Protein 7XI3 (pdb70)

Organism: Mus musculus (NCBI:txid10090)

B-factor: mean 50.18, std 17.83, range [22.04, 117.84]

Radius of gyration: 29.62 Å; Cα contacts (8 Å, |Δi|>4): 1152; chains: 2; bounding box: 71×59×105 Å

Sequence (601 aa):
SKFSRENHSEIERRRRNKMTQYITELSDMVPTCSALARKPDKLTILRMAVSHMKSMRGKPSFLTEQELKHLILEAADGFLFVVAAETGRVIYVSDSVTPVLNQPQSEWFGSTLYEQVHPDDVEKLREQLCTSENMGSRRSFICRMRCGNAQYAVVHCTGYIKAWPGSKYCLVAIGRLQVTSPTEFLSRHNSDGIITFVDPRCISVIGYQPQDLLGKDILEFCHPEDQSHLRESFQQVVKLKGQVLSVMYRFRTKNREWLLIRTSSFTFQNPYSDEIEYVTCTNTNVKRSTKGASKARRDQINAEIRNLKELLPLAEADKVRLSYLHIMSLACIYTRKGVFFAGGTPLAGPTGLLSAQELEDIVAALPGFLLVFTAEGKLLYLSESVSEHLGHSMVDLVAQGDSIYDIIDPADHLTVRQQLTMLDADRLFRCRFNTSKSLRRQSSGNKLVLIRGRFHAHPPGAYWAGNPVFTAFCAPLEPLFLAMFQSRHAKDLALLDVSESVLIYLGFERSELLCKSWYGLLHPEDLAQASSQHYRLLAESGDIQAEMVVRLQAKHGGWTWIYCMLYSEGPEGPITANNYPISDTEAWSLRQQLNSEDTQA

InterPro domains:
  IPR000014 PAS domain [PS50112] (134-209)
  IPR000014 PAS domain [PS50112] (342-393)
  IPR000014 PAS domain [SM00091] (137-204)
  IPR000014 PAS domain [SM00091] (325-391)
  IPR000014 PAS domain [TIGR00229] (342-448)
  IPR000014 PAS domain [cd00130] (146-199)
  IPR000014 PAS domain [cd00130] (336-432)
  IPR001067 Nuclear translocator [PR00785] (78-93)
  IPR001067 Nuclear translocator [PR00785] (98-118)
  IPR001067 Nuclear translocator [PR00785] (128-151)
  IPR001067 Nuclear translocator [PR00785] (153-172)
  IPR001067 Nuclear translocator [PR00785] (185-203)
  IPR001067 Nuclear translocator [PR00785] (231-244)
  IPR001067 Nuclear translocator [PR00785] (277-296)
  IPR001067 Nuclear translocator [PR00785] (309-325)
  IPR001067 Nuclear translocator [PR00785] (336-353)
  IPR001610 PAC motif [SM00086] (398-441)
  IPR011598 Myc-type, basic helix-loop-helix (bHLH) domain [PF00010] (65-116)
  IPR011598 Myc-type, basic helix-loop-helix (bHLH) domain [PS50888] (63-116)
  IPR011598 Myc-type, basic helix-loop-helix (bHLH) domain [SM00353] (69-122)

Foldseek 3Di:
DPCPVVVVVVVVVVVVVVVVVVLVVLQCPQVVRVPDDPSDDSVVSVVSVVVVVVPDDAVHDGDDPVVVVVVVCVVLDFWKWKAQLPQQFTCDIDCSCCVVQVDGRVVNHGHGQLVFFDVVCNVVSNVQSDPPPAVRFKDWDWTWGAGPPVRTFIWIKIWGWDQVCVRSIMTIITIHGPDPDPFKWKWKAALQQATQFTGQCCCVHQNDGTVVRHGDHQLVFFDVVCSVVVVVQSVVLVVVLFDKDKDWTWGQGPVRDTFIKIKIWHFDADPPPRHGPIIMIMIGGDD/DDCPVVVVVVVVVVVVVLVVQLVVPPDDVVCSVVQDSLLSVFVVVLQVLLVVFVVQDDPVPPDDPDCPDCVVVVVCLVDQFWKWKAKLVFFTNDTDQNVCVAQVAGPSGQRSVHGGNCSFFDPVCVVLSNVQSPVPPFWAKAKTWTAHDPVCVVVDVGTFIKIWIWGFDDTGDDDVSVVMTMIITTIHTDPPVPFDKKKFKAALQQFTCFIHQCVCVQAVDGRVVRHRHHQCVFFDVVCNVVVVVLSVVCQDPFFFDWGWDWTWGAGPVGDTWIWTWIWGGPGTNDMIMIITTTDDPNHSVSHVSSVVVVVVVD

Solvent-accessible surface area: 29513 Å² total; per-residue (Å²): 145,134,118,107,182,99,99,124,61,73,79,64,123,114,95,124,71,67,35,76,119,18,11,46,25,4,8,39,7,2,58,75,6,45,84,107,104,181,132,24,80,80,20,45,9,3,102,49,2,16,61,33,14,144,69,122,188,50,246,62,33,10,6,40,45,80,24,1,3,38,1,4,12,37,6,2,44,7,0,1,0,0,0,4,5,126,61,0,125,4,57,44,0,6,71,32,0,60,108,27,1,85,6,66,54,88,96,0,92,40,26,22,0,52,107,7,4,42,93,103,13,47,126,98,2,149,112,44,2,62,59,72,173,123,234,45,60,110,40,55,8,55,2,88,0,100,34,19,161,132,98,78,25,65,0,36,0,17,8,39,24,42,61,124,108,65,54,143,85,1,0,4,2,25,0,31,55,39,79,21,81,112,80,62,5,24,2,10,2,43,61,109,1,54,6,72,17,4,19,69,69,0,76,72,17,5,31,34,70,24,113,39,3,75,54,85,42,10,33,109,9,6,39,86,142,30,33,56,97,1,108,96,13,23,109,76,0,48,160,50,128,33,119,96,54,73,12,86,5,94,4,79,11,118,103,199,111,98,31,60,0,109,4,36,5,61,5,22,45,2,28,135,58,75,107,38,40,7,2,6,1,36,6,26,50,55,188,288,66,103,163,52,62,46,95,56,147,136,91,82,27,53,52,25,4,123,68,2,24,69,70,3,16,13,36,100,82,24,26,100,180,10,56,74,16,39,0,1,0,3,0,1,10,23,5,2,9,25,22,20,36,71,34,48,96,129,95,28,3,1,96,40,10,13,66,68,105,23,0,59,85,50,6,60,69,13,44,1,1,5,1,0,2,0,22,103,0,29,1,0,4,8,0,78,7,0,53,114,26,0,25,23,46,20,24,79,10,4,6,124,5,10,20,4,37,63,3,4,30,103,68,5,36,106,6,4,129,67,0,14,124,100,197,82,47,38,16,0,1,14,0,88,2,40,0,2,122,69,58,103,214,144,35,122,30,46,25,22,0,3,4,47,4,72,33,25,100,88,9,124,40,66,46,8,56,82,4,41,0,0,1,0,11,0,1,30,3,71,164,97,32,41,19,66,8,62,5,128,0,31,29,44,0,18,6,85,49,8,37,134,37,1,81,69,33,7,25,36,69,86,84,75,4,65,103,85,30,5,0,23,12,0,17,17,126,10,12,74,55,0,22,71,41,3,138,141,4,36,42,184,71,10,101,31,101,3,37,0,0,0,44,5,39,16,96,179,25,44,47,4,32,0,0,0,10,2,48,8,110,18,90,99,36,49,4,12,0,4,1,4,5,5,17,82,36,7,1,114,0,0,50,47,1,21,83,13,50,110,111,105,119

GO terms:
  GO:0000978 RNA polymerase II cis-regulatory region sequence-specific DNA binding (F, IDA)
  GO:0001228 DNA-binding transcription activator activity, RNA polymerase II-specific (F, IDA)
  GO:0045944 positive regulation of transcription by RNA polymerase II (P, IDA)
  GO:0046982 protein heterodimerization activity (F, IDA)
  GO:0005515 protein binding (F, IPI)
  GO:0005667 transcription regulator complex (C, IDA)
  GO:0045944 positive regulation of transcription by RNA polymerase II (P, IGI)
  GO:0005654 nucleoplasm (C, TAS)
  GO:0001701 in utero embryonic development (P, IEP)
  GO:0003700 DNA-binding transcription factor activity (F, IDA)
  GO:0045893 positive regulation of DNA-templated transcription (P, IDA)
  GO:0001666 response to hypoxia (P, TAS)
  GO:0009410 response to xenobiotic stimulus (P, TAS)
  GO:0009636 response to toxic substance (P, TAS)
  GO:0007417 central nervous system development (P, IMP)
  GO:0017162 aryl hydrocarbon receptor binding (F, IPI)
  GO:0046982 protein heterodimerization activity (F, IPI)

Structure (mmCIF, N/CA/C/O backbone):
data_7XI3
#
_entry.id   7XI3
#
_cell.length_a   72.773
_cell.length_b   72.773
_cell.length_c   415.269
_cell.angle_alpha   90.000
_cell.angle_beta   90.000
_cell.angle_gamma   90.000
#
_symmetry.space_group_name_H-M   'P 43 21 2'
#
loop_
_entity.id
_entity.type
_entity.pdbx_description
1 polymer 'Aryl hydrocarbon receptor nuclear translocator 2'
2 polymer 'Neuronal PAS domain protein 4'
3 polymer "DNA (5'-D(P*GP*GP*AP*GP*GP*TP*CP*GP*TP*GP*AP*GP*TP*GP*AP*T)-3')"
4 polymer "DNA (5'-D(P*CP*CP*AP*TP*CP*AP*CP*TP*CP*AP*CP*GP*AP*CP*CP*T)-3')"
#
loop_
_atom_site.group_PDB
_atom_site.id
_atom_site.type_symbol
_atom_site.label_atom_id
_atom_site.label_alt_id
_atom_site.label_comp_id
_atom_site.label_asym_id
_atom_site.label_entity_id
_atom_site.label_seq_id
_atom_site.pdbx_PDB_ins_code
_atom_site.Cartn_x
_atom_site.Cartn_y
_atom_site.Cartn_z
_atom_site.occupancy
_atom_site.B_iso_or_equiv
_atom_site.auth_seq_id
_atom_site.auth_comp_id
_atom_site.auth_asym_id
_atom_site.auth_atom_id
_atom_site.pdbx_PDB_model_num
ATOM 1 N N . SER A 1 12 ? -2.419 -64.161 -8.480 1.00 87.74 61 SER A N 1
ATOM 2 C CA . SER A 1 12 ? -1.116 -64.105 -9.132 1.00 88.17 61 SER A CA 1
ATOM 3 C C . SER A 1 12 ? -0.261 -62.982 -8.554 1.00 88.80 61 SER A C 1
ATOM 4 O O . SER A 1 12 ? 0.117 -63.013 -7.382 1.00 93.13 61 SER A O 1
ATOM 7 N N . LYS A 1 13 ? 0.036 -61.988 -9.392 1.00 91.54 62 LYS A N 1
ATOM 8 C CA . LYS A 1 13 ? 0.879 -60.869 -8.996 1.00 86.72 62 LYS A CA 1
ATOM 9 C C . LYS A 1 13 ? 0.338 -59.518 -9.443 1.00 85.64 62 LYS A C 1
ATOM 10 O O . LYS A 1 13 ? 0.949 -58.495 -9.119 1.00 82.34 62 LYS A O 1
ATOM 16 N N . PHE A 1 14 ? -0.785 -59.477 -10.164 1.00 82.41 63 PHE A N 1
ATOM 17 C CA . PHE A 1 14 ? -1.320 -58.230 -10.694 1.00 82.05 63 PHE A CA 1
ATOM 18 C C . PHE A 1 14 ? -2.775 -57.994 -10.304 1.00 78.98 63 PHE A C 1
ATOM 19 O O . PHE A 1 14 ? -3.428 -57.126 -10.896 1.00 75.46 63 PHE A O 1
ATOM 27 N N . SER A 1 15 ? -3.300 -58.738 -9.331 1.00 76.48 64 SER A N 1
ATOM 28 C CA . SER A 1 15 ? -4.618 -58.460 -8.773 1.00 77.21 64 SER A CA 1
ATOM 29 C C . SER A 1 15 ? -4.603 -57.273 -7.817 1.00 79.39 64 SER A C 1
ATOM 30 O O . SER A 1 15 ? -5.617 -57.002 -7.162 1.00 80.22 64 SER A O 1
ATOM 33 N N . ARG A 1 16 ? -3.476 -56.573 -7.731 1.00 73.11 65 ARG A N 1
ATOM 34 C CA . ARG A 1 16 ? -3.296 -55.391 -6.899 1.00 70.36 65 ARG A CA 1
ATOM 35 C C . ARG A 1 16 ? -2.841 -54.175 -7.687 1.00 67.03 65 ARG A C 1
ATOM 36 O O . ARG A 1 16 ? -3.275 -53.058 -7.393 1.00 64.64 65 ARG A O 1
ATOM 44 N N . GLU A 1 17 ? -1.976 -54.362 -8.686 1.00 70.22 66 GLU A N 1
ATOM 45 C CA . GLU A 1 17 ? -1.464 -53.243 -9.466 1.00 69.78 66 GLU A CA 1
ATOM 46 C C . GLU A 1 17 ? -2.413 -52.814 -10.577 1.00 65.81 66 GLU A C 1
ATOM 47 O O . GLU A 1 17 ? -2.343 -51.664 -11.023 1.00 64.28 66 GLU A O 1
ATOM 53 N N . ASN A 1 18 ? -3.284 -53.710 -11.046 1.00 66.39 67 ASN A N 1
ATOM 54 C CA . ASN A 1 18 ? -4.378 -53.279 -11.909 1.00 58.84 67 ASN A CA 1
ATOM 55 C C . ASN A 1 18 ? -5.306 -52.334 -11.158 1.00 53.36 67 ASN A C 1
ATOM 56 O O . ASN A 1 18 ? -5.747 -51.315 -11.703 1.00 51.30 67 ASN A O 1
ATOM 61 N N . HIS A 1 19 ? -5.600 -52.660 -9.897 1.00 55.89 68 HIS A N 1
ATOM 62 C CA . HIS A 1 19 ? -6.329 -51.747 -9.022 1.00 53.83 68 HIS A CA 1
ATOM 63 C C . HIS A 1 19 ? -5.639 -50.390 -8.942 1.00 52.79 68 HIS A C 1
ATOM 64 O O . HIS A 1 19 ? -6.303 -49.344 -8.882 1.00 54.88 68 HIS A O 1
ATOM 71 N N . SER A 1 20 ? -4.304 -50.389 -8.952 1.00 51.38 69 SER A N 1
ATOM 72 C CA . SER A 1 20 ? -3.559 -49.136 -8.909 1.00 51.37 69 SER A CA 1
ATOM 73 C C . SER A 1 20 ? -3.922 -48.245 -10.091 1.00 52.47 69 SER A C 1
ATOM 74 O O . SER A 1 20 ? -4.318 -47.087 -9.912 1.00 54.64 69 SER A O 1
ATOM 77 N N . GLU A 1 21 ? -3.810 -48.770 -11.312 1.00 51.26 70 GLU A N 1
ATOM 78 C CA . GLU A 1 21 ? -4.120 -47.940 -12.468 1.00 50.93 70 GLU A CA 1
ATOM 79 C C . GLU A 1 21 ? -5.615 -47.667 -12.597 1.00 46.29 70 GLU A C 1
ATOM 80 O O . GLU A 1 21 ? -5.993 -46.678 -13.230 1.00 44.69 70 GLU A O 1
ATOM 86 N N . ILE A 1 22 ? -6.473 -48.499 -12.000 1.00 50.01 71 ILE A N 1
ATOM 87 C CA . ILE A 1 22 ? -7.904 -48.193 -11.979 1.00 46.61 71 ILE A CA 1
ATOM 88 C C . ILE A 1 22 ? -8.167 -46.938 -11.153 1.00 45.38 71 ILE A C 1
ATOM 89 O O . ILE A 1 22 ? -8.844 -45.999 -11.602 1.00 46.61 71 ILE A O 1
ATOM 94 N N . GLU A 1 23 ? -7.635 -46.900 -9.929 1.00 43.62 72 GLU A N 1
ATOM 95 C CA . GLU A 1 23 ? -7.750 -45.682 -9.134 1.00 41.95 72 GLU A CA 1
ATOM 96 C C . GLU A 1 23 ? -7.056 -44.512 -9.821 1.00 41.27 72 GLU A C 1
ATOM 97 O O . GLU A 1 23 ? -7.504 -43.362 -9.703 1.00 41.51 72 GLU A O 1
ATOM 103 N N . ARG A 1 24 ? -5.971 -44.788 -10.551 1.00 43.27 73 ARG A N 1
ATOM 104 C CA . ARG A 1 24 ? -5.307 -43.752 -11.337 1.00 44.14 73 ARG A CA 1
ATOM 105 C C . ARG A 1 24 ? -6.260 -43.129 -12.349 1.00 42.21 73 ARG A C 1
ATOM 106 O O . ARG A 1 24 ? -6.386 -41.902 -12.428 1.00 42.69 73 ARG A O 1
ATOM 114 N N . ARG A 1 25 ? -6.911 -43.963 -13.161 1.00 43.27 74 ARG A N 1
ATOM 115 C CA . ARG A 1 25 ? -7.837 -43.451 -14.163 1.00 40.42 74 ARG A CA 1
ATOM 116 C C . ARG A 1 25 ? -9.002 -42.717 -13.518 1.00 38.31 74 ARG A C 1
ATOM 117 O O . ARG A 1 25 ? -9.522 -41.760 -14.094 1.00 37.62 74 ARG A O 1
ATOM 125 N N . ARG A 1 26 ? -9.421 -43.142 -12.325 1.00 37.55 75 ARG A N 1
ATOM 126 C CA . ARG A 1 26 ? -10.477 -42.418 -11.620 1.00 36.90 75 ARG A CA 1
ATOM 127 C C . ARG A 1 26 ? -10.023 -41.008 -11.245 1.00 36.86 75 ARG A C 1
ATOM 128 O O . ARG A 1 26 ? -10.723 -40.014 -11.512 1.00 37.45 75 ARG A O 1
ATOM 136 N N . ARG A 1 27 ? -8.843 -40.904 -10.630 1.00 39.09 76 ARG A N 1
ATOM 137 C CA . ARG A 1 27 ? -8.297 -39.593 -10.294 1.00 38.71 76 ARG A CA 1
ATOM 138 C C . ARG A 1 27 ? -8.093 -38.739 -11.539 1.00 38.62 76 ARG A C 1
ATOM 139 O O . ARG A 1 27 ? -8.315 -37.523 -11.501 1.00 38.84 76 ARG A O 1
ATOM 147 N N . ASN A 1 28 ? -7.706 -39.359 -12.657 1.00 37.48 77 ASN A N 1
ATOM 148 C CA . ASN A 1 28 ? -7.509 -38.615 -13.900 1.00 37.98 77 ASN A CA 1
ATOM 149 C C . ASN A 1 28 ? -8.831 -38.104 -14.458 1.00 37.41 77 ASN A C 1
ATOM 150 O O . ASN A 1 28 ? -8.909 -36.970 -14.950 1.00 37.27 77 ASN A O 1
ATOM 155 N N . LYS A 1 29 ? -9.872 -38.940 -14.418 1.00 33.88 78 LYS A N 1
ATOM 156 C CA . LYS A 1 29 ? -11.207 -38.497 -14.798 1.00 32.87 78 LYS A CA 1
ATOM 157 C C . LYS A 1 29 ? -11.600 -37.255 -14.019 1.00 31.91 78 LYS A C 1
ATOM 158 O O . LYS A 1 29 ? -12.062 -36.263 -14.595 1.00 31.75 78 LYS A O 1
ATOM 164 N N . MET A 1 30 ? -11.417 -37.286 -12.700 1.00 31.20 79 MET A N 1
ATOM 165 C CA . MET A 1 30 ? -11.894 -36.131 -11.950 1.00 31.39 79 MET A CA 1
ATOM 166 C C . MET A 1 30 ? -10.987 -34.918 -12.112 1.00 31.67 79 MET A C 1
ATOM 167 O O . MET A 1 30 ? -11.470 -33.785 -12.030 1.00 31.37 79 MET A O 1
ATOM 172 N N . THR A 1 31 ? -9.698 -35.119 -12.389 1.00 31.25 80 THR A N 1
ATOM 173 C CA . THR A 1 31 ? -8.854 -33.980 -12.737 1.00 33.08 80 THR A CA 1
ATOM 174 C C . THR A 1 31 ? -9.328 -33.329 -14.032 1.00 34.10 80 THR A C 1
ATOM 175 O O . THR A 1 31 ? -9.472 -32.101 -14.102 1.00 34.93 80 THR A O 1
ATOM 179 N N . GLN A 1 32 ? -9.612 -34.136 -15.059 1.00 32.80 81 GLN A N 1
ATOM 180 C CA . GLN A 1 32 ? -10.070 -33.579 -16.332 1.00 33.08 81 GLN A CA 1
ATOM 181 C C . GLN A 1 32 ? -11.424 -32.895 -16.188 1.00 31.79 81 GLN A C 1
ATOM 182 O O . GLN A 1 32 ? -11.684 -31.878 -16.840 1.00 30.68 81 GLN A O 1
ATOM 188 N N . TYR A 1 33 ? -12.300 -33.439 -15.342 1.00 29.69 82 TYR A N 1
ATOM 189 C CA . TYR A 1 33 ? -13.602 -32.814 -15.133 1.00 29.09 82 TYR A CA 1
ATOM 190 C C . TYR A 1 33 ? -13.471 -31.501 -14.371 1.00 28.74 82 TYR A C 1
ATOM 191 O O . TYR A 1 33 ? -14.076 -30.492 -14.748 1.00 29.31 82 TYR A O 1
ATOM 200 N N . ILE A 1 34 ? -12.681 -31.489 -13.295 1.00 30.35 83 ILE A N 1
ATOM 201 C CA . ILE A 1 34 ? -12.484 -30.262 -12.542 1.00 30.19 83 ILE A CA 1
ATOM 202 C C . ILE A 1 34 ? -11.718 -29.230 -13.360 1.00 29.59 83 ILE A C 1
ATOM 203 O O . ILE A 1 34 ? -11.742 -28.040 -13.029 1.00 29.56 83 ILE A O 1
ATOM 208 N N . THR A 1 35 ? -11.037 -29.649 -14.429 1.00 28.96 84 THR A N 1
ATOM 209 C CA . THR A 1 35 ? -10.492 -28.666 -15.357 1.00 29.10 84 THR A CA 1
ATOM 210 C C . THR A 1 35 ? -11.580 -28.133 -16.284 1.00 28.74 84 THR A C 1
ATOM 211 O O . THR A 1 35 ? -11.625 -26.930 -16.563 1.00 28.24 84 THR A O 1
ATOM 215 N N . GLU A 1 36 ? -12.478 -29.007 -16.751 1.00 31.60 85 GLU A N 1
ATOM 216 C CA . GLU A 1 36 ? -13.607 -28.552 -17.555 1.00 31.54 85 GLU A CA 1
ATOM 217 C C . GLU A 1 36 ? -14.549 -27.667 -16.758 1.00 30.69 85 GLU A C 1
ATOM 218 O O . GLU A 1 36 ? -15.325 -26.910 -17.350 1.00 30.34 85 GLU A O 1
ATOM 224 N N . LEU A 1 37 ? -14.513 -27.765 -15.432 1.00 27.95 86 LEU A N 1
ATOM 225 C CA . LEU A 1 37 ? -15.153 -26.754 -14.610 1.00 27.56 86 LEU A CA 1
ATOM 226 C C . LEU A 1 37 ? -14.274 -25.523 -14.481 1.00 27.37 86 LEU A C 1
ATOM 227 O O . LEU A 1 37 ? -14.786 -24.423 -14.267 1.00 26.57 86 LEU A O 1
ATOM 232 N N . SER A 1 38 ? -12.964 -25.686 -14.619 1.00 30.46 87 SER A N 1
ATOM 233 C CA . SER A 1 38 ? -12.032 -24.577 -14.507 1.00 31.94 87 SER A CA 1
ATOM 234 C C . SER A 1 38 ? -11.839 -23.842 -15.823 1.00 32.30 87 SER A C 1
ATOM 235 O O . SER A 1 38 ? -11.016 -22.923 -15.893 1.00 32.58 87 SER A O 1
ATOM 238 N N . ASP A 1 39 ? -12.561 -24.239 -16.871 1.00 32.66 88 ASP A N 1
ATOM 239 C CA . ASP A 1 39 ? -12.626 -23.474 -18.107 1.00 32.39 88 ASP A CA 1
ATOM 240 C C . ASP A 1 39 ? -13.997 -22.875 -18.377 1.00 32.74 88 ASP A C 1
ATOM 241 O O . ASP A 1 39 ? -14.078 -21.861 -19.079 1.00 31.86 88 ASP A O 1
ATOM 246 N N . MET A 1 40 ? -15.066 -23.452 -17.831 1.00 32.56 89 MET A N 1
ATOM 247 C CA . MET A 1 40 ? -16.409 -23.080 -18.253 1.00 33.31 89 MET A CA 1
ATOM 248 C C . MET A 1 40 ? -17.243 -22.572 -17.082 1.00 34.11 89 MET A C 1
ATOM 249 O O . MET A 1 40 ? -18.383 -23.010 -16.891 1.00 33.60 89 MET A O 1
ATOM 254 N N . VAL A 1 41 ? -16.677 -21.673 -16.279 1.00 36.58 90 VAL A N 1
ATOM 255 C CA . VAL A 1 41 ? -17.441 -20.958 -15.258 1.00 39.08 90 VAL A CA 1
ATOM 256 C C . VAL A 1 41 ? -16.988 -19.502 -15.274 1.00 41.36 90 VAL A C 1
ATOM 257 O O . VAL A 1 41 ? -15.778 -19.229 -15.301 1.00 41.25 90 VAL A O 1
ATOM 261 N N . PRO A 1 42 ? -17.918 -18.539 -15.281 1.00 43.20 91 PRO A N 1
ATOM 262 C CA . PRO A 1 42 ? -17.514 -17.140 -15.515 1.00 44.81 91 PRO A CA 1
ATOM 263 C C . PRO A 1 42 ? -16.727 -16.523 -14.374 1.00 46.25 91 PRO A C 1
ATOM 264 O O . PRO A 1 42 ? -15.744 -15.813 -14.625 1.00 46.34 91 PRO A O 1
ATOM 268 N N . THR A 1 43 ? -17.136 -16.752 -13.124 1.00 44.21 92 THR A N 1
ATOM 269 C CA . THR A 1 43 ? -16.413 -16.177 -11.996 1.00 46.50 92 THR A CA 1
ATOM 270 C C . THR A 1 43 ? -14.962 -16.635 -11.938 1.00 48.07 92 THR A C 1
ATOM 271 O O . THR A 1 43 ? -14.176 -16.056 -11.181 1.00 48.12 92 THR A O 1
ATOM 275 N N . CYS A 1 44 ? -14.589 -17.642 -12.720 1.00 46.41 93 CYS A N 1
ATOM 276 C CA . CYS A 1 44 ? -13.253 -18.216 -12.690 1.00 49.56 93 CYS A CA 1
ATOM 277 C C . CYS A 1 44 ? -12.484 -18.085 -13.995 1.00 50.86 93 CYS A C 1
ATOM 278 O O . CYS A 1 44 ? -11.265 -17.909 -13.953 1.00 52.15 93 CYS A O 1
ATOM 281 N N . SER A 1 45 ? -13.155 -18.136 -15.145 1.00 48.24 94 SER A N 1
ATOM 282 C CA . SER A 1 45 ? -12.476 -18.101 -16.436 1.00 50.58 94 SER A CA 1
ATOM 283 C C . SER A 1 45 ? -11.739 -16.786 -16.669 1.00 50.53 94 SER A C 1
ATOM 284 O O . SER A 1 45 ? -11.078 -16.615 -17.699 1.00 49.54 94 SER A O 1
ATOM 287 N N . ALA A 1 46 ? -11.840 -15.857 -15.720 1.00 53.49 95 ALA A N 1
ATOM 288 C CA . ALA A 1 46 ? -11.247 -14.525 -15.827 1.00 55.85 95 ALA A CA 1
ATOM 289 C C . ALA A 1 46 ? -9.904 -14.440 -15.115 1.00 57.35 95 ALA A C 1
ATOM 290 O O . ALA A 1 46 ? -9.565 -13.414 -14.517 1.00 58.07 95 ALA A O 1
ATOM 292 N N . LEU A 1 47 ? -9.126 -15.519 -15.153 1.00 53.82 96 LEU A N 1
ATOM 293 C CA . LEU A 1 47 ? -7.810 -15.551 -14.539 1.00 54.61 96 LEU A CA 1
ATOM 294 C C . LEU A 1 47 ? -6.881 -16.393 -15.401 1.00 54.72 96 LEU A C 1
ATOM 295 O O . LEU A 1 47 ? -7.294 -17.005 -16.392 1.00 54.50 96 LEU A O 1
ATOM 300 N N . ALA A 1 48 ? -5.606 -16.408 -15.015 1.00 56.40 97 ALA A N 1
ATOM 301 C CA . ALA A 1 48 ? -4.653 -17.394 -15.498 1.00 58.38 97 ALA A CA 1
ATOM 302 C C . ALA A 1 48 ? -4.194 -18.346 -14.407 1.00 57.59 97 ALA A C 1
ATOM 303 O O . ALA A 1 48 ? -3.689 -19.428 -14.723 1.00 56.95 97 ALA A O 1
ATOM 305 N N . ARG A 1 49 ? -4.364 -17.974 -13.140 1.00 61.31 98 ARG A N 1
ATOM 306 C CA . ARG A 1 49 ? -4.034 -18.834 -12.006 1.00 60.77 98 ARG A CA 1
ATOM 307 C C . ARG A 1 49 ? -5.240 -19.716 -11.708 1.00 59.15 98 ARG A C 1
ATOM 308 O O . ARG A 1 49 ? -6.213 -19.270 -11.096 1.00 59.84 98 ARG A O 1
ATOM 316 N N . LYS A 1 50 ? -5.187 -20.971 -12.160 1.00 52.69 99 LYS A N 1
ATOM 317 C CA . LYS A 1 50 ? -6.232 -21.933 -11.831 1.00 50.10 99 LYS A CA 1
ATOM 318 C C . LYS A 1 50 ? -6.235 -22.135 -10.320 1.00 47.49 99 LYS A C 1
ATOM 319 O O . LYS A 1 50 ? -5.301 -22.731 -9.771 1.00 47.98 99 LYS A O 1
ATOM 325 N N . PRO A 1 51 ? -7.262 -21.665 -9.618 1.00 43.87 100 PRO A N 1
ATOM 326 C CA . PRO A 1 51 ? -7.177 -21.574 -8.154 1.00 43.69 100 PRO A CA 1
ATOM 327 C C . PRO A 1 51 ? -7.261 -22.913 -7.441 1.00 43.58 100 PRO A C 1
ATOM 328 O O . PRO A 1 51 ? -7.248 -23.978 -8.067 1.00 44.53 100 PRO A O 1
ATOM 332 N N . ASP A 1 52 ? -7.318 -22.845 -6.112 1.00 44.84 101 ASP A N 1
ATOM 333 C CA . ASP A 1 52 ? -7.556 -24.014 -5.276 1.00 44.86 101 ASP A CA 1
ATOM 334 C C . ASP A 1 52 ? -8.730 -24.831 -5.805 1.00 40.68 101 ASP A C 1
ATOM 335 O O . ASP A 1 52 ? -9.780 -24.279 -6.145 1.00 40.24 101 ASP A O 1
ATOM 340 N N . LYS A 1 53 ? -8.539 -26.153 -5.889 1.00 40.56 102 LYS A N 1
ATOM 341 C CA . LYS A 1 53 ? -9.589 -27.027 -6.411 1.00 37.49 102 LYS A CA 1
ATOM 342 C C . LYS A 1 53 ? -10.876 -26.892 -5.611 1.00 35.31 102 LYS A C 1
ATOM 343 O O . LYS A 1 53 ? -11.975 -26.919 -6.178 1.00 35.05 102 LYS A O 1
ATOM 349 N N . LEU A 1 54 ? -10.758 -26.759 -4.290 1.00 37.44 103 LEU A N 1
ATOM 350 C CA . LEU A 1 54 ? -11.929 -26.494 -3.462 1.00 36.17 103 LEU A CA 1
ATOM 351 C C . LEU A 1 54 ? -12.575 -25.165 -3.836 1.00 35.01 103 LEU A C 1
ATOM 352 O O . LEU A 1 54 ? -13.803 -25.067 -3.926 1.00 34.43 103 LEU A O 1
ATOM 357 N N . THR A 1 55 ? -11.766 -24.132 -4.075 1.00 38.55 104 THR A N 1
ATOM 358 C CA . THR A 1 55 ? -12.324 -22.870 -4.548 1.00 38.55 104 THR A CA 1
ATOM 359 C C . THR A 1 55 ? -12.882 -23.000 -5.960 1.00 37.75 104 THR A C 1
ATOM 360 O O . THR A 1 55 ? -13.820 -22.282 -6.322 1.00 38.41 104 THR A O 1
ATOM 364 N N . ILE A 1 56 ? -12.321 -23.902 -6.770 1.00 36.25 105 ILE A N 1
ATOM 365 C CA . ILE A 1 56 ? -12.900 -24.180 -8.082 1.00 33.91 105 ILE A CA 1
ATOM 366 C C . ILE A 1 56 ? -14.318 -24.713 -7.918 1.00 32.98 105 ILE A C 1
ATOM 367 O O . ILE A 1 56 ? -15.273 -24.186 -8.503 1.00 32.40 105 ILE A O 1
ATOM 372 N N . LEU A 1 57 ? -14.478 -25.751 -7.092 1.00 31.22 106 LEU A N 1
ATOM 373 C CA . LEU A 1 57 ? -15.810 -26.275 -6.807 1.00 31.68 106 LEU A CA 1
ATOM 374 C C . LEU A 1 57 ? -16.709 -25.226 -6.160 1.00 32.95 106 LEU A C 1
ATOM 375 O O . LEU A 1 57 ? -17.930 -25.263 -6.336 1.00 32.61 106 LEU A O 1
ATOM 380 N N . ARG A 1 58 ? -16.131 -24.272 -5.428 1.00 35.22 107 ARG A N 1
ATOM 381 C CA . ARG A 1 58 ? -16.944 -23.251 -4.770 1.00 37.77 107 ARG A CA 1
ATOM 382 C C . ARG A 1 58 ? -17.475 -22.213 -5.758 1.00 40.07 107 ARG A C 1
ATOM 383 O O . ARG A 1 58 ? -18.646 -21.824 -5.691 1.00 41.35 107 ARG A O 1
ATOM 391 N N . MET A 1 59 ? -16.629 -21.737 -6.673 1.00 38.88 108 MET A N 1
ATOM 392 C CA . MET A 1 59 ? -17.140 -20.914 -7.766 1.00 40.05 108 MET A CA 1
ATOM 393 C C . MET A 1 59 ? -18.143 -21.695 -8.607 1.00 40.04 108 MET A C 1
ATOM 394 O O . MET A 1 59 ? -19.104 -21.118 -9.137 1.00 39.95 108 MET A O 1
ATOM 399 N N . ALA A 1 60 ? -17.944 -23.011 -8.720 1.00 38.27 109 ALA A N 1
ATOM 400 C CA . ALA A 1 60 ? -18.906 -23.857 -9.419 1.00 38.64 109 ALA A CA 1
ATOM 401 C C . ALA A 1 60 ? -20.264 -23.839 -8.728 1.00 38.32 109 ALA A C 1
ATOM 402 O O . ALA A 1 60 ? -21.303 -23.709 -9.382 1.00 38.87 109 ALA A O 1
ATOM 404 N N . VAL A 1 61 ? -20.280 -23.986 -7.402 1.00 37.55 110 VAL A N 1
ATOM 405 C CA . VAL A 1 61 ? -21.558 -23.956 -6.694 1.00 37.96 110 VAL A CA 1
ATOM 406 C C . VAL A 1 61 ? -22.153 -22.552 -6.735 1.00 36.87 110 VAL A C 1
ATOM 407 O O . VAL A 1 61 ? -23.380 -22.388 -6.713 1.00 35.75 110 VAL A O 1
ATOM 411 N N . SER A 1 62 ? -21.310 -21.521 -6.820 1.00 35.86 111 SER A N 1
ATOM 412 C CA . SER A 1 62 ? -21.826 -20.174 -7.038 1.00 37.62 111 SER A CA 1
ATOM 413 C C . SER A 1 62 ? -22.598 -20.101 -8.349 1.00 38.24 111 SER A C 1
ATOM 414 O O . SER A 1 62 ? -23.749 -19.651 -8.383 1.00 39.69 111 SER A O 1
ATOM 417 N N . HIS A 1 63 ? -21.983 -20.563 -9.440 1.00 37.13 112 HIS A N 1
ATOM 418 C CA . HIS A 1 63 ? -22.676 -20.551 -10.724 1.00 36.98 112 HIS A CA 1
ATOM 419 C C . HIS A 1 63 ? -23.806 -21.568 -10.800 1.00 36.16 112 HIS A C 1
ATOM 420 O O . HIS A 1 63 ? -24.629 -21.485 -11.719 1.00 36.41 112 HIS A O 1
ATOM 427 N N . MET A 1 64 ? -23.858 -22.522 -9.875 1.00 33.58 113 MET A N 1
ATOM 428 C CA . MET A 1 64 ? -24.970 -23.454 -9.766 1.00 32.60 113 MET A CA 1
ATOM 429 C C . MET A 1 64 ? -25.989 -23.015 -8.725 1.00 33.19 113 MET A C 1
ATOM 430 O O . MET A 1 64 ? -26.904 -23.778 -8.399 1.00 31.56 113 MET A O 1
ATOM 435 N N . LYS A 1 65 ? -25.827 -21.814 -8.175 1.00 34.02 114 LYS A N 1
ATOM 436 C CA . LYS A 1 65 ? -26.894 -21.120 -7.471 1.00 36.71 114 LYS A CA 1
ATOM 437 C C . LYS A 1 65 ? -27.439 -19.966 -8.307 1.00 38.43 114 LYS A C 1
ATOM 438 O O . LYS A 1 65 ? -28.057 -19.045 -7.766 1.00 38.82 114 LYS A O 1
ATOM 444 N N . SER A 1 66 ? -27.219 -20.006 -9.622 1.00 35.76 115 SER A N 1
ATOM 445 C CA . SER A 1 66 ? -27.529 -18.867 -10.479 1.00 39.44 115 SER A CA 1
ATOM 446 C C . SER A 1 66 ? -29.011 -18.819 -10.844 1.00 43.88 115 SER A C 1
ATOM 447 O O . SER A 1 66 ? -29.727 -17.891 -10.452 1.00 44.84 115 SER A O 1
ATOM 450 N N . MET A 1 67 ? -29.492 -19.820 -11.575 1.00 46.90 116 MET A N 1
ATOM 451 C CA . MET A 1 67 ? -30.868 -19.857 -12.052 1.00 51.16 116 MET A CA 1
ATOM 452 C C . MET A 1 67 ? -31.623 -21.000 -11.380 1.00 52.47 116 MET A C 1
ATOM 453 O O . MET A 1 67 ? -31.094 -21.703 -10.513 1.00 53.69 116 MET A O 1
ATOM 458 N N . ARG A 1 68 ? -32.874 -21.187 -11.798 1.00 54.08 117 ARG A N 1
ATOM 459 C CA . ARG A 1 68 ? -33.777 -22.148 -11.177 1.00 54.29 117 ARG A CA 1
ATOM 460 C C . ARG A 1 68 ? -33.915 -23.398 -12.040 1.00 51.09 117 ARG A C 1
ATOM 461 O O . ARG A 1 68 ? -33.918 -23.320 -13.272 1.00 48.09 117 ARG A O 1
ATOM 469 N N . GLY A 1 69 ? -34.028 -24.549 -11.381 1.00 41.01 118 GLY A N 1
ATOM 470 C CA . GLY A 1 69 ? -34.250 -25.815 -12.058 1.00 41.01 118 GLY A CA 1
ATOM 471 C C . GLY A 1 69 ? -33.110 -26.256 -12.953 1.00 41.01 118 GLY A C 1
ATOM 472 O O . GLY A 1 69 ? -33.196 -26.154 -14.176 1.00 41.01 118 GLY A O 1
ATOM 473 N N . LYS A 1 80 ? -41.258 -35.698 -10.253 1.00 40.51 129 LYS A N 1
ATOM 474 C CA . LYS A 1 80 ? -41.375 -34.283 -9.916 1.00 40.51 129 LYS A CA 1
ATOM 475 C C . LYS A 1 80 ? -40.544 -33.389 -10.858 1.00 40.51 129 LYS A C 1
ATOM 476 O O . LYS A 1 80 ? -41.106 -32.493 -11.486 1.00 40.51 129 LYS A O 1
ATOM 482 N N . PRO A 1 81 ? -39.206 -33.620 -10.962 1.00 43.12 130 PRO A N 1
ATOM 483 C CA . PRO A 1 81 ? -38.359 -32.655 -11.676 1.00 43.43 130 PRO A CA 1
ATOM 484 C C . PRO A 1 81 ? -38.046 -32.985 -13.133 1.00 43.50 130 PRO A C 1
ATOM 485 O O . PRO A 1 81 ? -38.383 -34.058 -13.645 1.00 43.07 130 PRO A O 1
ATOM 489 N N . SER A 1 82 ? -37.399 -32.027 -13.799 1.00 44.49 131 SER A N 1
ATOM 490 C CA . SER A 1 82 ? -36.824 -32.177 -15.133 1.00 43.88 131 SER A CA 1
ATOM 491 C C . SER A 1 82 ? -35.483 -31.446 -15.127 1.00 42.90 131 SER A C 1
ATOM 492 O O . SER A 1 82 ? -34.966 -31.079 -14.068 1.00 43.19 131 SER A O 1
ATOM 495 N N . PHE A 1 83 ? -34.904 -31.217 -16.307 1.00 33.84 132 PHE A N 1
ATOM 496 C CA . PHE A 1 83 ? -33.553 -30.658 -16.340 1.00 32.40 132 PHE A CA 1
ATOM 497 C C . PHE A 1 83 ? -33.537 -29.133 -16.432 1.00 32.31 132 PHE A C 1
ATOM 498 O O . PHE A 1 83 ? -32.987 -28.463 -15.554 1.00 32.21 132 PHE A O 1
ATOM 506 N N . LEU A 1 84 ? -34.109 -28.572 -17.489 1.00 34.89 133 LEU A N 1
ATOM 507 C CA . LEU A 1 84 ? -34.045 -27.136 -17.713 1.00 35.50 133 LEU A CA 1
ATOM 508 C C . LEU A 1 84 ? -35.432 -26.514 -17.627 1.00 36.31 133 LEU A C 1
ATOM 509 O O . LEU A 1 84 ? -36.454 -27.202 -17.656 1.00 35.77 133 LEU A O 1
ATOM 514 N N . THR A 1 85 ? -35.458 -25.188 -17.523 1.00 40.07 134 THR A N 1
ATOM 515 C CA . THR A 1 85 ? -36.719 -24.502 -17.304 1.00 42.20 134 THR A CA 1
ATOM 516 C C . THR A 1 85 ? -37.468 -24.380 -18.629 1.00 43.20 134 THR A C 1
ATOM 517 O O . THR A 1 85 ? -36.968 -24.757 -19.693 1.00 43.14 134 THR A O 1
ATOM 521 N N . GLU A 1 86 ? -38.689 -23.850 -18.563 1.00 53.23 135 GLU A N 1
ATOM 522 C CA . GLU A 1 86 ? -39.620 -23.840 -19.687 1.00 54.76 135 GLU A CA 1
ATOM 523 C C . GLU A 1 86 ? -39.372 -22.695 -20.674 1.00 54.73 135 GLU A C 1
ATOM 524 O O . GLU A 1 86 ? -40.222 -22.446 -21.534 1.00 54.54 135 GLU A O 1
ATOM 530 N N . GLN A 1 87 ? -38.251 -21.984 -20.566 1.00 51.32 136 GLN A N 1
ATOM 531 C CA . GLN A 1 87 ? -37.791 -21.102 -21.630 1.00 52.01 136 GLN A CA 1
ATOM 532 C C . GLN A 1 87 ? -36.546 -21.624 -22.328 1.00 51.36 136 GLN A C 1
ATOM 533 O O . GLN A 1 87 ? -36.214 -21.137 -23.415 1.00 50.72 136 GLN A O 1
ATOM 539 N N . GLU A 1 88 ? -35.859 -22.601 -21.732 1.00 45.45 137 GLU A N 1
ATOM 540 C CA . GLU A 1 88 ? -34.749 -23.270 -22.398 1.00 44.93 137 GLU A CA 1
ATOM 541 C C . GLU A 1 88 ? -35.272 -24.248 -23.446 1.00 43.97 137 GLU A C 1
ATOM 542 O O . GLU A 1 88 ? -34.945 -24.139 -24.634 1.00 43.80 137 GLU A O 1
ATOM 548 N N . LEU A 1 89 ? -36.087 -25.216 -23.007 1.00 44.91 138 LEU A N 1
ATOM 549 C CA . LEU A 1 89 ? -36.730 -26.161 -23.914 1.00 43.64 138 LEU A CA 1
ATOM 550 C C . LEU A 1 89 ? -37.425 -25.455 -25.064 1.00 42.79 138 LEU A C 1
ATOM 551 O O . LEU A 1 89 ? -37.484 -25.987 -26.173 1.00 42.93 138 LEU A O 1
ATOM 556 N N . LYS A 1 90 ? -37.944 -24.254 -24.819 1.00 51.50 139 LYS A N 1
ATOM 557 C CA . LYS A 1 90 ? -38.614 -23.500 -25.869 1.00 50.95 139 LYS A CA 1
ATOM 558 C C . LYS A 1 90 ? -37.631 -23.086 -26.957 1.00 49.69 139 LYS A C 1
ATOM 559 O O . LYS A 1 90 ? -37.839 -23.375 -28.142 1.00 49.63 139 LYS A O 1
ATOM 565 N N . HIS A 1 91 ? -36.556 -22.396 -26.568 1.00 42.46 140 HIS A N 1
ATOM 566 C CA . HIS A 1 91 ? -35.515 -22.023 -27.519 1.00 41.92 140 HIS A CA 1
ATOM 567 C C . HIS A 1 91 ? -34.977 -23.247 -28.246 1.00 41.21 140 HIS A C 1
ATOM 568 O O . HIS A 1 91 ? -34.725 -23.207 -29.457 1.00 40.47 140 HIS A O 1
ATOM 575 N N . LEU A 1 92 ? -34.849 -24.362 -27.530 1.00 40.80 141 LEU A N 1
ATOM 576 C CA . LEU A 1 92 ? -34.281 -25.563 -28.127 1.00 41.67 141 LEU A CA 1
ATOM 577 C C . LEU A 1 92 ? -35.216 -26.171 -29.166 1.00 41.46 141 LEU A C 1
ATOM 578 O O . LEU A 1 92 ? -34.790 -26.479 -30.283 1.00 41.33 141 LEU A O 1
ATOM 583 N N . ILE A 1 93 ? -36.487 -26.381 -28.812 1.00 43.31 142 ILE A N 1
ATOM 584 C CA . ILE A 1 93 ? -37.419 -26.972 -29.768 1.00 42.87 142 ILE A CA 1
ATOM 585 C C . ILE A 1 93 ? -37.625 -26.040 -30.950 1.00 42.99 142 ILE A C 1
ATOM 586 O O . ILE A 1 93 ? -37.855 -26.497 -32.075 1.00 42.68 142 ILE A O 1
ATOM 591 N N . LEU A 1 94 ? -37.534 -24.727 -30.729 1.00 45.91 143 LEU A N 1
ATOM 592 C CA . LEU A 1 94 ? -37.679 -23.792 -31.835 1.00 46.91 143 LEU A CA 1
ATOM 593 C C . LEU A 1 94 ? -36.439 -23.720 -32.709 1.00 47.90 143 LEU A C 1
ATOM 594 O O . LEU A 1 94 ? -36.534 -23.267 -33.855 1.00 48.74 143 LEU A O 1
ATOM 599 N N . GLU A 1 95 ? -35.282 -24.135 -32.197 1.00 46.06 144 GLU A N 1
ATOM 600 C CA . GLU A 1 95 ? -34.096 -24.170 -33.042 1.00 46.05 144 GLU A CA 1
ATOM 601 C C . GLU A 1 95 ? -33.919 -25.509 -33.746 1.00 45.49 144 GLU A C 1
ATOM 602 O O . GLU A 1 95 ? -33.447 -25.549 -34.886 1.00 44.69 144 GLU A O 1
ATOM 608 N N . ALA A 1 96 ? -34.292 -26.607 -33.090 1.00 42.26 145 ALA A N 1
ATOM 609 C CA . ALA A 1 96 ? -34.285 -27.911 -33.744 1.00 43.46 145 ALA A CA 1
ATOM 610 C C . ALA A 1 96 ? -35.341 -27.962 -34.838 1.00 44.27 145 ALA A C 1
ATOM 611 O O . ALA A 1 96 ? -35.040 -28.248 -36.002 1.00 44.57 145 ALA A O 1
ATOM 613 N N . ALA A 1 97 ? -36.593 -27.688 -34.475 1.00 48.60 146 ALA A N 1
ATOM 614 C CA . ALA A 1 97 ? -37.641 -27.420 -35.456 1.00 50.82 146 ALA A CA 1
ATOM 615 C C . ALA A 1 97 ? -37.452 -25.989 -35.949 1.00 52.10 146 ALA A C 1
ATOM 616 O O . ALA A 1 97 ? -38.089 -25.041 -35.481 1.00 53.15 146 ALA A O 1
ATOM 618 N N . ASP A 1 98 ? -36.523 -25.838 -36.894 1.00 57.14 147 ASP A N 1
ATOM 619 C CA . ASP A 1 98 ? -36.254 -24.557 -37.534 1.00 57.34 147 ASP A CA 1
ATOM 620 C C . ASP A 1 98 ? -37.547 -23.855 -37.927 1.00 58.03 147 ASP A C 1
ATOM 621 O O . ASP A 1 98 ? -38.506 -24.489 -38.373 1.00 59.57 147 ASP A O 1
ATOM 626 N N . GLY A 1 99 ? -37.573 -22.539 -37.734 1.00 57.65 148 GLY A N 1
ATOM 627 C CA . GLY A 1 99 ? -38.750 -21.755 -38.028 1.00 57.18 148 GLY A CA 1
ATOM 628 C C . GLY A 1 99 ? -39.063 -20.818 -36.888 1.00 56.82 148 GLY A C 1
ATOM 629 O O . GLY A 1 99 ? -38.215 -20.546 -36.030 1.00 56.31 148 GLY A O 1
ATOM 630 N N . PHE A 1 100 ? -40.298 -20.328 -36.877 1.00 49.92 149 PHE A N 1
ATOM 631 C CA . PHE A 1 100 ? -40.728 -19.309 -35.934 1.00 50.58 149 PHE A CA 1
ATOM 632 C C . PHE A 1 100 ? -41.969 -19.761 -35.182 1.00 49.07 149 PHE A C 1
ATOM 633 O O . PHE A 1 100 ? -42.695 -20.662 -35.610 1.00 48.14 149 PHE A O 1
ATOM 641 N N . LEU A 1 101 ? -42.202 -19.108 -34.050 1.00 49.51 150 LEU A N 1
ATOM 642 C CA . LEU A 1 101 ? -43.387 -19.329 -33.238 1.00 50.11 150 LEU A CA 1
ATOM 643 C C . LEU A 1 101 ? -44.234 -18.068 -33.249 1.00 50.12 150 LEU A C 1
ATOM 644 O O . LEU A 1 101 ? -43.728 -16.972 -32.989 1.00 50.29 150 LEU A O 1
ATOM 649 N N . PHE A 1 102 ? -45.519 -18.233 -33.539 1.00 49.52 151 PHE A N 1
ATOM 650 C CA . PHE A 1 102 ? -46.460 -17.127 -33.562 1.00 49.20 151 PHE A CA 1
ATOM 651 C C . PHE A 1 102 ? -47.658 -17.455 -32.682 1.00 49.46 151 PHE A C 1
ATOM 652 O O . PHE A 1 102 ? -47.908 -18.613 -32.335 1.00 48.66 151 PHE A O 1
ATOM 660 N N . VAL A 1 103 ? -48.383 -16.402 -32.300 1.00 52.14 152 VAL A N 1
ATOM 661 C CA . VAL A 1 103 ? -49.555 -16.499 -31.433 1.00 53.12 152 VAL A CA 1
ATOM 662 C C . VAL A 1 103 ? -50.602 -15.536 -31.977 1.00 54.17 152 VAL A C 1
ATOM 663 O O . VAL A 1 103 ? -50.466 -14.318 -31.816 1.00 54.75 152 VAL A O 1
ATOM 667 N N . VAL A 1 104 ? -51.647 -16.071 -32.601 1.00 52.65 153 VAL A N 1
ATOM 668 C CA . VAL A 1 104 ? -52.682 -15.247 -33.217 1.00 52.93 153 VAL A CA 1
ATOM 669 C C . VAL A 1 104 ? -53.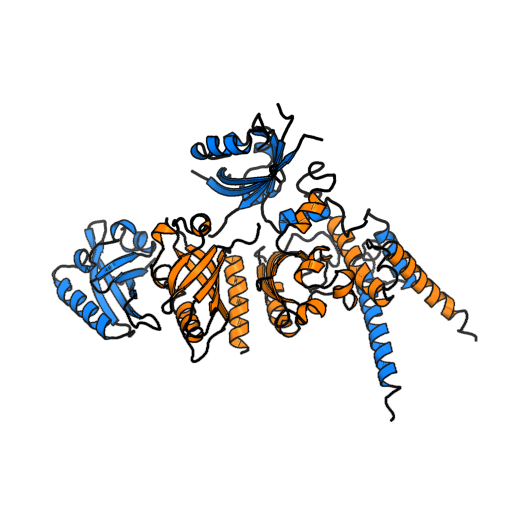989 -15.424 -32.458 1.00 53.54 153 VAL A C 1
ATOM 670 O O . VAL A 1 104 ? -54.237 -16.465 -31.846 1.00 52.88 153 VAL A O 1
ATOM 674 N N . ALA A 1 105 ? -54.829 -14.392 -32.499 1.00 54.54 154 ALA A N 1
ATOM 675 C CA . ALA A 1 105 ? -56.162 -14.481 -31.921 1.00 56.15 154 ALA A CA 1
ATOM 676 C C . ALA A 1 105 ? -57.070 -15.283 -32.844 1.00 58.23 154 ALA A C 1
ATOM 677 O O . ALA A 1 105 ? -57.054 -15.101 -34.065 1.00 58.95 154 ALA A O 1
ATOM 679 N N . ALA A 1 106 ? -57.866 -16.175 -32.251 1.00 59.43 155 ALA A N 1
ATOM 680 C CA . ALA A 1 106 ? -58.591 -17.170 -33.038 1.00 62.43 155 ALA A CA 1
ATOM 681 C C . ALA A 1 106 ? -59.605 -16.520 -33.972 1.00 64.58 155 ALA A C 1
ATOM 682 O O . ALA A 1 106 ? -59.669 -16.846 -35.163 1.00 63.67 155 ALA A O 1
ATOM 684 N N . GLU A 1 107 ? -60.405 -15.593 -33.451 1.00 69.03 156 GLU A N 1
ATOM 685 C CA . GLU A 1 107 ? -61.530 -15.063 -34.209 1.00 73.16 156 GLU A CA 1
ATOM 686 C C . GLU A 1 107 ? -61.109 -13.925 -35.133 1.00 74.57 156 GLU A C 1
ATOM 687 O O . GLU A 1 107 ? -61.473 -13.913 -36.314 1.00 76.18 156 GLU A O 1
ATOM 693 N N . THR A 1 108 ? -60.334 -12.973 -34.614 1.00 59.82 157 THR A N 1
ATOM 694 C CA . THR A 1 108 ? -59.932 -11.815 -35.400 1.00 60.75 157 THR A CA 1
ATOM 695 C C . THR A 1 108 ? -58.751 -12.103 -36.316 1.00 60.29 157 THR A C 1
ATOM 696 O O . THR A 1 108 ? -58.523 -11.347 -37.266 1.00 61.51 157 THR A O 1
ATOM 700 N N . GLY A 1 109 ? -57.997 -13.169 -36.057 1.00 54.66 158 GLY A N 1
ATOM 701 C CA . GLY A 1 109 ? -56.797 -13.441 -36.818 1.00 54.83 158 GLY A CA 1
ATOM 702 C C . GLY A 1 109 ? -55.667 -12.463 -36.598 1.00 55.60 158 GLY A C 1
ATOM 703 O O . GLY A 1 109 ? -54.632 -12.581 -37.264 1.00 55.60 158 GLY A O 1
ATOM 704 N N . ARG A 1 110 ? -55.829 -11.507 -35.686 1.00 58.84 159 ARG A N 1
ATOM 705 C CA . ARG A 1 110 ? -54.805 -10.500 -35.452 1.00 58.94 159 ARG A CA 1
ATOM 706 C C . ARG A 1 110 ? -53.608 -11.109 -34.734 1.00 57.89 159 ARG A C 1
ATOM 707 O O . ARG A 1 110 ? -53.756 -11.925 -33.820 1.00 57.14 159 ARG A O 1
ATOM 715 N N . VAL A 1 111 ? -52.414 -10.705 -35.160 1.00 57.88 160 VAL A N 1
ATOM 716 C CA . VAL A 1 111 ? -51.171 -11.257 -34.633 1.00 56.10 160 VAL A CA 1
ATOM 717 C C . VAL A 1 111 ? -50.890 -10.611 -33.281 1.00 56.87 160 VAL A C 1
ATOM 718 O O . VAL A 1 111 ? -50.581 -9.419 -33.201 1.00 55.78 160 VAL A O 1
ATOM 722 N N . ILE A 1 112 ? -51.011 -11.401 -32.213 1.00 61.23 161 ILE A N 1
ATOM 723 C CA . ILE A 1 112 ? -50.675 -10.908 -30.883 1.00 62.97 161 ILE A CA 1
ATOM 724 C C . ILE A 1 112 ? -49.171 -10.963 -30.647 1.00 65.19 161 ILE A C 1
ATOM 725 O O . ILE A 1 112 ? -48.618 -10.099 -29.955 1.00 64.49 161 ILE A O 1
ATOM 730 N N . TYR A 1 113 ? -48.483 -11.955 -31.211 1.00 60.80 162 TYR A N 1
ATOM 731 C CA . TYR A 1 113 ? -47.079 -12.156 -30.885 1.00 61.27 162 TYR A CA 1
ATOM 732 C C . TYR A 1 113 ? -46.385 -12.950 -31.984 1.00 57.48 162 TYR A C 1
ATOM 733 O O . TYR A 1 113 ? -46.996 -13.798 -32.640 1.00 57.04 162 TYR A O 1
ATOM 742 N N . VAL A 1 114 ? -45.090 -12.677 -32.155 1.00 63.09 163 VAL A N 1
ATOM 743 C CA . VAL A 1 114 ? -44.251 -13.412 -33.093 1.00 60.96 163 VAL A CA 1
ATOM 744 C C . VAL A 1 114 ? -42.815 -13.360 -32.587 1.00 59.25 163 VAL A C 1
ATOM 745 O O . VAL A 1 114 ? -42.395 -12.386 -31.956 1.00 57.56 163 VAL A O 1
ATOM 749 N N . SER A 1 115 ? -42.069 -14.433 -32.842 1.00 63.17 164 SER A N 1
ATOM 750 C CA . SER A 1 115 ? -40.656 -14.484 -32.498 1.00 62.19 164 SER A CA 1
ATOM 751 C C . SER A 1 115 ? -39.814 -13.801 -33.573 1.00 62.26 164 SER A C 1
ATOM 752 O O . SER A 1 115 ? -40.244 -13.624 -34.716 1.00 63.39 164 SER A O 1
ATOM 755 N N . ASP A 1 116 ? -38.589 -13.424 -33.193 1.00 61.93 165 ASP A N 1
ATOM 756 C CA . ASP A 1 116 ? -37.690 -12.764 -34.135 1.00 62.02 165 ASP A CA 1
ATOM 757 C C . ASP A 1 116 ? -37.255 -13.688 -35.265 1.00 60.55 165 ASP A C 1
ATOM 758 O O . ASP A 1 116 ? -36.882 -13.202 -36.341 1.00 60.90 165 ASP A O 1
ATOM 763 N N . SER A 1 117 ? -37.319 -15.005 -35.055 1.00 58.18 166 SER A N 1
ATOM 764 C CA . SER A 1 117 ? -36.919 -15.979 -36.065 1.00 57.56 166 SER A CA 1
ATOM 765 C C . SER A 1 117 ? -37.737 -15.887 -37.346 1.00 56.04 166 SER A C 1
ATOM 766 O O . SER A 1 117 ? -37.410 -16.577 -38.318 1.00 56.41 166 SER A O 1
ATOM 769 N N . VAL A 1 118 ? -38.789 -15.068 -37.371 1.00 58.24 167 VAL A N 1
ATOM 770 C CA . VAL A 1 118 ? -39.527 -14.836 -38.607 1.00 56.71 167 VAL A CA 1
ATOM 771 C C . VAL A 1 118 ? -38.648 -14.132 -39.633 1.00 56.25 167 VAL A C 1
ATOM 772 O O . VAL A 1 118 ? -38.854 -14.276 -40.844 1.00 55.49 167 VAL A O 1
ATOM 776 N N . THR A 1 119 ? -37.641 -13.376 -39.172 1.00 53.33 168 THR A N 1
ATOM 777 C CA . THR A 1 119 ? -36.820 -12.615 -40.112 1.00 54.52 168 THR A CA 1
ATOM 778 C C . THR A 1 119 ? -35.890 -13.509 -40.928 1.00 54.93 168 THR A C 1
ATOM 779 O O . THR A 1 119 ? -35.825 -13.331 -42.156 1.00 54.38 168 THR A O 1
ATOM 783 N N . PRO A 1 120 ? -35.158 -14.471 -40.348 1.00 50.54 169 PRO A N 1
ATOM 784 C CA . PRO A 1 120 ? -34.339 -15.352 -41.196 1.00 52.79 169 PRO A CA 1
ATOM 785 C C . PRO A 1 120 ? -35.135 -16.403 -41.956 1.00 55.57 169 PRO A C 1
ATOM 786 O O . PRO A 1 120 ? -34.616 -16.949 -42.940 1.00 56.23 169 PRO A O 1
ATOM 790 N N . VAL A 1 121 ? -36.369 -16.689 -41.547 1.00 51.36 170 VAL A N 1
ATOM 791 C CA . VAL A 1 121 ? -37.199 -17.687 -42.218 1.00 54.26 170 VAL A CA 1
ATOM 792 C C . VAL A 1 121 ? -37.976 -17.078 -43.381 1.00 55.91 170 VAL A C 1
ATOM 793 O O . VAL A 1 121 ? -37.993 -17.628 -44.487 1.00 56.95 170 VAL A O 1
ATOM 797 N N . LEU A 1 122 ? -38.625 -15.929 -43.159 1.00 57.21 171 LEU A N 1
ATOM 798 C CA . LEU A 1 122 ? -39.506 -15.323 -44.151 1.00 55.68 171 LEU A CA 1
ATOM 799 C C . LEU A 1 122 ? -39.015 -13.984 -44.684 1.00 57.17 171 LEU A C 1
ATOM 800 O O . LEU A 1 122 ? -39.650 -13.435 -45.592 1.00 56.54 171 LEU A O 1
ATOM 805 N N . ASN A 1 123 ? -37.925 -13.440 -44.140 1.00 54.72 172 ASN A N 1
ATOM 806 C CA . ASN A 1 123 ? -37.378 -12.136 -44.520 1.00 58.27 172 ASN A CA 1
ATOM 807 C C . ASN A 1 123 ? -38.337 -10.984 -44.227 1.00 60.55 172 ASN A C 1
ATOM 808 O O . ASN A 1 123 ? -38.167 -9.882 -44.758 1.00 62.72 172 ASN A O 1
ATOM 813 N N . GLN A 1 124 ? -39.343 -11.208 -43.387 1.00 52.89 173 GLN A N 1
ATOM 814 C CA . GLN A 1 124 ? -40.112 -10.012 -43.071 1.00 56.67 173 GLN A CA 1
ATOM 815 C C . GLN A 1 124 ? -39.659 -9.429 -41.740 1.00 56.91 173 GLN A C 1
ATOM 816 O O . GLN A 1 124 ? -39.400 -10.179 -40.792 1.00 58.51 173 GLN A O 1
ATOM 822 N N . PRO A 1 125 ? -39.535 -8.105 -41.640 1.00 58.07 174 PRO A N 1
ATOM 823 C CA . PRO A 1 125 ? -39.206 -7.498 -40.347 1.00 59.07 174 PRO A CA 1
ATOM 824 C C . PRO A 1 125 ? -40.260 -7.833 -39.302 1.00 60.02 174 PRO A C 1
ATOM 825 O O . PRO A 1 125 ? -41.452 -7.941 -39.600 1.00 60.98 174 PRO A O 1
ATOM 829 N N . GLN A 1 126 ? -39.802 -8.005 -38.060 1.00 63.09 175 GLN A N 1
ATOM 830 C CA . GLN A 1 126 ? -40.698 -8.423 -36.991 1.00 61.26 175 GLN A CA 1
ATOM 831 C C . GLN A 1 126 ? -41.735 -7.360 -36.645 1.00 57.88 175 GLN A C 1
ATOM 832 O O . GLN A 1 126 ? -42.727 -7.681 -35.982 1.00 55.06 175 GLN A O 1
ATOM 838 N N . SER A 1 127 ? -41.543 -6.114 -37.086 1.00 65.73 176 SER A N 1
ATOM 839 C CA . SER A 1 127 ? -42.524 -5.067 -36.829 1.00 62.68 176 SER A CA 1
ATOM 840 C C . SER A 1 127 ? -43.711 -5.124 -37.784 1.00 60.84 176 SER A C 1
ATOM 841 O O . SER A 1 127 ? -44.784 -4.608 -37.449 1.00 62.39 176 SER A O 1
ATOM 844 N N . GLU A 1 128 ? -43.550 -5.744 -38.954 1.00 63.84 177 GLU A N 1
ATOM 845 C CA . GLU A 1 128 ? -44.642 -5.848 -39.914 1.00 58.56 177 GLU A CA 1
ATOM 846 C C . GLU A 1 128 ? -45.611 -6.969 -39.575 1.00 56.30 177 GLU A C 1
ATOM 847 O O . GLU A 1 128 ? -46.759 -6.943 -40.033 1.00 55.17 177 GLU A O 1
ATOM 853 N N . TRP A 1 129 ? -45.171 -7.952 -38.793 1.00 56.50 178 TRP A N 1
ATOM 854 C CA . TRP A 1 129 ? -46.078 -8.987 -38.322 1.00 56.76 178 TRP A CA 1
ATOM 855 C C . TRP A 1 129 ? -46.911 -8.503 -37.143 1.00 58.69 178 TRP A C 1
ATOM 856 O O . TRP A 1 129 ? -48.077 -8.894 -37.013 1.00 59.18 178 TRP A O 1
ATOM 867 N N . PHE A 1 130 ? -46.344 -7.651 -36.290 1.00 56.74 179 PHE A N 1
ATOM 868 C CA . PHE A 1 130 ? -47.028 -7.220 -35.077 1.00 59.50 179 PHE A CA 1
ATOM 869 C C . PHE A 1 130 ? -48.212 -6.328 -35.429 1.00 57.26 179 PHE A C 1
ATOM 870 O O . PHE A 1 130 ? -48.048 -5.288 -36.080 1.00 56.37 179 PHE A O 1
ATOM 878 N N . GLY A 1 131 ? -49.402 -6.732 -34.992 1.00 64.86 180 GLY A N 1
ATOM 879 C CA . GLY A 1 131 ? -50.598 -5.942 -35.212 1.00 60.71 180 GLY A CA 1
ATOM 880 C C . GLY A 1 131 ? -51.418 -6.385 -36.406 1.00 57.43 180 GLY A C 1
ATOM 881 O O . GLY A 1 131 ? -52.651 -6.394 -36.347 1.00 57.58 180 GLY A O 1
ATOM 882 N N . SER A 1 132 ? -50.746 -6.756 -37.493 1.00 55.11 181 SER A N 1
ATOM 883 C CA . SER A 1 132 ? -51.438 -7.206 -38.689 1.00 51.60 181 SER A CA 1
ATOM 884 C C . SER A 1 132 ? -52.161 -8.528 -38.427 1.00 49.53 181 SER A C 1
ATOM 885 O O . SER A 1 132 ? -51.969 -9.187 -37.402 1.00 48.92 181 SER A O 1
ATOM 888 N N . THR A 1 133 ? -53.016 -8.907 -39.371 1.00 49.04 182 THR A N 1
ATOM 889 C CA . THR A 1 133 ? -53.753 -10.162 -39.306 1.00 47.58 182 THR A CA 1
ATOM 890 C C . THR A 1 133 ? -53.026 -11.226 -40.117 1.00 46.79 182 THR A C 1
ATOM 891 O O . THR A 1 133 ? -52.418 -10.925 -41.149 1.00 46.73 182 THR A O 1
ATOM 895 N N . LEU A 1 134 ? -53.082 -12.473 -39.637 1.00 43.10 183 LEU A N 1
ATOM 896 C CA . LEU A 1 134 ? -52.443 -13.569 -40.358 1.00 41.77 183 LEU A CA 1
ATOM 897 C C . LEU A 1 134 ? -53.075 -13.795 -41.723 1.00 41.03 183 LEU A C 1
ATOM 898 O O . LEU A 1 134 ? -52.466 -14.441 -42.582 1.00 40.87 183 LEU A O 1
ATOM 903 N N . TYR A 1 135 ? -54.277 -13.263 -41.943 1.00 40.57 184 TYR A N 1
ATOM 904 C CA . TYR A 1 135 ? -54.918 -13.386 -43.243 1.00 39.50 184 TYR A CA 1
ATOM 905 C C . TYR A 1 135 ? -54.224 -12.522 -44.286 1.00 39.14 184 TYR A C 1
ATOM 906 O O . TYR A 1 135 ? -54.207 -12.873 -45.471 1.00 38.70 184 TYR A O 1
ATOM 915 N N . GLU A 1 136 ? -53.640 -11.395 -43.866 1.00 40.49 185 GLU A N 1
ATOM 916 C CA . GLU A 1 136 ? -52.896 -10.555 -44.797 1.00 40.82 185 GLU A CA 1
ATOM 917 C C . GLU A 1 136 ? -51.590 -11.213 -45.222 1.00 40.51 185 GLU A C 1
ATOM 918 O O . GLU A 1 136 ? -51.129 -11.005 -46.351 1.00 39.77 185 GLU A O 1
ATOM 924 N N . GLN A 1 137 ? -50.987 -12.009 -44.338 1.00 44.36 186 GLN A N 1
ATOM 925 C CA . GLN A 1 137 ? -49.669 -12.584 -44.569 1.00 45.54 186 GLN A CA 1
ATOM 926 C C . GLN A 1 137 ? -49.710 -13.906 -45.326 1.00 46.90 186 GLN A C 1
ATOM 927 O O . GLN A 1 137 ? -48.645 -14.452 -45.638 1.00 47.29 186 GLN A O 1
ATOM 933 N N . VAL A 1 138 ? -50.898 -14.427 -45.630 1.00 41.48 187 VAL A N 1
ATOM 934 C CA . VAL A 1 138 ? -51.028 -15.708 -46.311 1.00 43.11 187 VAL A CA 1
ATOM 935 C C . VAL A 1 138 ? -51.583 -15.478 -47.711 1.00 43.94 187 VAL A C 1
ATOM 936 O O . VAL A 1 138 ? -51.917 -14.347 -48.084 1.00 44.14 187 VAL A O 1
ATOM 940 N N . HIS A 1 139 ? -51.687 -16.552 -48.503 1.00 43.99 188 HIS A N 1
ATOM 941 C CA . HIS A 1 139 ? -52.161 -16.440 -49.878 1.00 45.76 188 HIS A CA 1
ATOM 942 C C . HIS A 1 139 ? -53.690 -16.471 -49.910 1.00 47.02 188 HIS A C 1
ATOM 943 O O . HIS A 1 139 ? -54.308 -17.224 -49.152 1.00 47.09 188 HIS A O 1
ATOM 950 N N . PRO A 1 140 ? -54.320 -15.661 -50.773 1.00 45.16 189 PRO A N 1
ATOM 951 C CA . PRO A 1 140 ? -55.789 -15.527 -50.719 1.00 46.18 189 PRO A CA 1
ATOM 952 C C . PRO A 1 140 ? -56.556 -16.830 -50.882 1.00 47.24 189 PRO A C 1
ATOM 953 O O . PRO A 1 140 ? -57.623 -16.983 -50.273 1.00 47.01 189 PRO A O 1
ATOM 957 N N . ASP A 1 141 ? -56.062 -17.770 -51.695 1.00 48.02 190 ASP A N 1
ATOM 958 C CA . ASP A 1 141 ? -56.761 -19.045 -51.844 1.00 48.39 190 ASP A CA 1
ATOM 959 C C . ASP A 1 141 ? -56.723 -19.864 -50.560 1.00 48.81 190 ASP A C 1
ATOM 960 O O . ASP A 1 141 ? -57.642 -20.650 -50.298 1.00 49.75 190 ASP A O 1
ATOM 965 N N . ASP A 1 142 ? -55.679 -19.697 -49.752 1.00 46.78 191 ASP A N 1
ATOM 966 C CA . ASP A 1 142 ? -55.546 -20.414 -48.493 1.00 45.83 191 ASP A CA 1
ATOM 967 C C . ASP A 1 142 ? -56.243 -19.709 -47.338 1.00 44.47 191 ASP A C 1
ATOM 968 O O . ASP A 1 142 ? -56.183 -20.201 -46.208 1.00 44.82 191 ASP A O 1
ATOM 973 N N . VAL A 1 143 ? -56.902 -18.575 -47.591 1.00 41.79 192 VAL A N 1
ATOM 974 C CA . VAL A 1 143 ? -57.494 -17.797 -46.506 1.00 41.70 192 VAL A CA 1
ATOM 975 C C . VAL A 1 143 ? -58.698 -18.519 -45.915 1.00 41.80 192 VAL A C 1
ATOM 976 O O . VAL A 1 143 ? -58.878 -18.554 -44.691 1.00 41.78 192 VAL A O 1
ATOM 980 N N . GLU A 1 144 ? -59.543 -19.101 -46.766 1.00 42.06 193 GLU A N 1
ATOM 981 C CA . GLU A 1 144 ? -60.686 -19.850 -46.258 1.00 43.01 193 GLU A CA 1
ATOM 982 C C . GLU A 1 144 ? -60.226 -21.064 -45.461 1.00 43.72 193 GLU A C 1
ATOM 983 O O . GLU A 1 144 ? -60.803 -21.387 -44.413 1.00 43.87 193 GLU A O 1
ATOM 989 N N . LYS A 1 145 ? -59.171 -21.734 -45.931 1.00 47.01 194 LYS A N 1
ATOM 990 C CA . LYS A 1 145 ? -58.617 -22.868 -45.199 1.00 46.80 194 LYS A CA 1
ATOM 991 C C . LYS A 1 145 ? -58.045 -22.428 -43.853 1.00 45.27 194 LYS A C 1
ATOM 992 O O . LYS A 1 145 ? -58.208 -23.124 -42.844 1.00 44.82 194 LYS A O 1
ATOM 998 N N . LEU A 1 146 ? -57.381 -21.266 -43.819 1.00 42.68 195 LEU A N 1
ATOM 999 C CA . LEU A 1 146 ? -56.844 -20.737 -42.567 1.00 41.04 195 LEU A CA 1
ATOM 1000 C C . LEU A 1 146 ? -57.960 -20.376 -41.595 1.00 40.45 195 LEU A C 1
ATOM 1001 O O . LEU A 1 146 ? -57.809 -20.537 -40.378 1.00 40.37 195 LEU A O 1
ATOM 1006 N N . ARG A 1 147 ? -59.080 -19.874 -42.112 1.00 41.30 196 ARG A N 1
ATOM 1007 C CA . ARG A 1 147 ? -60.240 -19.627 -41.262 1.00 41.32 196 ARG A CA 1
ATOM 1008 C C . ARG A 1 147 ? -60.779 -20.929 -40.685 1.00 41.85 196 ARG A C 1
ATOM 1009 O O . ARG A 1 147 ? -61.110 -21.001 -39.496 1.00 41.58 196 ARG A O 1
ATOM 1017 N N . GLU A 1 148 ? -60.880 -21.970 -41.521 1.00 45.44 197 GLU A N 1
ATOM 1018 C CA . GLU A 1 148 ? -61.407 -23.256 -41.065 1.00 47.72 197 GLU A CA 1
ATOM 1019 C C . GLU A 1 148 ? -60.663 -23.784 -39.845 1.00 48.50 197 GLU A C 1
ATOM 1020 O O . GLU A 1 148 ? -61.260 -24.445 -38.986 1.00 49.23 197 GLU A O 1
ATOM 1026 N N . GLN A 1 149 ? -59.360 -23.520 -39.758 1.00 47.83 198 GLN A N 1
ATOM 1027 C CA . GLN A 1 149 ? -58.558 -24.027 -38.654 1.00 48.56 198 GLN A CA 1
ATOM 1028 C C . GLN A 1 149 ? -58.544 -23.100 -37.450 1.00 48.24 198 GLN A C 1
ATOM 1029 O O . GLN A 1 149 ? -58.223 -23.551 -36.345 1.00 50.02 198 GLN A O 1
ATOM 1035 N N . LEU A 1 150 ? -58.879 -21.825 -37.632 1.00 48.79 199 LEU A N 1
ATOM 1036 C CA . LEU A 1 150 ? -58.966 -20.907 -36.507 1.00 49.90 199 LEU A CA 1
ATOM 1037 C C . LEU A 1 150 ? -60.339 -20.899 -35.851 1.00 53.15 199 LEU A C 1
ATOM 1038 O O . LEU A 1 150 ? -60.465 -20.404 -34.725 1.00 52.28 199 LEU A O 1
ATOM 1043 N N . CYS A 1 151 ? -61.362 -21.434 -36.518 1.00 57.99 200 CYS A N 1
ATOM 1044 C CA . CYS A 1 151 ? -62.721 -21.396 -35.987 1.00 63.89 200 CYS A CA 1
ATOM 1045 C C . CYS A 1 151 ? -62.831 -22.264 -34.739 1.00 66.83 200 CYS A C 1
ATOM 1046 O O . CYS A 1 151 ? -62.509 -23.456 -34.772 1.00 66.78 200 CYS A O 1
ATOM 1049 N N . THR A 1 152 ? -63.301 -21.663 -33.644 1.00 72.35 201 THR A N 1
ATOM 1050 C CA . THR A 1 152 ? -63.438 -22.340 -32.352 1.00 76.67 201 THR A CA 1
ATOM 1051 C C . THR A 1 152 ? -64.876 -22.837 -32.206 1.00 82.28 201 THR A C 1
ATOM 1052 O O . THR A 1 152 ? -65.757 -22.125 -31.720 1.00 83.79 201 THR A O 1
ATOM 1056 N N . SER A 1 153 ? -65.107 -24.083 -32.629 1.00 88.65 202 SER A N 1
ATOM 1057 C CA . SER A 1 153 ? -66.394 -24.748 -32.455 1.00 90.75 202 SER A CA 1
ATOM 1058 C C . SER A 1 153 ? -66.256 -26.059 -31.686 1.00 94.08 202 SER A C 1
ATOM 1059 O O . SER A 1 153 ? -67.098 -26.952 -31.835 1.00 95.84 202 SER A O 1
ATOM 1062 N N . GLU A 1 154 ? -65.198 -26.192 -30.879 1.00 86.10 203 GLU A N 1
ATOM 1063 C CA . GLU A 1 154 ? -64.977 -27.358 -30.016 1.00 89.51 203 GLU A CA 1
ATOM 1064 C C . GLU A 1 154 ? -64.843 -28.645 -30.830 1.00 89.55 203 GLU A C 1
ATOM 1065 O O . GLU A 1 154 ? -65.413 -29.686 -30.494 1.00 88.09 203 GLU A O 1
ATOM 1071 N N . ASN A 1 155 ? -64.066 -28.568 -31.907 1.00 85.97 204 ASN A N 1
ATOM 1072 C CA . ASN A 1 155 ? -63.791 -29.730 -32.745 1.00 88.12 204 ASN A CA 1
ATOM 1073 C C . ASN A 1 155 ? -62.515 -30.429 -32.296 1.00 87.41 204 ASN A C 1
ATOM 1074 O O . ASN A 1 155 ? -61.438 -30.167 -32.830 1.00 86.87 204 ASN A O 1
ATOM 1079 N N . MET A 1 182 ? -56.724 -33.352 -26.956 1.00 70.22 231 MET A N 1
ATOM 1080 C CA . MET A 1 182 ? -56.391 -33.980 -28.230 1.00 70.22 231 MET A CA 1
ATOM 1081 C C . MET A 1 182 ? -56.889 -33.150 -29.412 1.00 70.22 231 MET A C 1
ATOM 1082 O O . MET A 1 182 ? -56.138 -32.877 -30.348 1.00 70.22 231 MET A O 1
ATOM 1087 N N . GLY A 1 183 ? -58.159 -32.751 -29.361 1.00 71.72 232 GLY A N 1
ATOM 1088 C CA . GLY A 1 183 ? -58.782 -31.982 -30.418 1.00 72.39 232 GLY A CA 1
ATOM 1089 C C . GLY A 1 183 ? -58.486 -30.500 -30.431 1.00 73.35 232 GLY A C 1
ATOM 1090 O O . GLY A 1 183 ? -59.110 -29.764 -31.201 1.00 73.79 232 GLY A O 1
ATOM 1091 N N . SER A 1 184 ? -57.555 -30.028 -29.601 1.00 63.05 233 SER A N 1
ATOM 1092 C CA . SER A 1 184 ? -57.171 -28.623 -29.589 1.00 60.84 233 SER A CA 1
ATOM 1093 C C . SER A 1 184 ? -55.906 -28.343 -30.386 1.00 60.33 233 SER A C 1
ATOM 1094 O O . SER A 1 184 ? -55.573 -27.172 -30.595 1.00 59.31 233 SER A O 1
ATOM 1097 N N . ARG A 1 185 ? -55.197 -29.373 -30.836 1.00 53.46 234 ARG A N 1
ATOM 1098 C CA . ARG A 1 185 ? -54.027 -29.162 -31.672 1.00 54.59 234 ARG A CA 1
ATOM 1099 C C . ARG A 1 185 ? -54.443 -29.022 -33.132 1.00 52.06 234 ARG A C 1
ATOM 1100 O O . ARG A 1 185 ? -55.295 -29.764 -33.628 1.00 51.97 234 ARG A O 1
ATOM 1108 N N . ARG A 1 186 ? -53.834 -28.058 -33.815 1.00 55.45 235 ARG A N 1
ATOM 1109 C CA . ARG A 1 186 ? -54.093 -27.771 -35.216 1.00 53.59 235 ARG A CA 1
ATOM 1110 C C . ARG A 1 186 ? -52.816 -27.954 -36.026 1.00 50.84 235 ARG A C 1
ATOM 1111 O O . ARG A 1 186 ? -51.709 -27.687 -35.546 1.00 51.05 235 ARG A O 1
ATOM 1119 N N . SER A 1 187 ? -52.983 -28.412 -37.264 1.00 50.04 236 SER A N 1
ATOM 1120 C CA . SER A 1 187 ? -51.863 -28.630 -38.173 1.00 49.23 236 SER A CA 1
ATOM 1121 C C . SER A 1 187 ? -52.322 -28.295 -39.581 1.00 48.71 236 SER A C 1
ATOM 1122 O O . SER A 1 187 ? -53.317 -28.856 -40.050 1.00 50.47 236 SER A O 1
ATOM 1125 N N . PHE A 1 188 ? -51.606 -27.394 -40.257 1.00 50.86 237 PHE A N 1
ATOM 1126 C CA . PHE A 1 188 ? -52.055 -26.957 -41.573 1.00 49.57 237 PHE A CA 1
ATOM 1127 C C . PHE A 1 188 ? -50.888 -26.488 -42.434 1.00 48.22 237 PHE A C 1
ATOM 1128 O O . PHE A 1 188 ? -49.898 -25.947 -41.936 1.00 46.75 237 PHE A O 1
ATOM 1136 N N . ILE A 1 189 ? -51.040 -26.675 -43.743 1.00 47.36 238 ILE A N 1
ATOM 1137 C CA . ILE A 1 189 ? -50.044 -26.286 -44.735 1.00 48.20 238 ILE A CA 1
ATOM 1138 C C . ILE A 1 189 ? -50.611 -25.116 -45.524 1.00 48.15 238 ILE A C 1
ATOM 1139 O O . ILE A 1 189 ? -51.684 -25.233 -46.130 1.00 48.53 238 ILE A O 1
ATOM 1144 N N . CYS A 1 190 ? -49.903 -23.984 -45.517 1.00 45.78 239 CYS A N 1
ATOM 1145 C CA . CYS A 1 190 ? -50.365 -22.810 -46.248 1.00 45.55 239 CYS A CA 1
ATOM 1146 C C . CYS A 1 190 ? -49.185 -22.171 -46.971 1.00 44.70 239 CYS A C 1
ATOM 1147 O O . CYS A 1 190 ? -48.059 -22.672 -46.931 1.00 45.02 239 CYS A O 1
ATOM 1150 N N . ARG A 1 191 ? -49.458 -21.075 -47.674 1.00 44.14 240 ARG A N 1
ATOM 1151 C CA . ARG A 1 191 ? -48.443 -20.309 -48.384 1.00 42.53 240 ARG A CA 1
ATOM 1152 C C . ARG A 1 191 ? -48.338 -18.948 -47.714 1.00 41.00 240 ARG A C 1
ATOM 1153 O O . ARG A 1 191 ? -49.302 -18.176 -47.727 1.00 41.18 240 ARG A O 1
ATOM 1161 N N . MET A 1 192 ? -47.182 -18.655 -47.126 1.00 44.29 241 MET A N 1
ATOM 1162 C CA . MET A 1 192 ? -46.987 -17.417 -46.386 1.00 43.46 241 MET A CA 1
ATOM 1163 C C . MET A 1 192 ? -46.103 -16.462 -47.176 1.00 43.20 241 MET A C 1
ATOM 1164 O O . MET A 1 192 ? -45.182 -16.885 -47.884 1.00 42.28 241 MET A O 1
ATOM 1169 N N . ARG A 1 193 ? -46.391 -15.170 -47.041 1.00 45.56 242 ARG A N 1
ATOM 1170 C CA . ARG A 1 193 ? -45.744 -14.153 -47.858 1.00 46.64 242 ARG A CA 1
ATOM 1171 C C . ARG A 1 193 ? -44.306 -13.927 -47.410 1.00 47.18 242 ARG A C 1
ATOM 1172 O O . ARG A 1 193 ? -44.040 -13.720 -46.223 1.00 46.62 242 ARG A O 1
ATOM 1180 N N . CYS A 1 194 ? -43.379 -13.981 -48.366 1.00 48.30 243 CYS A N 1
ATOM 1181 C CA . CYS A 1 194 ? -41.966 -13.740 -48.108 1.00 51.20 243 CYS A CA 1
ATOM 1182 C C . CYS A 1 194 ? -41.624 -12.273 -48.322 1.00 54.44 243 CYS A C 1
ATOM 1183 O O . CYS A 1 194 ? -42.204 -11.597 -49.176 1.00 55.42 243 CYS A O 1
ATOM 1186 N N . GLY A 1 195 ? -40.658 -11.790 -47.541 1.00 54.80 244 GLY A N 1
ATOM 1187 C CA . GLY A 1 195 ? -40.162 -10.441 -47.676 1.00 61.15 244 GLY A CA 1
ATOM 1188 C C . GLY A 1 195 ? -38.816 -10.387 -48.385 1.00 65.97 244 GLY A C 1
ATOM 1189 O O . GLY A 1 195 ? -38.223 -11.399 -48.755 1.00 66.36 244 GLY A O 1
ATOM 1190 N N . ASN A 1 196 ? -38.346 -9.158 -48.579 1.00 70.26 245 ASN A N 1
ATOM 1191 C CA . ASN A 1 196 ? -37.020 -8.897 -49.133 1.00 72.43 245 ASN A CA 1
ATOM 1192 C C . ASN A 1 196 ? -36.657 -7.421 -48.974 1.00 72.78 245 ASN A C 1
ATOM 1193 O O . ASN A 1 196 ? -37.433 -6.634 -48.429 1.00 73.23 245 ASN A O 1
ATOM 1198 N N . ALA A 1 226 ? -46.399 -14.029 -56.233 1.00 51.56 275 ALA A N 1
ATOM 1199 C CA . ALA A 1 226 ? -45.232 -13.163 -56.359 1.00 51.67 275 ALA A CA 1
ATOM 1200 C C . ALA A 1 226 ? -44.052 -13.702 -55.543 1.00 51.36 275 ALA A C 1
ATOM 1201 O O . ALA A 1 226 ? -43.065 -14.182 -56.105 1.00 51.59 275 ALA A O 1
ATOM 1203 N N . GLN A 1 227 ? -44.160 -13.616 -54.214 1.00 51.10 276 GLN A N 1
ATOM 1204 C CA . GLN A 1 227 ? -43.128 -14.114 -53.297 1.00 49.32 276 GLN A CA 1
ATOM 1205 C C . GLN A 1 227 ? -43.838 -14.824 -52.145 1.00 48.64 276 GLN A C 1
ATOM 1206 O O . GLN A 1 227 ? -44.249 -14.188 -51.171 1.00 50.41 276 GLN A O 1
ATOM 1212 N N . TYR A 1 228 ? -43.968 -16.145 -52.260 1.00 48.97 277 TYR A N 1
ATOM 1213 C CA . TYR A 1 228 ? -44.641 -16.965 -51.262 1.00 46.12 277 TYR A CA 1
ATOM 1214 C C . TYR A 1 228 ? -43.817 -18.217 -50.996 1.00 44.57 277 TYR A C 1
ATOM 1215 O O . TYR A 1 228 ? -43.197 -18.764 -51.912 1.00 43.59 277 TYR A O 1
ATOM 1224 N N . ALA A 1 229 ? -43.805 -18.662 -49.739 1.00 45.02 278 ALA A N 1
ATOM 1225 C CA . ALA A 1 229 ? -43.142 -19.900 -49.348 1.00 44.27 278 ALA A CA 1
ATOM 1226 C C . ALA A 1 229 ? -44.128 -20.810 -48.632 1.00 43.47 278 ALA A C 1
ATOM 1227 O O . ALA A 1 229 ? -44.938 -20.350 -47.821 1.00 43.26 278 ALA A O 1
ATOM 1229 N N . VAL A 1 230 ? -44.057 -22.103 -48.937 1.00 43.00 279 VAL A N 1
ATOM 1230 C CA . VAL A 1 230 ? -44.948 -23.066 -48.303 1.00 42.24 279 VAL A CA 1
ATOM 1231 C C . VAL A 1 230 ? -44.489 -23.277 -46.867 1.00 42.07 279 VAL A C 1
ATOM 1232 O O . VAL A 1 230 ? -43.332 -23.632 -46.614 1.00 41.54 279 VAL A O 1
ATOM 1236 N N . VAL A 1 231 ? -45.392 -23.044 -45.919 1.00 42.59 280 VAL A N 1
ATOM 1237 C CA . VAL A 1 231 ? -45.111 -23.178 -44.496 1.00 42.78 280 VAL A CA 1
ATOM 1238 C C . VAL A 1 231 ? -46.058 -24.216 -43.911 1.00 43.98 280 VAL A C 1
ATOM 1239 O O . VAL A 1 231 ? -47.276 -24.157 -44.136 1.00 43.53 280 VAL A O 1
ATOM 1243 N N . HIS A 1 232 ? -45.493 -25.170 -43.167 1.00 48.81 281 HIS A N 1
ATOM 1244 C CA . HIS A 1 232 ? -46.266 -26.175 -42.442 1.00 50.89 281 HIS A CA 1
ATOM 1245 C C . HIS A 1 232 ? -46.294 -25.740 -40.980 1.00 50.52 281 HIS A C 1
ATOM 1246 O O . HIS A 1 232 ? -45.248 -25.672 -40.325 1.00 50.76 281 HIS A O 1
ATOM 1253 N N . CYS A 1 233 ? -47.475 -25.396 -40.480 1.00 49.41 282 CYS A N 1
ATOM 1254 C CA . CYS A 1 233 ? -47.625 -24.875 -39.132 1.00 49.63 282 CYS A CA 1
ATOM 1255 C C . CYS A 1 233 ? -48.307 -25.906 -38.246 1.00 49.39 282 CYS A C 1
ATOM 1256 O O . CYS A 1 233 ? -49.230 -26.606 -38.681 1.00 49.69 282 CYS A O 1
ATOM 1259 N N . THR A 1 234 ? -47.832 -25.997 -37.007 1.00 46.19 283 THR A N 1
ATOM 1260 C CA . THR A 1 234 ? -48.389 -26.885 -35.994 1.00 46.80 283 THR A CA 1
ATOM 1261 C C . THR A 1 234 ? -48.523 -26.111 -34.696 1.00 46.23 283 THR A C 1
ATOM 1262 O O . THR A 1 234 ? -47.551 -25.515 -34.227 1.00 45.32 283 THR A O 1
ATOM 1266 N N . GLY A 1 235 ? -49.710 -26.112 -34.124 1.00 45.11 284 GLY A N 1
ATOM 1267 C CA . GLY A 1 235 ? -49.926 -25.399 -32.890 1.00 47.44 284 GLY A CA 1
ATOM 1268 C C . GLY A 1 235 ? -51.113 -25.940 -32.152 1.00 49.64 284 GLY A C 1
ATOM 1269 O O . GLY A 1 235 ? -51.577 -27.047 -32.415 1.00 49.36 284 GLY A O 1
ATOM 1270 N N . TYR A 1 236 ? -51.616 -25.140 -31.219 1.00 51.54 285 TYR A N 1
ATOM 1271 C CA . TYR A 1 236 ? -52.801 -25.535 -30.475 1.00 55.48 285 TYR A CA 1
ATOM 1272 C C . TYR A 1 236 ? -53.573 -24.302 -30.024 1.00 54.15 285 TYR A C 1
ATOM 1273 O O . TYR A 1 236 ? -53.027 -23.199 -29.923 1.00 53.29 285 TYR A O 1
ATOM 1282 N N . ILE A 1 237 ? -54.866 -24.513 -29.770 1.00 60.30 286 ILE A N 1
ATOM 1283 C CA . ILE A 1 237 ? -55.783 -23.455 -29.360 1.00 58.71 286 ILE A CA 1
ATOM 1284 C C . ILE A 1 237 ? -55.831 -23.407 -27.840 1.00 59.43 286 ILE A C 1
ATOM 1285 O O . ILE A 1 237 ? -56.063 -24.429 -27.183 1.00 60.95 286 ILE A O 1
ATOM 1290 N N . LYS A 1 238 ? -55.636 -22.215 -27.280 1.00 69.75 287 LYS A N 1
ATOM 1291 C CA . LYS A 1 238 ? -55.572 -22.022 -25.840 1.00 69.58 287 LYS A CA 1
ATOM 1292 C C . LYS A 1 238 ? -56.310 -20.745 -25.466 1.00 68.89 287 LYS A C 1
ATOM 1293 O O . LYS A 1 238 ? -56.284 -19.763 -26.212 1.00 69.53 287 LYS A O 1
ATOM 1299 N N . ALA A 1 239 ? -56.972 -20.768 -24.312 1.00 73.44 288 ALA A N 1
ATOM 1300 C CA . ALA A 1 239 ? -57.585 -19.566 -23.766 1.00 71.93 288 ALA A CA 1
ATOM 1301 C C . ALA A 1 239 ? -56.501 -18.668 -23.186 1.00 70.76 288 ALA A C 1
ATOM 1302 O O . ALA A 1 239 ? -55.697 -19.112 -22.361 1.00 69.39 288 ALA A O 1
ATOM 1304 N N . TRP A 1 240 ? -56.484 -17.407 -23.616 1.00 72.65 289 TRP A N 1
ATOM 1305 C CA . TRP A 1 240 ? -55.424 -16.459 -23.290 1.00 72.65 289 TRP A CA 1
ATOM 1306 C C . TRP A 1 240 ? -55.268 -16.276 -21.780 1.00 72.65 289 TRP A C 1
ATOM 1307 O O . TRP A 1 240 ? -56.121 -15.645 -21.141 1.00 72.65 289 TRP A O 1
ATOM 1318 N N . PRO A 1 241 ? -54.183 -16.797 -21.173 1.00 72.44 290 PRO A N 1
ATOM 1319 C CA . PRO A 1 241 ? -53.979 -16.806 -19.722 1.00 72.44 290 PRO A CA 1
ATOM 1320 C C . PRO A 1 241 ? -53.115 -15.656 -19.208 1.00 72.44 290 PRO A C 1
ATOM 1321 O O . PRO A 1 241 ? -52.246 -15.897 -18.367 1.00 72.44 290 PRO A O 1
ATOM 1325 N N . GLY A 1 257 ? -63.309 -13.103 -30.386 1.00 76.64 306 GLY A N 1
ATOM 1326 C CA . GLY A 1 257 ? -62.946 -11.917 -29.634 1.00 78.53 306 GLY A CA 1
ATOM 1327 C C . GLY A 1 257 ? -61.758 -12.121 -28.711 1.00 79.68 306 GLY A C 1
ATOM 1328 O O . GLY A 1 257 ? -61.650 -11.461 -27.676 1.00 82.71 306 GLY A O 1
ATOM 1329 N N . SER A 1 258 ? -60.878 -13.048 -29.102 1.00 84.79 307 SER A N 1
ATOM 1330 C CA . SER A 1 258 ? -59.654 -13.407 -28.374 1.00 80.88 307 SER A CA 1
ATOM 1331 C C . SER A 1 258 ? -59.942 -14.102 -27.043 1.00 78.54 307 SER A C 1
ATOM 1332 O O . SER A 1 258 ? -59.138 -14.023 -26.110 1.00 78.64 307 SER A O 1
ATOM 1335 N N . LYS A 1 259 ? -61.083 -14.793 -26.937 1.00 83.64 308 LYS A N 1
ATOM 1336 C CA . LYS A 1 259 ? -61.245 -15.779 -25.873 1.00 78.17 308 LYS A CA 1
ATOM 1337 C C . LYS A 1 259 ? -60.408 -17.019 -26.145 1.00 75.00 308 LYS A C 1
ATOM 1338 O O . LYS A 1 259 ? -60.114 -17.776 -25.214 1.00 73.86 308 LYS A O 1
ATOM 1344 N N . TYR A 1 260 ? -60.033 -17.236 -27.405 1.00 75.18 309 TYR A N 1
ATOM 1345 C CA . TYR A 1 260 ? -59.136 -18.303 -27.818 1.00 71.87 309 TYR A CA 1
ATOM 1346 C C . TYR A 1 260 ? -58.039 -17.730 -28.704 1.00 69.13 309 TYR A C 1
ATOM 1347 O O . TYR A 1 260 ? -58.225 -16.703 -29.364 1.00 67.82 309 TYR A O 1
ATOM 1356 N N . CYS A 1 261 ? -56.890 -18.402 -28.711 1.00 65.55 310 CYS A N 1
ATOM 1357 C CA . CYS A 1 261 ? -55.787 -18.009 -29.573 1.00 61.61 310 CYS A CA 1
ATOM 1358 C C . CYS A 1 261 ? -55.014 -19.254 -29.978 1.00 57.10 310 CYS A C 1
ATOM 1359 O O . CYS A 1 261 ? -54.898 -20.211 -29.210 1.00 56.02 310 CYS A O 1
ATOM 1362 N N . LEU A 1 262 ? -54.483 -19.229 -31.193 1.00 51.20 311 LEU A N 1
ATOM 1363 C CA . LEU A 1 262 ? -53.670 -20.319 -31.707 1.00 48.95 311 LEU A CA 1
ATOM 1364 C C . LEU A 1 262 ? -52.203 -19.979 -31.486 1.00 48.55 311 LEU A C 1
ATOM 1365 O O . LEU A 1 262 ? -51.718 -18.950 -31.976 1.00 47.91 311 LEU A O 1
ATOM 1370 N N . VAL A 1 263 ? -51.515 -20.828 -30.725 1.00 47.22 312 VAL A N 1
ATOM 1371 C CA . VAL A 1 263 ? -50.077 -20.730 -30.504 1.00 46.40 312 VAL A CA 1
ATOM 1372 C C . VAL A 1 263 ? -49.424 -21.823 -31.330 1.00 45.03 312 VAL A C 1
ATOM 1373 O O . VAL A 1 263 ? -49.687 -23.010 -31.109 1.00 43.57 312 VAL A O 1
ATOM 1377 N N . ALA A 1 264 ? -48.580 -21.439 -32.282 1.00 40.93 313 ALA A N 1
ATOM 1378 C CA . ALA A 1 264 ? -48.115 -22.401 -33.265 1.00 41.83 313 ALA A CA 1
ATOM 1379 C C . ALA A 1 264 ? -46.672 -22.117 -33.645 1.00 42.09 313 ALA A C 1
ATOM 1380 O O . ALA A 1 264 ? -46.113 -21.060 -33.343 1.00 41.45 313 ALA A O 1
ATOM 1382 N N . ILE A 1 265 ? -46.085 -23.092 -34.327 1.00 40.32 314 ILE A N 1
ATOM 1383 C CA . ILE A 1 265 ? -44.743 -23.017 -34.879 1.00 41.89 314 ILE A CA 1
ATOM 1384 C C . ILE A 1 265 ? -44.859 -23.255 -36.375 1.00 42.04 314 ILE A C 1
ATOM 1385 O O . ILE A 1 265 ? -45.567 -24.173 -36.805 1.00 40.42 314 ILE A O 1
ATOM 1390 N N . GLY A 1 266 ? -44.169 -22.435 -37.161 1.00 41.19 315 GLY A N 1
ATOM 1391 C CA . GLY A 1 266 ? -44.173 -22.604 -38.600 1.00 46.19 315 GLY A CA 1
ATOM 1392 C C . GLY A 1 266 ? -42.832 -23.046 -39.147 1.00 50.03 315 GLY A C 1
ATOM 1393 O O . GLY A 1 266 ? -41.850 -22.300 -39.067 1.00 48.98 315 GLY A O 1
ATOM 1394 N N . ARG A 1 267 ? -42.774 -24.257 -39.702 1.00 47.29 316 ARG A N 1
ATOM 1395 C CA . ARG A 1 267 ? -41.563 -24.783 -40.315 1.00 50.78 316 ARG A CA 1
ATOM 1396 C C . ARG A 1 267 ? -41.589 -24.540 -41.816 1.00 51.94 316 ARG A C 1
ATOM 1397 O O . ARG A 1 267 ? -42.633 -24.679 -42.470 1.00 52.23 316 ARG A O 1
ATOM 1405 N N . LEU A 1 268 ? -40.427 -24.187 -42.355 1.00 47.72 317 LEU A N 1
ATOM 1406 C CA . LEU A 1 268 ? -40.245 -24.076 -43.795 1.00 50.65 317 LEU A CA 1
ATOM 1407 C C . LEU A 1 268 ? -40.104 -25.483 -44.366 1.00 53.08 317 LEU A C 1
ATOM 1408 O O . LEU A 1 268 ? -39.134 -26.188 -44.071 1.00 54.37 317 LEU A O 1
ATOM 1413 N N . GLN A 1 269 ? -41.095 -25.909 -45.152 1.00 49.37 318 GLN A N 1
ATOM 1414 C CA . GLN A 1 269 ? -41.066 -27.202 -45.835 1.00 51.25 318 GLN A CA 1
ATOM 1415 C C . GLN A 1 269 ? -40.157 -27.047 -47.052 1.00 50.96 318 GLN A C 1
ATOM 1416 O O . GLN A 1 269 ? -40.599 -26.839 -48.186 1.00 50.19 318 GLN A O 1
ATOM 1422 N N . VAL A 1 270 ? -38.848 -27.129 -46.795 1.00 55.94 319 VAL A N 1
ATOM 1423 C CA . VAL A 1 270 ? -37.841 -26.699 -47.762 1.00 57.25 319 VAL A CA 1
ATOM 1424 C C . VAL A 1 270 ? -37.850 -27.594 -48.991 1.00 59.03 319 VAL A C 1
ATOM 1425 O O . VAL A 1 270 ? -38.238 -27.158 -50.081 1.00 62.04 319 VAL A O 1
ATOM 1429 N N . THR A 1 271 ? -37.452 -28.856 -48.812 1.00 56.18 320 THR A N 1
ATOM 1430 C CA . THR A 1 271 ? -37.397 -29.842 -49.888 1.00 55.36 320 THR A CA 1
ATOM 1431 C C . THR A 1 271 ? -36.832 -29.279 -51.192 1.00 55.24 320 THR A C 1
ATOM 1432 O O . THR A 1 271 ? -37.259 -29.688 -52.278 1.00 56.43 320 THR A O 1
ATOM 1436 N N . SER A 1 272 ? -35.868 -28.362 -51.086 1.00 53.70 321 SER A N 1
ATOM 1437 C CA . SER A 1 272 ? -35.242 -27.676 -52.225 1.00 50.14 321 SER A CA 1
ATOM 1438 C C . SER A 1 272 ? -36.172 -27.415 -53.419 1.00 50.52 321 SER A C 1
ATOM 1439 O O . SER A 1 272 ? -37.306 -26.955 -53.262 1.00 51.42 321 SER A O 1
ATOM 1442 N N . PRO A 1 285 ? -25.882 -22.533 -70.166 1.00 73.34 334 PRO A N 1
ATOM 1443 C CA . PRO A 1 285 ? -24.547 -23.039 -70.507 1.00 72.76 334 PRO A CA 1
ATOM 1444 C C . PRO A 1 285 ? -24.515 -23.756 -71.851 1.00 71.41 334 PRO A C 1
ATOM 1445 O O . PRO A 1 285 ? -25.163 -23.306 -72.797 1.00 70.88 334 PRO A O 1
ATOM 1449 N N . THR A 1 286 ? -23.783 -24.868 -71.933 1.00 74.70 335 THR A N 1
ATOM 1450 C CA . THR A 1 286 ? -23.496 -25.498 -73.213 1.00 75.78 335 THR A CA 1
ATOM 1451 C C . THR A 1 286 ? -24.131 -26.869 -73.409 1.00 75.89 335 THR A C 1
ATOM 1452 O O . THR A 1 286 ? -24.166 -27.349 -74.547 1.00 77.56 335 THR A O 1
ATOM 1456 N N . GLU A 1 287 ? -24.632 -27.513 -72.357 1.00 76.02 336 GLU A N 1
ATOM 1457 C CA . GLU A 1 287 ? -25.196 -28.847 -72.506 1.00 72.10 336 GLU A CA 1
ATOM 1458 C C . GLU A 1 287 ? -26.478 -28.970 -71.695 1.00 68.45 336 GLU A C 1
ATOM 1459 O O . GLU A 1 287 ? -26.739 -28.188 -70.779 1.00 69.14 336 GLU A O 1
ATOM 1465 N N . PHE A 1 288 ? -27.285 -29.963 -72.060 1.00 64.48 337 PHE A N 1
ATOM 1466 C CA . PHE A 1 288 ? -28.478 -30.306 -71.301 1.00 59.86 337 PHE A CA 1
ATOM 1467 C C . PHE A 1 288 ? -28.790 -31.778 -71.523 1.00 57.80 337 PHE A C 1
ATOM 1468 O O . PHE A 1 288 ? -28.502 -32.335 -72.586 1.00 58.14 337 PHE A O 1
ATOM 1476 N N . LEU A 1 289 ? -29.376 -32.402 -70.508 1.00 52.68 338 LEU A N 1
ATOM 1477 C CA . LEU A 1 289 ? -29.710 -33.816 -70.560 1.00 50.54 338 LEU A CA 1
ATOM 1478 C C . LEU A 1 289 ? -31.175 -34.015 -70.921 1.00 50.55 338 LEU A C 1
ATOM 1479 O O . LEU A 1 289 ? -32.027 -33.166 -70.648 1.00 51.22 338 LEU A O 1
ATOM 1484 N N . SER A 1 290 ? -31.455 -35.164 -71.532 1.00 48.51 339 SER A N 1
ATOM 1485 C CA . SER A 1 290 ? -32.804 -35.534 -71.921 1.00 48.32 339 SER A CA 1
ATOM 1486 C C . SER A 1 290 ? -32.941 -37.044 -71.822 1.00 49.37 339 SER A C 1
ATOM 1487 O O . SER A 1 290 ? -31.966 -37.780 -71.992 1.00 48.62 339 SER A O 1
ATOM 1490 N N . ARG A 1 291 ? -34.159 -37.499 -71.549 1.00 43.83 340 ARG A N 1
ATOM 1491 C CA . ARG A 1 291 ? -34.464 -38.919 -71.453 1.00 47.13 340 ARG A CA 1
ATOM 1492 C C . ARG A 1 291 ? -35.535 -39.290 -72.468 1.00 47.82 340 ARG A C 1
ATOM 1493 O O . ARG A 1 291 ? -36.531 -38.575 -72.623 1.00 48.04 340 ARG A O 1
ATOM 1501 N N . HIS A 1 292 ? -35.330 -40.421 -73.141 1.00 52.85 341 HIS A N 1
ATOM 1502 C CA . HIS A 1 292 ? -36.214 -40.886 -74.198 1.00 53.98 341 HIS A CA 1
ATOM 1503 C C . HIS A 1 292 ? -36.615 -42.327 -73.928 1.00 55.78 341 HIS A C 1
ATOM 1504 O O . HIS A 1 292 ? -35.910 -43.071 -73.243 1.00 56.47 341 HIS A O 1
ATOM 1511 N N . ASN A 1 293 ? -37.748 -42.728 -74.492 1.00 61.40 342 ASN A N 1
ATOM 1512 C CA . ASN A 1 293 ? -38.164 -44.119 -74.405 1.00 63.51 342 ASN A CA 1
ATOM 1513 C C . ASN A 1 293 ? -37.505 -44.913 -75.535 1.00 64.36 342 ASN A C 1
ATOM 1514 O O . ASN A 1 293 ? -36.605 -44.425 -76.226 1.00 64.16 342 ASN A O 1
ATOM 1519 N N . SER A 1 294 ? -37.932 -46.165 -75.717 1.00 63.68 343 SER A N 1
ATOM 1520 C CA . SER A 1 294 ? -37.335 -47.005 -76.749 1.00 65.13 343 SER A CA 1
ATOM 1521 C C . SER A 1 294 ? -37.606 -46.460 -78.146 1.00 66.69 343 SER A C 1
ATOM 1522 O O . SER A 1 294 ? -36.793 -46.656 -79.058 1.00 67.07 343 SER A O 1
ATOM 1525 N N . ASP A 1 295 ? -38.726 -45.757 -78.324 1.00 69.76 344 ASP A N 1
ATOM 1526 C CA . ASP A 1 295 ? -39.187 -45.302 -79.629 1.00 69.65 344 ASP A CA 1
ATOM 1527 C C . ASP A 1 295 ? -38.631 -43.941 -80.026 1.00 68.86 344 ASP A C 1
ATOM 1528 O O . ASP A 1 295 ? -38.869 -43.497 -81.155 1.00 68.82 344 ASP A O 1
ATOM 1533 N N . GLY A 1 296 ? -37.916 -43.264 -79.136 1.00 64.14 345 GLY A N 1
ATOM 1534 C CA . GLY A 1 296 ? -37.450 -41.924 -79.406 1.00 64.22 345 GLY A CA 1
ATOM 1535 C C . GLY A 1 296 ? -38.361 -40.821 -78.918 1.00 65.29 345 GLY A C 1
ATOM 1536 O O . GLY A 1 296 ? -38.196 -39.674 -79.347 1.00 65.96 345 GLY A O 1
ATOM 1537 N N . ILE A 1 297 ? -39.318 -41.129 -78.051 1.00 63.81 346 ILE A N 1
ATOM 1538 C CA . ILE A 1 297 ? -40.231 -40.134 -77.504 1.00 62.85 346 ILE A CA 1
ATOM 1539 C C . ILE A 1 297 ? -39.611 -39.539 -76.247 1.00 62.86 346 ILE A C 1
ATOM 1540 O O . ILE A 1 297 ? -39.186 -40.268 -75.343 1.00 63.34 346 ILE A O 1
ATOM 1545 N N . ILE A 1 298 ? -39.547 -38.211 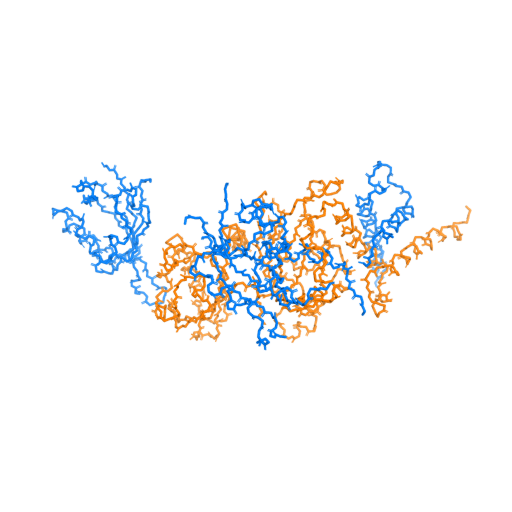-76.199 1.00 62.71 347 ILE A N 1
ATOM 1546 C CA . ILE A 1 298 ? -38.883 -37.516 -75.102 1.00 61.51 347 ILE A CA 1
ATOM 1547 C C . ILE A 1 298 ? -39.726 -37.644 -73.839 1.00 60.46 347 ILE A C 1
ATOM 1548 O O . ILE A 1 298 ? -40.877 -37.193 -73.796 1.00 59.07 347 ILE A O 1
ATOM 1553 N N . THR A 1 299 ? -39.154 -38.262 -72.802 1.00 58.70 348 THR A N 1
ATOM 1554 C CA . THR A 1 299 ? -39.852 -38.428 -71.532 1.00 57.12 348 THR A CA 1
ATOM 1555 C C . THR A 1 299 ? -39.412 -37.440 -70.458 1.00 55.84 348 THR A C 1
ATOM 1556 O O . THR A 1 299 ? -40.162 -37.224 -69.501 1.00 57.17 348 THR A O 1
ATOM 1560 N N . PHE A 1 300 ? -38.229 -36.843 -70.581 1.00 53.04 349 PHE A N 1
ATOM 1561 C CA . PHE A 1 300 ? -37.797 -35.841 -69.618 1.00 51.45 349 PHE A CA 1
ATOM 1562 C C . PHE A 1 300 ? -36.729 -34.970 -70.258 1.00 50.86 349 PHE A C 1
ATOM 1563 O O . PHE A 1 300 ? -35.945 -35.436 -71.089 1.00 49.70 349 PHE A O 1
ATOM 1571 N N . VAL A 1 301 ? -36.707 -33.702 -69.858 1.00 52.66 350 VAL A N 1
ATOM 1572 C CA . VAL A 1 301 ? -35.726 -32.746 -70.352 1.00 54.43 350 VAL A CA 1
ATOM 1573 C C . VAL A 1 301 ? -35.190 -31.951 -69.176 1.00 54.91 350 VAL A C 1
ATOM 1574 O O . VAL A 1 301 ? -35.960 -31.479 -68.333 1.00 55.93 350 VAL A O 1
ATOM 1578 N N . ASP A 1 302 ? -33.883 -31.793 -69.125 1.00 53.63 351 ASP A N 1
ATOM 1579 C CA . ASP A 1 302 ? -33.301 -30.897 -68.148 1.00 55.97 351 ASP A CA 1
ATOM 1580 C C . ASP A 1 302 ? -33.672 -29.462 -68.514 1.00 57.12 351 ASP A C 1
ATOM 1581 O O . ASP A 1 302 ? -33.565 -29.081 -69.686 1.00 55.92 351 ASP A O 1
ATOM 1586 N N . PRO A 1 303 ? -34.123 -28.644 -67.556 1.00 59.04 352 PRO A N 1
ATOM 1587 C CA . PRO A 1 303 ? -34.504 -27.258 -67.877 1.00 60.76 352 PRO A CA 1
ATOM 1588 C C . PRO A 1 303 ? -33.348 -26.395 -68.366 1.00 62.38 352 PRO A C 1
ATOM 1589 O O . PRO A 1 303 ? -33.514 -25.186 -68.559 1.00 61.54 352 PRO A O 1
ATOM 1593 N N . ARG A 1 304 ? -32.167 -26.995 -68.534 1.00 62.51 353 ARG A N 1
ATOM 1594 C CA . ARG A 1 304 ? -31.059 -26.333 -69.212 1.00 65.02 353 ARG A CA 1
ATOM 1595 C C . ARG A 1 304 ? -31.307 -26.177 -70.708 1.00 67.89 353 ARG A C 1
ATOM 1596 O O . ARG A 1 304 ? -30.507 -25.527 -71.390 1.00 69.44 353 ARG A O 1
ATOM 1604 N N . CYS A 1 305 ? -32.394 -26.756 -71.223 1.00 67.78 354 CYS A N 1
ATOM 1605 C CA . CYS A 1 305 ? -32.743 -26.613 -72.634 1.00 66.29 354 CYS A CA 1
ATOM 1606 C C . CYS A 1 305 ? -33.168 -25.189 -72.974 1.00 66.01 354 CYS A C 1
ATOM 1607 O O . CYS A 1 305 ? -32.970 -24.740 -74.110 1.00 67.35 354 CYS A O 1
ATOM 1610 N N . ILE A 1 306 ? -33.773 -24.478 -72.019 1.00 69.85 355 ILE A N 1
ATOM 1611 C CA . ILE A 1 306 ? -34.192 -23.096 -72.252 1.00 68.33 355 ILE A CA 1
ATOM 1612 C C . ILE A 1 306 ? -33.023 -22.262 -72.762 1.00 67.82 355 ILE A C 1
ATOM 1613 O O . ILE A 1 306 ? -33.185 -21.404 -73.637 1.00 65.12 355 ILE A O 1
ATOM 1618 N N . SER A 1 307 ? -31.824 -22.517 -72.239 1.00 69.55 356 SER A N 1
ATOM 1619 C CA . SER A 1 307 ? -30.652 -21.714 -72.562 1.00 70.55 356 SER A CA 1
ATOM 1620 C C . SER A 1 307 ? -29.909 -22.195 -73.802 1.00 70.32 356 SER A C 1
ATOM 1621 O O . SER A 1 307 ? -29.313 -21.375 -74.508 1.00 70.16 356 SER A O 1
ATOM 1624 N N . VAL A 1 308 ? -29.925 -23.493 -74.093 1.00 70.05 357 VAL A N 1
ATOM 1625 C CA . VAL A 1 308 ? -29.148 -24.017 -75.212 1.00 70.12 357 VAL A CA 1
ATOM 1626 C C . VAL A 1 308 ? -29.947 -24.008 -76.512 1.00 69.26 357 VAL A C 1
ATOM 1627 O O . VAL A 1 308 ? -29.399 -23.716 -77.577 1.00 70.62 357 VAL A O 1
ATOM 1631 N N . ILE A 1 309 ? -31.246 -24.316 -76.464 1.00 66.37 358 ILE A N 1
ATOM 1632 C CA . ILE A 1 309 ? -32.072 -24.366 -77.663 1.00 65.66 358 ILE A CA 1
ATOM 1633 C C . ILE A 1 309 ? -33.332 -23.522 -77.553 1.00 68.15 358 ILE A C 1
ATOM 1634 O O . ILE A 1 309 ? -34.131 -23.504 -78.491 1.00 68.93 358 ILE A O 1
ATOM 1639 N N . GLY A 1 310 ? -33.552 -22.837 -76.432 1.00 65.30 359 GLY A N 1
ATOM 1640 C CA . GLY A 1 310 ? -34.649 -21.898 -76.308 1.00 69.43 359 GLY A CA 1
ATOM 1641 C C . GLY A 1 310 ? -36.001 -22.493 -75.980 1.00 72.52 359 GLY A C 1
ATOM 1642 O O . GLY A 1 310 ? -36.923 -21.738 -75.644 1.00 73.17 359 GLY A O 1
ATOM 1643 N N . TYR A 1 311 ? -36.160 -23.810 -76.065 1.00 65.95 360 TYR A N 1
ATOM 1644 C CA . TYR A 1 311 ? -37.438 -24.428 -75.750 1.00 70.86 360 TYR A CA 1
ATOM 1645 C C . TYR A 1 311 ? -37.573 -24.645 -74.248 1.00 72.63 360 TYR A C 1
ATOM 1646 O O . TYR A 1 311 ? -36.584 -24.822 -73.532 1.00 74.77 360 TYR A O 1
ATOM 1655 N N . GLN A 1 312 ? -38.816 -24.617 -73.772 1.00 76.57 361 GLN A N 1
ATOM 1656 C CA . GLN A 1 312 ? -39.128 -25.028 -72.415 1.00 75.03 361 GLN A CA 1
ATOM 1657 C C . GLN A 1 312 ? -39.267 -26.547 -72.348 1.00 72.15 361 GLN A C 1
ATOM 1658 O O . GLN A 1 312 ? -39.467 -27.208 -73.371 1.00 76.52 361 GLN A O 1
ATOM 1664 N N . PRO A 1 313 ? -39.117 -27.129 -71.156 1.00 71.75 362 PRO A N 1
ATOM 1665 C CA . PRO A 1 313 ? -39.263 -28.591 -71.033 1.00 68.96 362 PRO A CA 1
ATOM 1666 C C . PRO A 1 313 ? -40.555 -29.148 -71.620 1.00 68.36 362 PRO A C 1
ATOM 1667 O O . PRO A 1 313 ? -40.506 -30.033 -72.487 1.00 66.56 362 PRO A O 1
ATOM 1671 N N . GLN A 1 314 ? -41.713 -28.631 -71.200 1.00 73.82 363 GLN A N 1
ATOM 1672 C CA . GLN A 1 314 ? -42.994 -29.107 -71.716 1.00 75.38 363 GLN A CA 1
ATOM 1673 C C . GLN A 1 314 ? -43.182 -28.852 -73.210 1.00 75.79 363 GLN A C 1
ATOM 1674 O O . GLN A 1 314 ? -44.088 -29.448 -73.806 1.00 75.32 363 GLN A O 1
ATOM 1680 N N . ASP A 1 315 ? -42.367 -27.988 -73.826 1.00 78.38 364 ASP A N 1
ATOM 1681 C CA . ASP A 1 315 ? -42.430 -27.814 -75.275 1.00 77.25 364 ASP A CA 1
ATOM 1682 C C . ASP A 1 315 ? -41.915 -29.036 -76.021 1.00 74.67 364 ASP A C 1
ATOM 1683 O O . ASP A 1 315 ? -42.210 -29.188 -77.212 1.00 75.10 364 ASP A O 1
ATOM 1688 N N . LEU A 1 316 ? -41.155 -29.904 -75.350 1.00 70.47 365 LEU A N 1
ATOM 1689 C CA . LEU A 1 316 ? -40.543 -31.056 -75.991 1.00 67.64 365 LEU A CA 1
ATOM 1690 C C . LEU A 1 316 ? -41.042 -32.387 -75.457 1.00 66.72 365 LEU A C 1
ATOM 1691 O O . LEU A 1 316 ? -40.797 -33.416 -76.096 1.00 65.36 365 LEU A O 1
ATOM 1696 N N . LEU A 1 317 ? -41.728 -32.400 -74.317 1.00 66.58 366 LEU A N 1
ATOM 1697 C CA . LEU A 1 317 ? -42.184 -33.648 -73.724 1.00 66.75 366 LEU A CA 1
ATOM 1698 C C . LEU A 1 317 ? -43.267 -34.288 -74.586 1.00 63.73 366 LEU A C 1
ATOM 1699 O O . LEU A 1 317 ? -44.259 -33.642 -74.938 1.00 61.07 366 LEU A O 1
ATOM 1704 N N . GLY A 1 318 ? -43.074 -35.561 -74.925 1.00 62.80 367 GLY A N 1
ATOM 1705 C CA . GLY A 1 318 ? -44.069 -36.325 -75.648 1.00 62.80 367 GLY A CA 1
ATOM 1706 C C . GLY A 1 318 ? -43.945 -36.310 -77.157 1.00 63.56 367 GLY A C 1
ATOM 1707 O O . GLY A 1 318 ? -44.786 -36.916 -77.835 1.00 63.44 367 GLY A O 1
ATOM 1708 N N . LYS A 1 319 ? -42.933 -35.646 -77.707 1.00 67.10 368 LYS A N 1
ATOM 1709 C CA . LYS A 1 319 ? -42.707 -35.613 -79.143 1.00 66.91 368 LYS A CA 1
ATOM 1710 C C . LYS A 1 319 ? -41.491 -36.452 -79.504 1.00 66.43 368 LYS A C 1
ATOM 1711 O O . LYS A 1 319 ? -40.582 -36.655 -78.693 1.00 67.19 368 LYS A O 1
ATOM 1717 N N . ASP A 1 320 ? -41.479 -36.930 -80.745 1.00 70.07 369 ASP A N 1
ATOM 1718 C CA . ASP A 1 320 ? -40.318 -37.644 -81.251 1.00 69.39 369 ASP A CA 1
ATOM 1719 C C . ASP A 1 320 ? -39.133 -36.692 -81.365 1.00 70.46 369 ASP A C 1
ATOM 1720 O O . ASP A 1 320 ? -39.289 -35.521 -81.722 1.00 70.61 369 ASP A O 1
ATOM 1725 N N . ILE A 1 321 ? -37.940 -37.198 -81.041 1.00 67.88 370 ILE A N 1
ATOM 1726 C CA . ILE A 1 321 ? -36.733 -36.389 -81.161 1.00 69.86 370 ILE A CA 1
ATOM 1727 C C . ILE A 1 321 ? -36.428 -36.057 -82.617 1.00 73.07 370 ILE A C 1
ATOM 1728 O O . ILE A 1 321 ? -35.708 -35.091 -82.898 1.00 73.58 370 ILE A O 1
ATOM 1733 N N . LEU A 1 322 ? -36.971 -36.831 -83.557 1.00 74.92 371 LEU A N 1
ATOM 1734 C CA . LEU A 1 322 ? -36.695 -36.618 -84.971 1.00 76.82 371 LEU A CA 1
ATOM 1735 C C . LEU A 1 322 ? -37.477 -35.452 -85.559 1.00 75.91 371 LEU A C 1
ATOM 1736 O O . LEU A 1 322 ? -37.080 -34.922 -86.603 1.00 74.36 371 LEU A O 1
ATOM 1741 N N . GLU A 1 323 ? -38.578 -35.040 -84.924 1.00 76.02 372 GLU A N 1
ATOM 1742 C CA . GLU A 1 323 ? -39.292 -33.851 -85.377 1.00 76.25 372 GLU A CA 1
ATOM 1743 C C . GLU A 1 323 ? -38.496 -32.570 -85.166 1.00 76.02 372 GLU A C 1
ATOM 1744 O O . GLU A 1 323 ? -38.911 -31.517 -85.660 1.00 75.42 372 GLU A O 1
ATOM 1750 N N . PHE A 1 324 ? -37.382 -32.631 -84.441 1.00 70.31 373 PHE A N 1
ATOM 1751 C CA . PHE A 1 324 ? -36.484 -31.496 -84.280 1.00 74.42 373 PHE A CA 1
ATOM 1752 C C . PHE A 1 324 ? -35.136 -31.714 -84.956 1.00 74.49 373 PHE A C 1
ATOM 1753 O O . PHE A 1 324 ? -34.246 -30.867 -84.825 1.00 73.19 373 PHE A O 1
ATOM 1761 N N . CYS A 1 325 ? -34.959 -32.823 -85.666 1.00 80.67 374 CYS A N 1
ATOM 1762 C CA . CYS A 1 325 ? -33.755 -33.076 -86.443 1.00 83.93 374 CYS A CA 1
ATOM 1763 C C . CYS A 1 325 ? -33.923 -32.549 -87.865 1.00 86.27 374 CYS A C 1
ATOM 1764 O O . CYS A 1 325 ? -35.035 -32.290 -88.330 1.00 86.74 374 CYS A O 1
ATOM 1767 N N . HIS A 1 326 ? -32.786 -32.403 -88.568 1.00 89.30 375 HIS A N 1
ATOM 1768 C CA . HIS A 1 326 ? -32.777 -31.785 -89.894 1.00 90.35 375 HIS A CA 1
ATOM 1769 C C . HIS A 1 326 ? -32.899 -32.849 -90.980 1.00 93.42 375 HIS A C 1
ATOM 1770 O O . HIS A 1 326 ? -32.111 -33.804 -90.986 1.00 95.62 375 HIS A O 1
ATOM 1777 N N . PRO A 1 327 ? -33.847 -32.681 -91.934 1.00 91.55 376 PRO A N 1
ATOM 1778 C CA . PRO A 1 327 ? -34.289 -33.793 -92.801 1.00 94.22 376 PRO A CA 1
ATOM 1779 C C . PRO A 1 327 ? -33.211 -34.738 -93.326 1.00 98.09 376 PRO A C 1
ATOM 1780 O O . PRO A 1 327 ? -33.429 -35.955 -93.377 1.00 98.10 376 PRO A O 1
ATOM 1784 N N . GLU A 1 328 ? -32.054 -34.200 -93.724 1.00 97.56 377 GLU A N 1
ATOM 1785 C CA . GLU A 1 328 ? -30.976 -35.046 -94.225 1.00 94.62 377 GLU A CA 1
ATOM 1786 C C . GLU A 1 328 ? -30.341 -35.896 -93.130 1.00 94.31 377 GLU A C 1
ATOM 1787 O O . GLU A 1 328 ? -29.655 -36.873 -93.447 1.00 91.63 377 GLU A O 1
ATOM 1793 N N . ASP A 1 329 ? -30.558 -35.561 -91.860 1.00 91.57 378 ASP A N 1
ATOM 1794 C CA . ASP A 1 329 ? -29.922 -36.255 -90.749 1.00 89.81 378 ASP A CA 1
ATOM 1795 C C . ASP A 1 329 ? -30.869 -37.186 -89.994 1.00 87.13 378 ASP A C 1
ATOM 1796 O O . ASP A 1 329 ? -30.424 -37.860 -89.061 1.00 87.45 378 ASP A O 1
ATOM 1801 N N . GLN A 1 330 ? -32.155 -37.234 -90.366 1.00 85.84 379 GLN A N 1
ATOM 1802 C CA . GLN A 1 330 ? -33.111 -38.141 -89.723 1.00 84.99 379 GLN A CA 1
ATOM 1803 C C . GLN A 1 330 ? -32.644 -39.591 -89.735 1.00 85.83 379 GLN A C 1
ATOM 1804 O O . GLN A 1 330 ? -32.622 -40.251 -88.691 1.00 89.42 379 GLN A O 1
ATOM 1810 N N . SER A 1 331 ? -32.308 -40.116 -90.914 1.00 90.45 380 SER A N 1
ATOM 1811 C CA . SER A 1 331 ? -31.876 -41.508 -91.010 1.00 88.40 380 SER A CA 1
ATOM 1812 C C . SER A 1 331 ? -30.693 -41.786 -90.093 1.00 87.05 380 SER A C 1
ATOM 1813 O O . SER A 1 331 ? -30.664 -42.806 -89.393 1.00 86.92 380 SER A O 1
ATOM 1816 N N . HIS A 1 332 ? -29.720 -40.877 -90.069 1.00 82.41 381 HIS A N 1
ATOM 1817 C CA . HIS A 1 332 ? -28.519 -41.096 -89.273 1.00 80.55 381 HIS A CA 1
ATOM 1818 C C . HIS A 1 332 ? -28.868 -41.182 -87.785 1.00 77.66 381 HIS A C 1
ATOM 1819 O O . HIS A 1 332 ? -28.425 -42.102 -87.084 1.00 76.20 381 HIS A O 1
ATOM 1826 N N . LEU A 1 333 ? -29.737 -40.279 -87.308 1.00 79.72 382 LEU A N 1
ATOM 1827 C CA . LEU A 1 333 ? -30.135 -40.278 -85.898 1.00 76.35 382 LEU A CA 1
ATOM 1828 C C . LEU A 1 333 ? -30.973 -41.501 -85.543 1.00 75.64 382 LEU A C 1
ATOM 1829 O O . LEU A 1 333 ? -30.814 -42.075 -84.460 1.00 76.46 382 LEU A O 1
ATOM 1834 N N . ARG A 1 334 ? -31.889 -41.892 -86.429 1.00 71.65 383 ARG A N 1
ATOM 1835 C CA . ARG A 1 334 ? -32.713 -43.072 -86.188 1.00 73.48 383 ARG A CA 1
ATOM 1836 C C . ARG A 1 334 ? -31.853 -44.329 -86.101 1.00 73.81 383 ARG A C 1
ATOM 1837 O O . ARG A 1 334 ? -32.047 -45.161 -85.204 1.00 72.72 383 ARG A O 1
ATOM 1845 N N . GLU A 1 335 ? -30.870 -44.466 -87.002 1.00 74.75 384 GLU A N 1
ATOM 1846 C CA . GLU A 1 335 ? -29.962 -45.608 -86.934 1.00 77.93 384 GLU A CA 1
ATOM 1847 C C . GLU A 1 335 ? -29.128 -45.576 -85.657 1.00 76.64 384 GLU A C 1
ATOM 1848 O O . GLU A 1 335 ? -28.875 -46.624 -85.050 1.00 76.56 384 GLU A O 1
ATOM 1854 N N . SER A 1 336 ? -28.693 -44.382 -85.233 1.00 77.33 385 SER A N 1
ATOM 1855 C CA . SER A 1 336 ? -27.898 -44.280 -84.009 1.00 74.04 385 SER A CA 1
ATOM 1856 C C . SER A 1 336 ? -28.710 -44.682 -82.783 1.00 71.18 385 SER A C 1
ATOM 1857 O O . SER A 1 336 ? -28.207 -45.383 -81.899 1.00 68.79 385 SER A O 1
ATOM 1860 N N . PHE A 1 337 ? -29.962 -44.229 -82.707 1.00 65.22 386 PHE A N 1
ATOM 1861 C CA . PHE A 1 337 ? -30.857 -44.675 -81.643 1.00 65.16 386 PHE A CA 1
ATOM 1862 C C . PHE A 1 337 ? -31.023 -46.190 -81.663 1.00 65.56 386 PHE A C 1
ATOM 1863 O O . PHE A 1 337 ? -30.943 -46.854 -80.618 1.00 67.68 386 PHE A O 1
ATOM 1871 N N . GLN A 1 338 ? -31.282 -46.752 -82.848 1.00 66.22 387 GLN A N 1
ATOM 1872 C CA . GLN A 1 338 ? -31.487 -48.193 -82.956 1.00 67.31 387 GLN A CA 1
ATOM 1873 C C . GLN A 1 338 ? -30.259 -48.970 -82.506 1.00 68.20 387 GLN A C 1
ATOM 1874 O O . GLN A 1 338 ? -30.383 -50.038 -81.895 1.00 69.76 387 GLN A O 1
ATOM 1880 N N . GLN A 1 339 ? -29.063 -48.449 -82.795 1.00 65.38 388 GLN A N 1
ATOM 1881 C CA . GLN A 1 339 ? -27.851 -49.125 -82.344 1.00 63.89 388 GLN A CA 1
ATOM 1882 C C . GLN A 1 339 ? -27.662 -48.978 -80.838 1.00 59.30 388 GLN A C 1
ATOM 1883 O O . GLN A 1 339 ? -27.337 -49.958 -80.156 1.00 57.29 388 GLN A O 1
ATOM 1889 N N . VAL A 1 340 ? -27.873 -47.769 -80.301 1.00 63.29 389 VAL A N 1
ATOM 1890 C CA . VAL A 1 340 ? -27.807 -47.559 -78.854 1.00 60.72 389 VAL A CA 1
ATOM 1891 C C . VAL A 1 340 ? -28.676 -48.571 -78.123 1.00 59.11 389 VAL A C 1
ATOM 1892 O O . VAL A 1 340 ? -28.280 -49.121 -77.087 1.00 57.19 389 VAL A O 1
ATOM 1896 N N . VAL A 1 341 ? -29.877 -48.829 -78.649 1.00 57.83 390 VAL A N 1
ATOM 1897 C CA . VAL A 1 341 ? -30.758 -49.809 -78.014 1.00 59.56 390 VAL A CA 1
ATOM 1898 C C . VAL A 1 341 ? -30.085 -51.178 -77.954 1.00 60.19 390 VAL A C 1
ATOM 1899 O O . VAL A 1 341 ? -30.257 -51.928 -76.984 1.00 60.52 390 VAL A O 1
ATOM 1903 N N . LYS A 1 342 ? -29.290 -51.515 -78.975 1.00 58.77 391 LYS A N 1
ATOM 1904 C CA . LYS A 1 342 ? -28.608 -52.805 -79.006 1.00 57.82 391 LYS A CA 1
ATOM 1905 C C . LYS A 1 342 ? -27.292 -52.811 -78.232 1.00 56.29 391 LYS A C 1
ATOM 1906 O O . LYS A 1 342 ? -26.777 -53.894 -77.930 1.00 56.59 391 LYS A O 1
ATOM 1912 N N . LEU A 1 343 ? -26.738 -51.646 -77.900 1.00 56.22 392 LEU A N 1
ATOM 1913 C CA . LEU A 1 343 ? -25.415 -51.577 -77.291 1.00 53.89 392 LEU A CA 1
ATOM 1914 C C . LEU A 1 343 ? -25.440 -51.745 -75.776 1.00 51.90 392 LEU A C 1
ATOM 1915 O O . LEU A 1 343 ? -24.387 -51.630 -75.142 1.00 50.90 392 LEU A O 1
ATOM 1920 N N . LYS A 1 344 ? -26.613 -51.995 -75.194 1.00 50.30 393 LYS A N 1
ATOM 1921 C CA . LYS A 1 344 ? -26.766 -52.464 -73.812 1.00 50.35 393 LYS A CA 1
ATOM 1922 C C . LYS A 1 344 ? -25.836 -51.740 -72.836 1.00 50.58 393 LYS A C 1
ATOM 1923 O O . LYS A 1 344 ? -25.074 -52.357 -72.088 1.00 49.91 393 LYS A O 1
ATOM 1929 N N . GLY A 1 345 ? -25.899 -50.408 -72.847 1.00 50.59 394 GLY A N 1
ATOM 1930 C CA . GLY A 1 345 ? -25.192 -49.592 -71.885 1.00 52.82 394 GLY A CA 1
ATOM 1931 C C . GLY A 1 345 ? -23.977 -48.863 -72.422 1.00 53.66 394 GLY A C 1
AT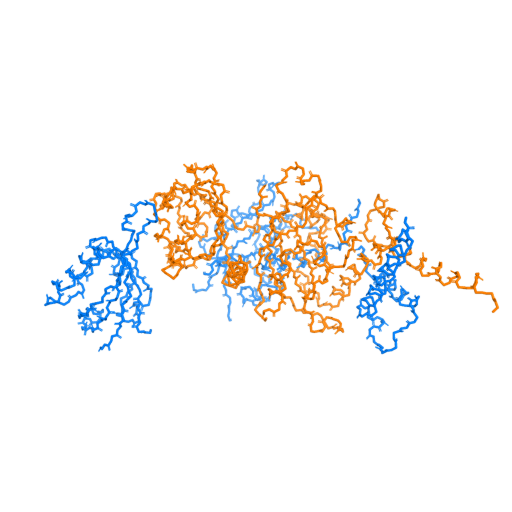OM 1932 O O . GLY A 1 345 ? -23.511 -47.912 -71.780 1.00 52.73 394 GLY A O 1
ATOM 1933 N N . GLN A 1 346 ? -23.442 -49.286 -73.565 1.00 54.87 395 GLN A N 1
ATOM 1934 C CA . GLN A 1 346 ? -22.348 -48.553 -74.188 1.00 56.95 395 GLN A CA 1
ATOM 1935 C C . GLN A 1 346 ? -22.803 -47.148 -74.569 1.00 57.43 395 GLN A C 1
ATOM 1936 O O . GLN A 1 346 ? -23.990 -46.895 -74.789 1.00 57.70 395 GLN A O 1
ATOM 1942 N N . VAL A 1 347 ? -21.847 -46.224 -74.635 1.00 56.35 396 VAL A N 1
ATOM 1943 C CA . VAL A 1 347 ? -22.117 -44.828 -74.965 1.00 58.64 396 VAL A CA 1
ATOM 1944 C C . VAL A 1 347 ? -21.822 -44.607 -76.442 1.00 61.75 396 VAL A C 1
ATOM 1945 O O . VAL A 1 347 ? -20.684 -44.795 -76.890 1.00 63.85 396 VAL A O 1
ATOM 1949 N N . LEU A 1 348 ? -22.841 -44.206 -77.196 1.00 59.99 397 LEU A N 1
ATOM 1950 C CA . LEU A 1 348 ? -22.689 -43.822 -78.590 1.00 64.34 397 LEU A CA 1
ATOM 1951 C C . LEU A 1 348 ? -22.741 -42.302 -78.703 1.00 65.50 397 LEU A C 1
ATOM 1952 O O . LEU A 1 348 ? -23.250 -41.609 -77.819 1.00 65.42 397 LEU A O 1
ATOM 1957 N N . SER A 1 349 ? -22.196 -41.786 -79.803 1.00 72.73 398 SER A N 1
ATOM 1958 C CA . SER A 1 349 ? -22.140 -40.346 -80.025 1.00 72.52 398 SER A CA 1
ATOM 1959 C C . SER A 1 349 ? -22.469 -40.048 -81.479 1.00 70.71 398 SER A C 1
ATOM 1960 O O . SER A 1 349 ? -21.905 -40.667 -82.386 1.00 68.19 398 SER A O 1
ATOM 1963 N N . VAL A 1 350 ? -23.385 -39.103 -81.689 1.00 75.99 399 VAL A N 1
ATOM 1964 C CA . VAL A 1 350 ? -23.838 -38.710 -83.017 1.00 76.83 399 VAL A CA 1
ATOM 1965 C C . VAL A 1 350 ? -23.916 -37.189 -83.071 1.00 78.45 399 VAL A C 1
ATOM 1966 O O . VAL A 1 350 ? -24.136 -36.522 -82.055 1.00 80.53 399 VAL A O 1
ATOM 1970 N N . MET A 1 351 ? -23.709 -36.639 -84.266 1.00 79.57 400 MET A N 1
ATOM 1971 C CA . MET A 1 351 ? -23.776 -35.204 -84.501 1.00 80.03 400 MET A CA 1
ATOM 1972 C C . MET A 1 351 ? -24.876 -34.914 -85.511 1.00 80.57 400 MET A C 1
ATOM 1973 O O . MET A 1 351 ? -24.994 -35.607 -86.527 1.00 79.46 400 MET A O 1
ATOM 1978 N N . TYR A 1 352 ? -25.674 -33.886 -85.238 1.00 77.51 401 TYR A N 1
ATOM 1979 C CA . TYR A 1 352 ? -26.767 -33.528 -86.131 1.00 80.44 401 TYR A CA 1
ATOM 1980 C C . TYR A 1 352 ? -27.170 -32.079 -85.889 1.00 81.20 401 TYR A C 1
ATOM 1981 O O . TYR A 1 352 ? -26.706 -31.425 -84.951 1.00 80.64 401 TYR A O 1
ATOM 1990 N N . ARG A 1 353 ? -28.047 -31.590 -86.763 1.00 79.70 402 ARG A N 1
ATOM 1991 C CA . ARG A 1 353 ? -28.513 -30.210 -86.754 1.00 79.83 402 ARG A CA 1
ATOM 1992 C C . ARG A 1 353 ? -29.901 -30.163 -86.122 1.00 78.18 402 ARG A C 1
ATOM 1993 O O . ARG A 1 353 ? -30.831 -30.813 -86.612 1.00 75.90 402 ARG A O 1
ATOM 2001 N N . PHE A 1 354 ? -30.034 -29.399 -85.039 1.00 83.46 403 PHE A N 1
ATOM 2002 C CA . PHE A 1 354 ? -31.250 -29.342 -84.237 1.00 83.47 403 PHE A CA 1
ATOM 2003 C C . PHE A 1 354 ? -31.969 -28.022 -84.492 1.00 83.71 403 PHE A C 1
ATOM 2004 O O . PHE A 1 354 ? -31.329 -26.986 -84.699 1.00 81.73 403 PHE A O 1
ATOM 2012 N N . ARG A 1 355 ? -33.301 -28.064 -84.475 1.00 78.44 404 ARG A N 1
ATOM 2013 C CA . ARG A 1 355 ? -34.128 -26.908 -84.815 1.00 80.50 404 ARG A CA 1
ATOM 2014 C C . ARG A 1 355 ? -34.479 -26.147 -83.539 1.00 78.62 404 ARG A C 1
ATOM 2015 O O . ARG A 1 355 ? -35.269 -26.624 -82.717 1.00 78.19 404 ARG A O 1
ATOM 2023 N N . THR A 1 356 ? -33.899 -24.960 -83.382 1.00 88.43 405 THR A N 1
ATOM 2024 C CA . THR A 1 356 ? -34.087 -24.151 -82.188 1.00 86.03 405 THR A CA 1
ATOM 2025 C C . THR A 1 356 ? -35.492 -23.541 -82.170 1.00 86.24 405 THR A C 1
ATOM 2026 O O . THR A 1 356 ? -36.305 -23.752 -83.076 1.00 85.24 405 THR A O 1
ATOM 2030 N N . LYS A 1 357 ? -35.795 -22.791 -81.105 1.00 77.43 406 LYS A N 1
ATOM 2031 C CA . LYS A 1 357 ? -37.123 -22.195 -80.979 1.00 81.89 406 LYS A CA 1
ATOM 2032 C C . LYS A 1 357 ? -37.275 -20.973 -81.875 1.00 88.20 406 LYS A C 1
ATOM 2033 O O . LYS A 1 357 ? -38.389 -20.656 -82.309 1.00 87.68 406 LYS A O 1
ATOM 2039 N N . ASN A 1 358 ? -36.177 -20.272 -82.153 1.00 80.78 407 ASN A N 1
ATOM 2040 C CA . ASN A 1 358 ? -36.165 -19.212 -83.154 1.00 89.48 407 ASN A CA 1
ATOM 2041 C C . ASN A 1 358 ? -35.973 -19.750 -84.568 1.00 93.97 407 ASN A C 1
ATOM 2042 O O . ASN A 1 358 ? -35.667 -18.968 -85.475 1.00 97.02 407 ASN A O 1
ATOM 2047 N N . ARG A 1 359 ? -36.111 -21.065 -84.752 1.00 94.54 408 ARG A N 1
ATOM 2048 C CA . ARG A 1 359 ? -36.126 -21.739 -86.047 1.00 93.40 408 ARG A CA 1
ATOM 2049 C C . ARG A 1 359 ? -34.756 -21.750 -86.720 1.00 93.47 408 ARG A C 1
ATOM 2050 O O . ARG A 1 359 ? -34.661 -21.957 -87.935 1.00 94.68 408 ARG A O 1
ATOM 2058 N N . GLU A 1 360 ? -33.690 -21.543 -85.948 1.00 92.01 409 GLU A N 1
ATOM 2059 C CA . GLU A 1 360 ? -32.321 -21.696 -86.418 1.00 91.05 409 GLU A CA 1
ATOM 2060 C C . GLU A 1 360 ? -31.873 -23.147 -86.262 1.00 94.14 409 GLU A C 1
ATOM 2061 O O . GLU A 1 360 ? -32.495 -23.945 -85.555 1.00 96.91 409 GLU A O 1
ATOM 2067 N N . TRP A 1 361 ? -30.774 -23.483 -86.929 1.00 91.49 410 TRP A N 1
ATOM 2068 C CA . TRP A 1 361 ? -30.245 -24.844 -86.924 1.00 89.07 410 TRP A CA 1
ATOM 2069 C C . TRP A 1 361 ? -28.920 -24.866 -86.173 1.00 86.23 410 TRP A C 1
ATOM 2070 O O . TRP A 1 361 ? -27.911 -24.337 -86.655 1.00 85.41 410 TRP A O 1
ATOM 2081 N N . LEU A 1 362 ? -28.938 -25.480 -84.993 1.00 91.14 411 LEU A N 1
ATOM 2082 C CA . LEU A 1 362 ? -27.778 -25.579 -84.121 1.00 85.61 411 LEU A CA 1
ATOM 2083 C C . LEU A 1 362 ? -27.152 -26.960 -84.249 1.00 82.16 411 LEU A C 1
ATOM 2084 O O . LEU A 1 362 ? -27.863 -27.970 -84.247 1.00 80.37 411 LEU A O 1
ATOM 2089 N N . LEU A 1 363 ? -25.826 -27.002 -84.359 1.00 88.27 412 LEU A N 1
ATOM 2090 C CA . LEU A 1 363 ? -25.109 -28.271 -84.362 1.00 88.74 412 LEU A CA 1
ATOM 2091 C C . LEU A 1 363 ? -24.994 -28.774 -82.927 1.00 83.59 412 LEU A C 1
ATOM 2092 O O . LEU A 1 363 ? -24.494 -28.058 -82.051 1.00 81.04 412 LEU A O 1
ATOM 2097 N N . ILE A 1 364 ? -25.468 -29.994 -82.683 1.00 84.85 413 ILE A N 1
ATOM 2098 C CA . ILE A 1 364 ? -25.527 -30.568 -81.345 1.00 80.62 413 ILE A CA 1
ATOM 2099 C C . ILE A 1 364 ? -24.881 -31.947 -81.374 1.00 78.40 413 ILE A C 1
ATOM 2100 O O . ILE A 1 364 ? -25.185 -32.759 -82.255 1.00 77.98 413 ILE A O 1
ATOM 2105 N N . ARG A 1 365 ? -23.985 -32.203 -80.420 1.00 82.79 414 ARG A N 1
ATOM 2106 C CA . ARG A 1 365 ? -23.367 -33.514 -80.238 1.00 79.30 414 ARG A CA 1
ATOM 2107 C C . ARG A 1 365 ? -24.101 -34.227 -79.108 1.00 73.26 414 ARG A C 1
ATOM 2108 O O . ARG A 1 365 ? -24.061 -33.786 -77.955 1.00 70.70 414 ARG A O 1
ATOM 2116 N N . THR A 1 366 ? -24.777 -35.322 -79.441 1.00 71.01 415 THR A N 1
ATOM 2117 C CA . THR A 1 366 ? -25.557 -36.091 -78.482 1.00 68.19 415 THR A CA 1
ATOM 2118 C C . THR A 1 366 ? -24.808 -37.372 -78.144 1.00 65.73 415 THR A C 1
ATOM 2119 O O . THR A 1 366 ? -24.453 -38.145 -79.042 1.00 64.88 415 THR A O 1
ATOM 2123 N N . SER A 1 367 ? -24.543 -37.574 -76.857 1.00 60.40 416 SER A N 1
ATOM 2124 C CA . SER A 1 367 ? -24.007 -38.823 -76.337 1.00 59.68 416 SER A CA 1
ATOM 2125 C C . SER A 1 367 ? -25.120 -39.542 -75.592 1.00 58.39 416 SER A C 1
ATOM 2126 O O . SER A 1 367 ? -25.768 -38.951 -74.722 1.00 58.92 416 SER A O 1
ATOM 2129 N N . SER A 1 368 ? -25.338 -40.810 -75.928 1.00 59.40 417 SER A N 1
ATOM 2130 C CA . SER A 1 368 ? -26.485 -41.543 -75.421 1.00 56.93 417 SER A CA 1
ATOM 2131 C C . SER A 1 368 ? -26.091 -42.961 -75.031 1.00 55.61 417 SER A C 1
ATOM 2132 O O . SER A 1 368 ? -25.153 -43.540 -75.588 1.00 55.28 417 SER A O 1
ATOM 2135 N N . PHE A 1 369 ? -26.823 -43.506 -74.059 1.00 50.53 418 PHE A N 1
ATOM 2136 C CA . PHE A 1 369 ? -26.704 -44.897 -73.644 1.00 49.77 418 PHE A CA 1
ATOM 2137 C C . PHE A 1 369 ? -28.009 -45.297 -72.972 1.00 48.23 418 PHE A C 1
ATOM 2138 O O . PHE A 1 369 ? -28.671 -44.470 -72.339 1.00 48.32 418 PHE A O 1
ATOM 2146 N N . THR A 1 370 ? -28.367 -46.569 -73.104 1.00 47.36 419 THR A N 1
ATOM 2147 C CA . THR A 1 370 ? -29.552 -47.064 -72.425 1.00 46.88 419 THR A CA 1
ATOM 2148 C C . THR A 1 370 ? -29.262 -47.247 -70.944 1.00 46.64 419 THR A C 1
ATOM 2149 O O . THR A 1 370 ? -28.147 -47.595 -70.548 1.00 46.52 419 THR A O 1
ATOM 2153 N N . PHE A 1 371 ? -30.274 -47.016 -70.121 1.00 42.46 420 PHE A N 1
ATOM 2154 C CA . PHE A 1 371 ? -30.262 -47.501 -68.748 1.00 43.30 420 PHE A CA 1
ATOM 2155 C C . PHE A 1 371 ? -31.175 -48.714 -68.644 1.00 43.87 420 PHE A C 1
ATOM 2156 O O . PHE A 1 371 ?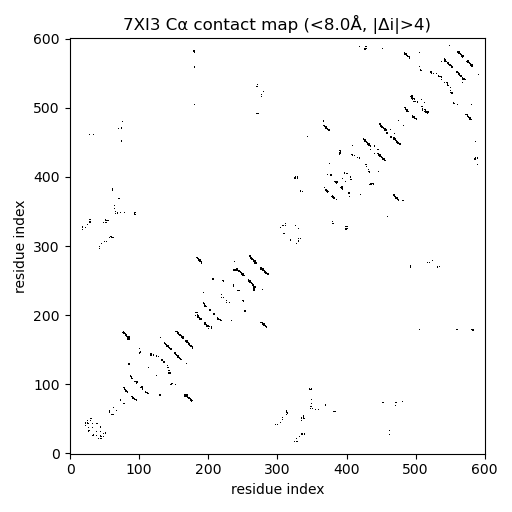 -32.358 -48.639 -68.998 1.00 44.84 420 PHE A O 1
ATOM 2164 N N . GLN A 1 372 ? -30.629 -49.819 -68.151 1.00 45.90 421 GLN A N 1
ATOM 2165 C CA . GLN A 1 372 ? -31.378 -51.048 -67.958 1.00 45.04 421 GLN A CA 1
ATOM 2166 C C . GLN A 1 372 ? -31.570 -51.296 -66.466 1.00 43.47 421 GLN A C 1
ATOM 2167 O O . GLN A 1 372 ? -30.707 -50.957 -65.652 1.00 43.30 421 GLN A O 1
ATOM 2173 N N . ASN A 1 373 ? -32.712 -51.886 -66.110 1.00 40.73 422 ASN A N 1
ATOM 2174 C CA . ASN A 1 373 ? -33.017 -52.119 -64.700 1.00 39.24 422 ASN A CA 1
ATOM 2175 C C . ASN A 1 373 ? -32.318 -53.393 -64.231 1.00 38.70 422 ASN A C 1
ATOM 2176 O O . ASN A 1 373 ? -32.337 -54.400 -64.946 1.00 39.06 422 ASN A O 1
ATOM 2181 N N . PRO A 1 374 ? -31.692 -53.384 -63.048 1.00 38.44 423 PRO A N 1
ATOM 2182 C CA . PRO A 1 374 ? -30.827 -54.507 -62.645 1.00 38.11 423 PRO A CA 1
ATOM 2183 C C . PRO A 1 374 ? -31.513 -55.861 -62.575 1.00 38.33 423 PRO A C 1
ATOM 2184 O O . PRO A 1 374 ? -30.811 -56.874 -62.482 1.00 37.58 423 PRO A O 1
ATOM 2188 N N . TYR A 1 375 ? -32.840 -55.929 -62.613 1.00 39.55 424 TYR A N 1
ATOM 2189 C CA . TYR A 1 375 ? -33.503 -57.223 -62.556 1.00 40.98 424 TYR A CA 1
ATOM 2190 C C . TYR A 1 375 ? -34.221 -57.595 -63.843 1.00 41.05 424 TYR A C 1
ATOM 2191 O O . TYR A 1 375 ? -34.104 -58.733 -64.295 1.00 41.53 424 TYR A O 1
ATOM 2200 N N . SER A 1 376 ? -34.959 -56.673 -64.458 1.00 39.00 425 SER A N 1
ATOM 2201 C CA . SER A 1 376 ? -35.754 -57.012 -65.631 1.00 39.53 425 SER A CA 1
ATOM 2202 C C . SER A 1 376 ? -34.996 -56.857 -66.940 1.00 40.01 425 SER A C 1
ATOM 2203 O O . SER A 1 376 ? -35.398 -57.461 -67.941 1.00 38.86 425 SER A O 1
ATOM 2206 N N . ASP A 1 377 ? -33.930 -56.056 -66.957 1.00 41.42 426 ASP A N 1
ATOM 2207 C CA . ASP A 1 377 ? -33.157 -55.738 -68.158 1.00 44.04 426 ASP A CA 1
ATOM 2208 C C . ASP A 1 377 ? -33.977 -54.989 -69.202 1.00 43.91 426 ASP A C 1
ATOM 2209 O O . ASP A 1 377 ? -33.592 -54.937 -70.374 1.00 44.27 426 ASP A O 1
ATOM 2214 N N . GLU A 1 378 ? -35.093 -54.392 -68.805 1.00 41.41 427 GLU A N 1
ATOM 2215 C CA . GLU A 1 378 ? -35.893 -53.619 -69.738 1.00 41.25 427 GLU A CA 1
ATOM 2216 C C . GLU A 1 378 ? -35.380 -52.183 -69.776 1.00 39.88 427 GLU A C 1
ATOM 2217 O O . GLU A 1 378 ? -34.812 -51.679 -68.804 1.00 40.37 427 GLU A O 1
ATOM 2223 N N . ILE A 1 379 ? -35.579 -51.530 -70.918 1.00 42.93 428 ILE A N 1
ATOM 2224 C CA . ILE A 1 379 ? -35.049 -50.188 -71.152 1.00 41.75 428 ILE A CA 1
ATOM 2225 C C . ILE A 1 379 ? -35.952 -49.203 -70.411 1.00 39.06 428 ILE A C 1
ATOM 2226 O O . ILE A 1 379 ? -37.028 -48.858 -70.897 1.00 38.54 428 ILE A O 1
ATOM 2231 N N . GLU A 1 380 ? -35.539 -48.774 -69.212 1.00 41.64 429 GLU A N 1
ATOM 2232 C CA . GLU A 1 380 ? -36.276 -47.721 -68.518 1.00 38.80 429 GLU A CA 1
ATOM 2233 C C . GLU A 1 380 ? -36.253 -46.419 -69.305 1.00 37.65 429 GLU A C 1
ATOM 2234 O O . GLU A 1 380 ? -37.288 -45.758 -69.440 1.00 37.47 429 GLU A O 1
ATOM 2240 N N . TYR A 1 381 ? -35.090 -46.032 -69.827 1.00 42.24 430 TYR A N 1
ATOM 2241 C CA . TYR A 1 381 ? -35.029 -44.924 -70.771 1.00 41.78 430 TYR A CA 1
ATOM 2242 C C . TYR A 1 381 ? -33.645 -44.859 -71.401 1.00 41.83 430 TYR A C 1
ATOM 2243 O O . TYR A 1 381 ? -32.700 -45.520 -70.961 1.00 41.79 430 TYR A O 1
ATOM 2252 N N . VAL A 1 382 ? -33.552 -44.049 -72.449 1.00 44.75 431 VAL A N 1
ATOM 2253 C CA . VAL A 1 382 ? -32.299 -43.731 -73.120 1.00 46.17 431 VAL A CA 1
ATOM 2254 C C . VAL A 1 382 ? -31.861 -42.356 -72.642 1.00 47.96 431 VAL A C 1
ATOM 2255 O O . VAL A 1 382 ? -32.538 -41.355 -72.909 1.00 48.17 431 VAL A O 1
ATOM 2259 N N . THR A 1 383 ? -30.733 -42.303 -71.935 1.00 49.69 432 THR A N 1
ATOM 2260 C CA . THR A 1 383 ? -30.207 -41.048 -71.414 1.00 50.37 432 THR A CA 1
ATOM 2261 C C . THR A 1 383 ? -29.347 -40.374 -72.475 1.00 51.37 432 THR A C 1
ATOM 2262 O O . THR A 1 383 ? -28.419 -40.987 -73.010 1.00 50.56 432 THR A O 1
ATOM 2266 N N . CYS A 1 384 ? -29.651 -39.112 -72.769 1.00 50.16 433 CYS A N 1
ATOM 2267 C CA . CYS A 1 384 ? -28.968 -38.365 -73.818 1.00 53.85 433 CYS A CA 1
ATOM 2268 C C . CYS A 1 384 ? -28.387 -37.088 -73.232 1.00 55.49 433 CYS A C 1
ATOM 2269 O O . CYS A 1 384 ? -29.127 -36.257 -72.697 1.00 57.42 433 CYS A O 1
ATOM 2272 N N . THR A 1 385 ? -27.067 -36.945 -73.316 1.00 55.94 434 THR A N 1
ATOM 2273 C CA . THR A 1 385 ? -26.386 -35.695 -73.001 1.00 56.11 434 THR A CA 1
ATOM 2274 C C . THR A 1 385 ? -26.138 -34.943 -74.301 1.00 56.26 434 THR A C 1
ATOM 2275 O O . THR A 1 385 ? -25.357 -35.396 -75.145 1.00 56.12 434 THR A O 1
ATOM 2279 N N . ASN A 1 386 ? -26.796 -33.800 -74.460 1.00 57.05 435 ASN A N 1
ATOM 2280 C CA . ASN A 1 386 ? -26.749 -33.030 -75.696 1.00 59.91 435 ASN A CA 1
ATOM 2281 C C . ASN A 1 386 ? -25.845 -31.822 -75.487 1.00 64.36 435 ASN A C 1
ATOM 2282 O O . ASN A 1 386 ? -26.119 -30.983 -74.623 1.00 63.59 435 ASN A O 1
ATOM 2287 N N . THR A 1 387 ? -24.770 -31.735 -76.269 1.00 70.97 436 THR A N 1
ATOM 2288 C CA . THR A 1 387 ? -23.775 -30.675 -76.135 1.00 77.90 436 THR A CA 1
ATOM 2289 C C . THR A 1 387 ? -23.761 -29.817 -77.393 1.00 82.55 436 THR A C 1
ATOM 2290 O O . THR A 1 387 ? -23.560 -30.332 -78.499 1.00 82.95 436 THR A O 1
ATOM 2294 N N . ASN A 1 388 ? -23.983 -28.514 -77.220 1.00 85.70 437 ASN A N 1
ATOM 2295 C CA . ASN A 1 388 ? -23.847 -27.557 -78.312 1.00 89.14 437 ASN A CA 1
ATOM 2296 C C . ASN A 1 388 ? -22.370 -27.416 -78.667 1.00 89.55 437 ASN A C 1
ATOM 2297 O O . ASN A 1 388 ? -21.562 -27.004 -77.829 1.00 92.03 437 ASN A O 1
ATOM 2302 N N . VAL A 1 389 ? -22.010 -27.789 -79.895 1.00 93.92 438 VAL A N 1
ATOM 2303 C CA . VAL A 1 389 ? -20.620 -27.780 -80.322 1.00 92.32 438 VAL A CA 1
ATOM 2304 C C . VAL A 1 389 ? -20.308 -26.655 -81.308 1.00 93.08 438 VAL A C 1
ATOM 2305 O O . VAL A 1 389 ? -19.193 -26.119 -81.278 1.00 93.56 438 VAL A O 1
ATOM 2309 N N . LYS A 1 390 ? -21.248 -26.279 -82.174 1.00 91.11 439 LYS A N 1
ATOM 2310 C CA . LYS A 1 390 ? -21.033 -25.185 -83.121 1.00 88.52 439 LYS A CA 1
ATOM 2311 C C . LYS A 1 390 ? -22.309 -24.380 -83.351 1.00 86.92 439 LYS A C 1
ATOM 2312 O O . LYS A 1 390 ? -22.298 -23.374 -84.059 1.00 84.77 439 LYS A O 1
ATOM 2318 N N . ARG B 2 3 ? 4.884 -33.851 9.946 1.00 62.10 3 ARG B N 1
ATOM 2319 C CA . ARG B 2 3 ? 4.506 -34.481 11.206 1.00 66.77 3 ARG B CA 1
ATOM 2320 C C . ARG B 2 3 ? 3.361 -35.480 11.034 1.00 71.27 3 ARG B C 1
ATOM 2321 O O . ARG B 2 3 ? 3.591 -36.682 10.889 1.00 72.15 3 ARG B O 1
ATOM 2329 N N . SER B 2 4 ? 2.128 -34.974 11.049 1.00 69.75 4 SER B N 1
ATOM 2330 C CA . SER B 2 4 ? 0.918 -35.799 11.020 1.00 71.44 4 SER B CA 1
ATOM 2331 C C . SER B 2 4 ? 0.020 -35.316 9.882 1.00 72.64 4 SER B C 1
ATOM 2332 O O . SER B 2 4 ? -0.695 -34.320 10.029 1.00 74.88 4 SER B O 1
ATOM 2335 N N . THR B 2 5 ? 0.043 -36.028 8.752 1.00 66.22 5 THR B N 1
ATOM 2336 C CA . THR B 2 5 ? -0.741 -35.598 7.599 1.00 62.01 5 THR B CA 1
ATOM 2337 C C . THR B 2 5 ? -2.183 -36.082 7.666 1.00 61.81 5 THR B C 1
ATOM 2338 O O . THR B 2 5 ? -3.070 -35.442 7.089 1.00 58.62 5 THR B O 1
ATOM 2342 N N . LYS B 2 6 ? -2.442 -37.192 8.353 1.00 62.10 6 LYS B N 1
ATOM 2343 C CA . LYS B 2 6 ? -3.819 -37.586 8.608 1.00 65.23 6 LYS B CA 1
ATOM 2344 C C . LYS B 2 6 ? -4.482 -36.592 9.556 1.00 66.84 6 LYS B C 1
ATOM 2345 O O . LYS B 2 6 ? -3.828 -35.975 10.404 1.00 70.93 6 LYS B O 1
ATOM 2351 N N . GLY B 2 7 ? -5.799 -36.438 9.399 1.00 71.22 7 GLY B N 1
ATOM 2352 C CA . GLY B 2 7 ? -6.577 -35.490 10.177 1.00 61.92 7 GLY B CA 1
ATOM 2353 C C . GLY B 2 7 ? -6.395 -34.058 9.722 1.00 55.45 7 GLY B C 1
ATOM 2354 O O . GLY B 2 7 ? -7.204 -33.177 10.038 1.00 54.47 7 GLY B O 1
ATOM 2355 N N . ALA B 2 8 ? -5.315 -33.830 8.976 1.00 58.47 8 ALA B N 1
ATOM 2356 C CA . ALA B 2 8 ? -5.041 -32.596 8.259 1.00 52.98 8 ALA B CA 1
ATOM 2357 C C . ALA B 2 8 ? -5.392 -32.729 6.783 1.00 49.49 8 ALA B C 1
ATOM 2358 O O . ALA B 2 8 ? -6.181 -31.939 6.259 1.00 49.17 8 ALA B O 1
ATOM 2360 N N . SER B 2 9 ? -4.827 -33.732 6.104 1.00 48.08 9 SER B N 1
ATOM 2361 C CA . SER B 2 9 ? -5.181 -33.978 4.711 1.00 44.88 9 SER B CA 1
ATOM 2362 C C . SER B 2 9 ? -6.586 -34.546 4.572 1.00 42.69 9 SER B C 1
ATOM 2363 O O . SER B 2 9 ? -7.134 -34.545 3.465 1.00 42.19 9 SER B O 1
ATOM 2366 N N . LYS B 2 10 ? -7.177 -35.035 5.665 1.00 43.77 10 LYS B N 1
ATOM 2367 C CA . LYS B 2 10 ? -8.550 -35.529 5.609 1.00 43.42 10 LYS B CA 1
ATOM 2368 C C . LYS B 2 10 ? -9.534 -34.398 5.352 1.00 42.01 10 LYS B C 1
ATOM 2369 O O . LYS B 2 10 ? -10.451 -34.538 4.534 1.00 42.50 10 LYS B O 1
ATOM 2375 N N . ALA B 2 11 ? -9.372 -33.278 6.061 1.00 41.65 11 ALA B N 1
ATOM 2376 C CA . ALA B 2 11 ? -10.313 -32.172 5.925 1.00 41.08 11 ALA B CA 1
ATOM 2377 C C . ALA B 2 11 ? -10.421 -31.712 4.476 1.00 40.47 11 ALA B C 1
ATOM 2378 O O . ALA B 2 11 ? -11.511 -31.368 4.010 1.00 40.26 11 ALA B O 1
ATOM 2380 N N . ARG B 2 12 ? -9.306 -31.725 3.742 1.00 42.58 12 ARG B N 1
ATOM 2381 C CA . ARG B 2 12 ? -9.348 -31.376 2.325 1.00 41.62 12 ARG B CA 1
ATOM 2382 C C . ARG B 2 12 ? -10.299 -32.288 1.560 1.00 40.65 12 ARG B C 1
ATOM 2383 O O . ARG B 2 12 ? -11.169 -31.818 0.811 1.00 41.44 12 ARG B O 1
ATOM 2391 N N . ARG B 2 13 ? -10.140 -33.603 1.728 1.00 40.39 13 ARG B N 1
ATOM 2392 C CA . ARG B 2 13 ? -10.974 -34.539 0.985 1.00 39.26 13 ARG B CA 1
ATOM 2393 C C . ARG B 2 13 ? -12.435 -34.412 1.395 1.00 38.65 13 ARG B C 1
ATOM 2394 O O . ARG B 2 13 ? -13.324 -34.375 0.540 1.00 38.45 13 ARG B O 1
ATOM 2402 N N . ASP B 2 14 ? -12.705 -34.330 2.697 1.00 36.39 14 ASP B N 1
ATOM 2403 C CA . ASP B 2 14 ? -14.083 -34.230 3.166 1.00 37.13 14 ASP B CA 1
ATOM 2404 C C . ASP B 2 14 ? -14.683 -32.845 2.964 1.00 36.23 14 ASP B C 1
ATOM 2405 O O . ASP B 2 14 ? -15.869 -32.655 3.260 1.00 36.16 14 ASP B O 1
ATOM 2410 N N . GLN B 2 15 ? -13.895 -31.879 2.490 1.00 36.17 15 GLN B N 1
ATOM 2411 C CA . GLN B 2 15 ? -14.401 -30.571 2.087 1.00 35.28 15 GLN B CA 1
ATOM 2412 C C . GLN B 2 15 ? -14.757 -30.549 0.604 1.00 33.74 15 GLN B C 1
ATOM 2413 O O . GLN B 2 15 ? -15.823 -30.052 0.221 1.00 32.96 15 GLN B O 1
ATOM 2419 N N . ILE B 2 16 ? -13.877 -31.088 -0.244 1.00 34.52 16 ILE B N 1
ATOM 2420 C CA . ILE B 2 16 ? -14.240 -31.176 -1.656 1.00 33.89 16 ILE B CA 1
ATOM 2421 C C . ILE B 2 16 ? -15.372 -32.175 -1.849 1.00 33.32 16 ILE B C 1
ATOM 2422 O O . ILE B 2 16 ? -16.247 -31.974 -2.701 1.00 33.61 16 ILE B O 1
ATOM 2427 N N . ASN B 2 17 ? -15.403 -33.245 -1.056 1.00 32.68 17 ASN B N 1
ATOM 2428 C CA . ASN B 2 17 ? -16.481 -34.219 -1.109 1.00 32.73 17 ASN B CA 1
ATOM 2429 C C . ASN B 2 17 ? -17.675 -33.799 -0.265 1.00 32.13 17 ASN B C 1
ATOM 2430 O O . ASN B 2 17 ? -18.612 -34.587 -0.091 1.00 32.24 17 ASN B O 1
ATOM 2435 N N . ALA B 2 18 ? -17.648 -32.582 0.269 1.00 31.81 18 ALA B N 1
ATOM 2436 C CA . ALA B 2 18 ? -18.847 -31.923 0.763 1.00 31.06 18 ALA B CA 1
ATOM 2437 C C . ALA B 2 18 ? -19.375 -30.890 -0.216 1.00 30.45 18 ALA B C 1
ATOM 2438 O O . ALA B 2 18 ? -20.589 -30.695 -0.304 1.00 30.05 18 ALA B O 1
ATOM 2440 N N . GLU B 2 19 ? -18.491 -30.247 -0.978 1.00 31.17 19 GLU B N 1
ATOM 2441 C CA . GLU B 2 19 ? -18.959 -29.388 -2.060 1.00 31.13 19 GLU B CA 1
ATOM 2442 C C . GLU B 2 19 ? -19.562 -30.205 -3.198 1.00 30.97 19 GLU B C 1
ATOM 2443 O O . GLU B 2 19 ? -20.563 -29.795 -3.798 1.00 30.89 19 GLU B O 1
ATOM 2449 N N . ILE B 2 20 ? -18.975 -31.365 -3.511 1.00 28.43 20 ILE B N 1
ATOM 2450 C CA . ILE B 2 20 ? -19.594 -32.283 -4.468 1.00 28.45 20 ILE B CA 1
ATOM 2451 C C . ILE B 2 20 ? -21.001 -32.648 -4.016 1.00 28.88 20 ILE B C 1
ATOM 2452 O O . ILE B 2 20 ? -21.946 -32.690 -4.818 1.00 28.56 20 ILE B O 1
ATOM 2457 N N . ARG B 2 21 ? -21.158 -32.921 -2.720 1.00 31.53 21 ARG B N 1
ATOM 2458 C CA . ARG B 2 21 ? -22.455 -33.310 -2.184 1.00 33.47 21 ARG B CA 1
ATOM 2459 C C . ARG B 2 21 ? -23.435 -32.141 -2.170 1.00 34.23 21 ARG B C 1
ATOM 2460 O O . ARG B 2 21 ? -24.630 -32.338 -2.413 1.00 34.26 21 ARG B O 1
ATOM 2468 N N . ASN B 2 22 ? -22.956 -30.922 -1.908 1.00 33.00 22 ASN B N 1
ATOM 2469 C CA . ASN B 2 22 ? -23.808 -29.745 -2.037 1.00 34.13 22 ASN B CA 1
ATOM 2470 C C . ASN B 2 22 ? -24.130 -29.420 -3.491 1.00 33.23 22 ASN B C 1
ATOM 2471 O O . ASN B 2 22 ? -25.061 -28.651 -3.745 1.00 33.23 22 ASN B O 1
ATOM 2476 N N . LEU B 2 23 ? -23.383 -29.980 -4.444 1.00 29.94 23 LEU B N 1
ATOM 2477 C CA . LEU B 2 23 ? -23.791 -29.904 -5.843 1.00 29.19 23 LEU B CA 1
ATOM 2478 C C . LEU B 2 23 ? -24.889 -30.915 -6.156 1.00 29.13 23 LEU B C 1
ATOM 2479 O O . LEU B 2 23 ? -25.899 -30.569 -6.776 1.00 28.46 23 LEU B O 1
ATOM 2484 N N . LYS B 2 24 ? -24.704 -32.172 -5.732 1.00 30.04 24 LYS B N 1
ATOM 2485 C CA . LYS B 2 24 ? -25.647 -33.229 -6.098 1.00 30.69 24 LYS B CA 1
ATOM 2486 C C . LYS B 2 24 ? -27.036 -32.993 -5.511 1.00 31.33 24 LYS B C 1
ATOM 2487 O O . LYS B 2 24 ? -28.040 -33.388 -6.118 1.00 31.01 24 LYS B O 1
ATOM 2493 N N . GLU B 2 25 ? -27.124 -32.352 -4.345 1.00 32.46 25 GLU B N 1
ATOM 2494 C CA . GLU B 2 25 ? -28.426 -31.976 -3.809 1.00 34.12 25 GLU B CA 1
ATOM 2495 C C . GLU B 2 25 ? -29.017 -30.766 -4.514 1.00 33.55 25 GLU B C 1
ATOM 2496 O O . GLU B 2 25 ? -30.181 -30.429 -4.267 1.00 32.94 25 GLU B O 1
ATOM 2502 N N . LEU B 2 26 ? -28.242 -30.105 -5.376 1.00 33.19 26 LEU B N 1
ATOM 2503 C CA . LEU B 2 26 ? -28.753 -29.045 -6.233 1.00 33.14 26 LEU B CA 1
ATOM 2504 C C . LEU B 2 26 ? -29.018 -29.510 -7.659 1.00 32.57 26 LEU B C 1
ATOM 2505 O O . LEU B 2 26 ? -29.794 -28.859 -8.367 1.00 32.84 26 LEU B O 1
ATOM 2510 N N . LEU B 2 27 ? -28.391 -30.608 -8.088 1.00 33.23 27 LEU B N 1
ATOM 2511 C CA . LEU B 2 27 ? -28.529 -31.080 -9.463 1.00 31.93 27 LEU B CA 1
ATOM 2512 C C . LEU B 2 27 ? -29.994 -31.349 -9.793 1.00 30.76 27 LEU B C 1
ATOM 2513 O O . LEU B 2 27 ? -30.677 -32.051 -9.034 1.00 30.88 27 LEU B O 1
ATOM 2518 N N . PRO B 2 28 ? -30.512 -30.820 -10.907 1.00 31.82 28 PRO B N 1
ATOM 2519 C CA . PRO B 2 28 ? -31.936 -30.999 -11.227 1.00 31.58 28 PRO B CA 1
ATOM 2520 C C . PRO B 2 28 ? -32.291 -32.427 -11.610 1.00 31.24 28 PRO B C 1
ATOM 2521 O O . PRO B 2 28 ? -32.541 -32.719 -12.783 1.00 31.11 28 PRO B O 1
ATOM 2525 N N . LEU B 2 29 ? -32.318 -33.323 -10.628 1.00 32.88 29 LEU B N 1
ATOM 2526 C CA . LEU B 2 29 ? -32.716 -34.709 -10.823 1.00 33.36 29 LEU B CA 1
ATOM 2527 C C . LEU B 2 29 ? -33.702 -35.097 -9.726 1.00 33.52 29 LEU B C 1
ATOM 2528 O O . LEU B 2 29 ? -34.062 -34.286 -8.867 1.00 34.04 29 LEU B O 1
ATOM 2533 N N . ALA B 2 30 ? -34.145 -36.349 -9.758 1.00 33.86 30 ALA B N 1
ATOM 2534 C CA . ALA B 2 30 ? -35.055 -36.878 -8.754 1.00 33.76 30 ALA B CA 1
ATOM 2535 C C . ALA B 2 30 ? -34.272 -37.670 -7.717 1.00 33.81 30 ALA B C 1
ATOM 2536 O O . ALA B 2 30 ? -33.317 -38.376 -8.051 1.00 33.73 30 ALA B O 1
ATOM 2538 N N . GLU B 2 31 ? -34.684 -37.559 -6.457 1.00 34.33 31 GLU B N 1
ATOM 2539 C CA . GLU B 2 31 ? -33.962 -38.240 -5.393 1.00 34.53 31 GLU B CA 1
ATOM 2540 C C . GLU B 2 31 ? -34.287 -39.727 -5.316 1.00 34.65 31 GLU B C 1
ATOM 2541 O O . GLU B 2 31 ? -33.889 -40.390 -4.354 1.00 34.28 31 GLU B O 1
ATOM 2547 N N . ALA B 2 32 ? -34.999 -40.269 -6.304 1.00 36.28 32 ALA B N 1
ATOM 2548 C CA . ALA B 2 32 ? -35.036 -41.719 -6.446 1.00 36.73 32 ALA B CA 1
ATOM 2549 C C . ALA B 2 32 ? -33.727 -42.239 -7.029 1.00 36.98 32 ALA B C 1
ATOM 2550 O O . ALA B 2 32 ? -33.323 -43.371 -6.736 1.00 37.04 32 ALA B O 1
ATOM 2552 N N . ASP B 2 33 ? -33.047 -41.420 -7.836 1.00 35.98 33 ASP B N 1
ATOM 2553 C CA . ASP B 2 33 ? -31.733 -41.745 -8.372 1.00 35.93 33 ASP B CA 1
ATOM 2554 C C . ASP B 2 33 ? -30.626 -40.828 -7.867 1.00 35.37 33 ASP B C 1
ATOM 2555 O O . ASP B 2 33 ? -29.448 -41.143 -8.067 1.00 35.30 33 ASP B O 1
ATOM 2560 N N . LYS B 2 34 ? -30.965 -39.711 -7.218 1.00 32.47 34 LYS B N 1
ATOM 2561 C CA . LYS B 2 34 ? -29.953 -38.826 -6.652 1.00 32.29 34 LYS B CA 1
ATOM 2562 C C . LYS B 2 34 ? -29.170 -39.473 -5.517 1.00 32.42 34 LYS B C 1
ATOM 2563 O O . LYS B 2 34 ? -28.276 -38.824 -4.962 1.00 32.74 34 LYS B O 1
ATOM 2569 N N . VAL B 2 35 ? -29.474 -40.719 -5.157 1.00 32.48 35 VAL B N 1
ATOM 2570 C CA . VAL B 2 35 ? -28.767 -41.400 -4.089 1.00 32.51 35 VAL B CA 1
ATOM 2571 C C . VAL B 2 35 ? -27.807 -42.466 -4.610 1.00 32.40 35 VAL B C 1
ATOM 2572 O O . VAL B 2 35 ? -26.800 -42.745 -3.949 1.00 32.52 35 VAL B O 1
ATOM 2576 N N . ARG B 2 36 ? -28.082 -43.066 -5.769 1.00 31.92 36 ARG B N 1
ATOM 2577 C CA . ARG B 2 36 ? -27.185 -44.041 -6.376 1.00 31.44 36 ARG B CA 1
ATOM 2578 C C . ARG B 2 36 ? -26.187 -43.397 -7.329 1.00 29.80 36 ARG B C 1
ATOM 2579 O O . ARG B 2 36 ? -25.641 -44.083 -8.201 1.00 29.63 36 ARG B O 1
ATOM 2587 N N . LEU B 2 37 ? -25.940 -42.099 -7.182 1.00 29.30 37 LEU B N 1
ATOM 2588 C CA . LEU B 2 37 ? -25.065 -41.356 -8.080 1.00 27.66 37 LEU B CA 1
ATOM 2589 C C . LEU B 2 37 ? -23.663 -41.332 -7.478 1.00 26.68 37 LEU B C 1
ATOM 2590 O O . LEU B 2 37 ? -23.447 -40.741 -6.415 1.00 26.29 37 LEU B O 1
ATOM 2595 N N . SER B 2 38 ? -22.716 -41.984 -8.150 1.00 29.47 38 SER B N 1
ATOM 2596 C CA . SER B 2 38 ? -21.323 -41.930 -7.724 1.00 28.94 38 SER B CA 1
ATOM 2597 C C . SER B 2 38 ? -20.838 -40.484 -7.674 1.00 28.94 38 SER B C 1
ATOM 2598 O O . SER B 2 38 ? -21.359 -39.609 -8.370 1.00 29.19 38 SER B O 1
ATOM 2601 N N . TYR B 2 39 ? -19.836 -40.227 -6.826 1.00 30.20 39 TYR B N 1
ATOM 2602 C CA . TYR B 2 39 ? -19.177 -38.924 -6.869 1.00 29.69 39 TYR B CA 1
ATOM 2603 C C . TYR B 2 39 ? -18.616 -38.647 -8.251 1.00 28.57 39 TYR B C 1
ATOM 2604 O O . TYR B 2 39 ? -18.550 -37.487 -8.682 1.00 28.37 39 TYR B O 1
ATOM 2613 N N . LEU B 2 40 ? -18.227 -39.701 -8.966 1.00 27.92 40 LEU B N 1
ATOM 2614 C CA . LEU B 2 40 ? -17.744 -39.524 -10.324 1.00 27.58 40 LEU B CA 1
ATOM 2615 C C . LEU B 2 40 ? -18.864 -39.048 -11.244 1.00 27.40 40 LEU B C 1
ATOM 2616 O O . LEU B 2 40 ? -18.633 -38.209 -12.122 1.00 27.42 40 LEU B O 1
ATOM 2621 N N . HIS B 2 41 ? -20.088 -39.562 -11.063 1.00 29.26 41 HIS B N 1
ATOM 2622 C CA . HIS B 2 41 ? -21.213 -39.042 -11.842 1.00 29.04 41 HIS B CA 1
ATOM 2623 C C . HIS B 2 41 ? -21.432 -37.568 -11.547 1.00 28.42 41 HIS B C 1
ATOM 2624 O O . HIS B 2 41 ? -21.486 -36.743 -12.465 1.00 28.60 41 HIS B O 1
ATOM 2631 N N . ILE B 2 42 ? -21.559 -37.219 -10.263 1.00 27.27 42 ILE B N 1
ATOM 2632 C CA . ILE B 2 42 ? -21.802 -35.827 -9.891 1.00 26.83 42 ILE B CA 1
ATOM 2633 C C . ILE B 2 42 ? -20.759 -34.920 -10.529 1.00 26.49 42 ILE B C 1
ATOM 2634 O O . ILE B 2 42 ? -21.087 -33.872 -11.097 1.00 26.48 42 ILE B O 1
ATOM 2639 N N . MET B 2 43 ? -19.490 -35.327 -10.487 1.00 28.94 43 MET B N 1
ATOM 2640 C CA . MET B 2 43 ? -18.457 -34.505 -11.105 1.00 28.71 43 MET B CA 1
ATOM 2641 C C . MET B 2 43 ? -18.290 -34.779 -12.600 1.00 28.50 43 MET B C 1
ATOM 2642 O O . MET B 2 43 ? -17.353 -34.257 -13.213 1.00 28.30 43 MET B O 1
ATOM 2647 N N . SER B 2 44 ? -19.168 -35.586 -13.192 1.00 27.15 44 SER B N 1
ATOM 2648 C CA . SER B 2 44 ? -19.224 -35.774 -14.633 1.00 27.13 44 SER B CA 1
ATOM 2649 C C . SER B 2 44 ? -20.602 -35.460 -15.197 1.00 27.01 44 SER B C 1
ATOM 2650 O O . SER B 2 44 ? -20.809 -35.592 -16.409 1.00 27.12 44 SER B O 1
ATOM 2653 N N . LEU B 2 45 ? -21.544 -35.045 -14.354 1.00 23.98 45 LEU B N 1
ATOM 2654 C CA . LEU B 2 45 ? -22.919 -34.839 -14.777 1.00 23.79 45 LEU B CA 1
ATOM 2655 C C . LEU B 2 45 ? -23.342 -33.425 -14.417 1.00 23.79 45 LEU B C 1
ATOM 2656 O O . LEU B 2 45 ? -24.213 -32.846 -15.070 1.00 23.91 45 LEU B O 1
ATOM 2661 N N . ALA B 2 46 ? -22.724 -32.857 -13.385 1.00 22.04 46 ALA B N 1
ATOM 2662 C CA . ALA B 2 46 ? -22.988 -31.466 -13.058 1.00 22.69 46 ALA B CA 1
ATOM 2663 C C . ALA B 2 46 ? -22.253 -30.511 -13.982 1.00 23.25 46 ALA B C 1
ATOM 2664 O O . ALA B 2 46 ? -22.647 -29.345 -14.084 1.00 23.09 46 ALA B O 1
ATOM 2666 N N . CYS B 2 47 ? -21.199 -30.976 -14.656 1.00 24.78 47 CYS B N 1
ATOM 2667 C CA . CYS B 2 47 ? -20.555 -30.146 -15.668 1.00 26.09 47 CYS B CA 1
ATOM 2668 C C . CYS B 2 47 ? -21.513 -29.840 -16.809 1.00 27.04 47 CYS B C 1
ATOM 2669 O O . CYS B 2 47 ? -21.519 -28.727 -17.348 1.00 27.86 47 CYS B O 1
ATOM 2672 N N . ILE B 2 48 ? -22.339 -30.816 -17.182 1.00 26.37 48 ILE B N 1
ATOM 2673 C CA . ILE B 2 48 ? -23.309 -30.606 -18.250 1.00 26.15 48 ILE B CA 1
ATOM 2674 C C . ILE B 2 48 ? -24.322 -29.545 -17.842 1.00 26.11 48 ILE B C 1
ATOM 2675 O O . ILE B 2 48 ? -24.638 -28.629 -18.615 1.00 26.35 48 ILE B O 1
ATOM 2680 N N . TYR B 2 49 ? -24.826 -29.636 -16.613 1.00 27.26 49 TYR B N 1
ATOM 2681 C CA . TYR B 2 49 ? -25.748 -28.623 -16.119 1.00 26.98 49 TYR B CA 1
ATOM 2682 C C . TYR B 2 49 ? -25.095 -27.247 -16.068 1.00 26.85 49 TYR B C 1
ATOM 2683 O O . TYR B 2 49 ? -25.711 -26.247 -16.458 1.00 26.95 49 TYR B O 1
ATOM 2692 N N . THR B 2 50 ? -23.849 -27.171 -15.589 1.00 25.43 50 THR B N 1
ATOM 2693 C CA . THR B 2 50 ? -23.182 -25.875 -15.487 1.00 25.66 50 THR B CA 1
ATOM 2694 C C . THR B 2 50 ? -22.945 -25.269 -16.866 1.00 25.95 50 THR B C 1
ATOM 2695 O O . THR B 2 50 ? -23.043 -24.045 -17.039 1.00 26.31 50 THR B O 1
ATOM 2699 N N . ARG B 2 51 ? -22.641 -26.103 -17.864 1.00 26.83 51 ARG B N 1
ATOM 2700 C CA . ARG B 2 51 ? -22.486 -25.571 -19.213 1.00 26.99 51 ARG B CA 1
ATOM 2701 C C . ARG B 2 51 ? -23.815 -25.076 -19.759 1.00 27.14 51 ARG B C 1
ATOM 2702 O O . ARG B 2 51 ? -23.865 -24.039 -20.429 1.00 27.04 51 ARG B O 1
ATOM 2710 N N . LYS B 2 52 ? -24.898 -25.820 -19.511 1.00 29.01 52 LYS B N 1
ATOM 2711 C CA . LYS B 2 52 ? -26.223 -25.323 -19.870 1.00 29.57 52 LYS B CA 1
ATOM 2712 C C . LYS B 2 52 ? -26.452 -23.939 -19.276 1.00 30.16 52 LYS B C 1
ATOM 2713 O O . LYS B 2 52 ? -26.874 -23.004 -19.971 1.00 30.12 52 LYS B O 1
ATOM 2719 N N . GLY B 2 53 ? -26.162 -23.795 -17.982 1.00 29.81 53 GLY B N 1
ATOM 2720 C CA . GLY B 2 53 ? -26.378 -22.521 -17.317 1.00 31.44 53 GLY B CA 1
ATOM 2721 C C . GLY B 2 53 ? -25.581 -21.391 -17.940 1.00 32.74 53 GLY B C 1
ATOM 2722 O O . GLY B 2 53 ? -26.118 -20.316 -18.219 1.00 32.74 53 GLY B O 1
ATOM 2723 N N . VAL B 2 54 ? -24.290 -21.626 -18.186 1.00 30.41 54 VAL B N 1
ATOM 2724 C CA . VAL B 2 54 ? -23.447 -20.537 -18.675 1.00 32.86 54 VAL B CA 1
ATOM 2725 C C . VAL B 2 54 ? -23.758 -20.209 -20.133 1.00 34.77 54 VAL B C 1
ATOM 2726 O O . VAL B 2 54 ? -23.642 -19.050 -20.552 1.00 35.24 54 VAL B O 1
ATOM 2730 N N . PHE B 2 55 ? -24.161 -21.203 -20.930 1.00 33.57 55 PHE B N 1
ATOM 2731 C CA . PHE B 2 55 ? -24.513 -20.922 -22.318 1.00 36.50 55 PHE B CA 1
ATOM 2732 C C . PHE B 2 55 ? -25.817 -20.143 -22.402 1.00 38.50 55 PHE B C 1
ATOM 2733 O O . PHE B 2 55 ? -25.926 -19.189 -23.181 1.00 38.09 55 PHE B O 1
ATOM 2741 N N . PHE B 2 56 ? -26.817 -20.524 -21.601 1.00 36.93 56 PHE B N 1
ATOM 2742 C CA . PHE B 2 56 ? -28.129 -19.901 -21.738 1.00 40.11 56 PHE B CA 1
ATOM 2743 C C . PHE B 2 56 ? -28.188 -18.540 -21.052 1.00 43.01 56 PHE B C 1
ATOM 2744 O O . PHE B 2 56 ? -28.664 -17.564 -21.642 1.00 44.16 56 PHE B O 1
ATOM 2752 N N . ALA B 2 57 ? -27.714 -18.449 -19.807 1.00 37.66 57 ALA B N 1
ATOM 2753 C CA . ALA B 2 57 ? -27.758 -17.174 -19.101 1.00 43.87 57 ALA B CA 1
ATOM 2754 C C . ALA B 2 57 ? -26.938 -16.090 -19.789 1.00 49.90 57 ALA B C 1
ATOM 2755 O O . ALA B 2 57 ? -27.106 -14.912 -19.458 1.00 47.79 57 ALA B O 1
ATOM 2757 N N . GLY B 2 58 ? -26.076 -16.453 -20.738 1.00 41.73 58 GLY B N 1
ATOM 2758 C CA . GLY B 2 58 ? -25.233 -15.489 -21.418 1.00 59.94 58 GLY B CA 1
ATOM 2759 C C . GLY B 2 58 ? -25.598 -15.224 -22.866 1.00 75.17 58 GLY B C 1
ATOM 2760 O O . GLY B 2 58 ? -24.713 -15.118 -23.722 1.00 77.70 58 GLY B O 1
ATOM 2761 N N . GLY B 2 59 ? -26.893 -15.115 -23.159 1.00 74.43 59 GLY B N 1
ATOM 2762 C CA . GLY B 2 59 ? -27.335 -14.796 -24.500 1.00 85.73 59 GLY B CA 1
ATOM 2763 C C . GLY B 2 59 ? -28.495 -13.821 -24.470 1.00 97.33 59 GLY B C 1
ATOM 2764 O O . GLY B 2 59 ? -29.181 -13.662 -23.455 1.00 95.97 59 GLY B O 1
ATOM 2765 N N . THR B 2 60 ? -28.698 -13.160 -25.610 1.00 99.70 60 THR B N 1
ATOM 2766 C CA . THR B 2 60 ? -29.822 -12.247 -25.753 1.00 104.40 60 THR B CA 1
ATOM 2767 C C . THR B 2 60 ? -31.137 -13.005 -25.568 1.00 107.67 60 THR B C 1
ATOM 2768 O O . THR B 2 60 ? -31.248 -14.175 -25.952 1.00 117.84 60 THR B O 1
ATOM 2772 N N . PRO B 2 61 ? -32.161 -12.360 -24.986 1.00 109.76 61 PRO B N 1
ATOM 2773 C CA . PRO B 2 61 ? -33.434 -13.060 -24.754 1.00 100.01 61 PRO B CA 1
ATOM 2774 C C . PRO B 2 61 ? -34.172 -13.402 -26.043 1.00 93.02 61 PRO B C 1
ATOM 2775 O O . PRO B 2 61 ? -35.342 -13.040 -26.215 1.00 90.89 61 PRO B O 1
ATOM 2779 N N . LEU B 2 62 ? -33.496 -14.117 -26.951 1.00 91.10 62 LEU B N 1
ATOM 2780 C CA . LEU B 2 62 ? -34.082 -14.569 -28.208 1.00 83.49 62 LEU B CA 1
ATOM 2781 C C . LEU B 2 62 ? -35.149 -15.638 -28.015 1.00 80.77 62 LEU B C 1
ATOM 2782 O O . LEU B 2 62 ? -35.696 -16.111 -29.019 1.00 76.63 62 LEU B O 1
ATOM 2787 N N . ALA B 2 63 ? -35.436 -16.036 -26.772 1.00 79.77 63 ALA B N 1
ATOM 2788 C CA . ALA B 2 63 ? -36.508 -16.983 -26.486 1.00 79.76 63 ALA B CA 1
ATOM 2789 C C . ALA B 2 63 ? -37.779 -16.570 -27.208 1.00 81.21 63 ALA B C 1
ATOM 2790 O O . ALA B 2 63 ? -38.251 -15.438 -27.051 1.00 83.51 63 ALA B O 1
ATOM 2792 N N . GLY B 2 64 ? -38.315 -17.486 -28.017 1.00 80.05 64 GLY B N 1
ATOM 2793 C CA . GLY B 2 64 ? -39.375 -17.165 -28.943 1.00 83.64 64 GLY B CA 1
ATOM 2794 C C . GLY B 2 64 ? -40.561 -16.467 -28.311 1.00 86.96 64 GLY B C 1
ATOM 2795 O O . GLY B 2 64 ? -40.778 -15.270 -28.516 1.00 87.30 64 GLY B O 1
ATOM 2796 N N . PRO B 2 65 ? -41.356 -17.204 -27.525 1.00 90.32 65 PRO B N 1
ATOM 2797 C CA . PRO B 2 65 ? -42.447 -16.566 -26.774 1.00 84.63 65 PRO B CA 1
ATOM 2798 C C . PRO B 2 65 ? -42.063 -16.206 -25.346 1.00 74.96 65 PRO B C 1
ATOM 2799 O O . PRO B 2 65 ? -40.944 -16.480 -24.902 1.00 70.27 65 PRO B O 1
ATOM 2803 N N . THR B 2 66 ? -42.988 -15.581 -24.618 1.00 76.31 66 THR B N 1
ATOM 2804 C CA . THR B 2 66 ? -42.720 -15.138 -23.254 1.00 73.88 66 THR B CA 1
ATOM 2805 C C . THR B 2 66 ? -43.600 -15.833 -22.221 1.00 72.83 66 THR B C 1
ATOM 2806 O O . THR B 2 66 ? -43.073 -16.486 -21.314 1.00 70.94 66 THR B O 1
ATOM 2810 N N . GLY B 2 67 ? -44.922 -15.737 -22.336 1.00 76.56 67 GLY B N 1
ATOM 2811 C CA . GLY B 2 67 ? -45.806 -16.295 -21.331 1.00 75.02 67 GLY B CA 1
ATOM 2812 C C . GLY B 2 67 ? -46.958 -17.103 -21.891 1.00 74.54 67 GLY B C 1
ATOM 2813 O O . GLY B 2 67 ? -48.086 -17.004 -21.397 1.00 75.01 67 GLY B O 1
ATOM 2814 N N . LEU B 2 68 ? -46.697 -17.892 -22.934 1.00 79.09 68 LEU B N 1
ATOM 2815 C CA . LEU B 2 68 ? -47.747 -18.611 -23.651 1.00 75.77 68 LEU B CA 1
ATOM 2816 C C . LEU B 2 68 ? -47.856 -20.073 -23.225 1.00 73.65 68 LEU B C 1
ATOM 2817 O O . LEU B 2 68 ? -48.903 -20.505 -22.732 1.00 69.97 68 LEU B O 1
ATOM 2822 N N . LEU B 2 69 ? -46.783 -20.843 -23.393 1.00 73.89 69 LEU B N 1
ATOM 2823 C CA . LEU B 2 69 ? -46.780 -22.267 -23.054 1.00 71.88 69 LEU B CA 1
ATOM 2824 C C . LEU B 2 69 ? -46.266 -22.457 -21.626 1.00 71.34 69 LEU B C 1
ATOM 2825 O O . LEU B 2 69 ? -45.245 -23.096 -21.377 1.00 70.57 69 LEU B O 1
ATOM 2830 N N . SER B 2 70 ? -47.008 -21.891 -20.672 1.00 74.69 70 SER B N 1
ATOM 2831 C CA . SER B 2 70 ? -46.433 -21.548 -19.376 1.00 78.05 70 SER B CA 1
ATOM 2832 C C . SER B 2 70 ? -47.001 -22.344 -18.202 1.00 84.22 70 SER B C 1
ATOM 2833 O O . SER B 2 70 ? -46.881 -21.892 -17.059 1.00 84.92 70 SER B O 1
ATOM 2836 N N . ALA B 2 71 ? -47.623 -23.507 -18.423 1.00 78.93 71 ALA B N 1
ATOM 2837 C CA . ALA B 2 71 ? -47.954 -24.373 -17.290 1.00 82.33 71 ALA B CA 1
ATOM 2838 C C . ALA B 2 71 ? -47.265 -25.729 -17.372 1.00 82.54 71 ALA B C 1
ATOM 2839 O O . ALA B 2 71 ? -46.384 -26.009 -16.554 1.00 81.67 71 ALA B O 1
ATOM 2841 N N . GLN B 2 72 ? -47.617 -26.580 -18.335 1.00 76.47 72 GLN B N 1
ATOM 2842 C CA . GLN B 2 72 ? -46.862 -27.810 -18.549 1.00 73.93 72 GLN B CA 1
ATOM 2843 C C . GLN B 2 72 ? -46.826 -28.233 -20.008 1.00 72.89 72 GLN B C 1
ATOM 2844 O O . GLN B 2 72 ? -46.262 -29.290 -20.302 1.00 70.06 72 GLN B O 1
ATOM 2850 N N . GLU B 2 73 ? -47.406 -27.456 -20.928 1.00 81.71 73 GLU B N 1
ATOM 2851 C CA . GLU B 2 73 ? -47.529 -27.900 -22.313 1.00 79.26 73 GLU B CA 1
ATOM 2852 C C . GLU B 2 73 ? -46.167 -28.059 -22.967 1.00 76.08 73 GLU B C 1
ATOM 2853 O O . GLU B 2 73 ? -45.986 -28.944 -23.810 1.00 71.14 73 GLU B O 1
ATOM 2859 N N . LEU B 2 74 ? -45.201 -27.214 -22.600 1.00 67.09 74 LEU B N 1
ATOM 2860 C CA . LEU B 2 74 ? -43.847 -27.400 -23.105 1.00 66.62 74 LEU B CA 1
ATOM 2861 C C . LEU B 2 74 ? -43.219 -28.665 -22.536 1.00 66.02 74 LEU B C 1
ATOM 2862 O O . LEU B 2 74 ? -42.420 -29.319 -23.216 1.00 68.79 74 LEU B O 1
ATOM 2867 N N . GLU B 2 75 ? -43.567 -29.027 -21.301 1.00 73.39 75 GLU B N 1
ATOM 2868 C CA . GLU B 2 75 ? -43.103 -30.266 -20.692 1.00 73.82 75 GLU B CA 1
ATOM 2869 C C . GLU B 2 75 ? -43.967 -31.460 -21.072 1.00 68.09 75 GLU B C 1
ATOM 2870 O O . GLU B 2 75 ? -43.745 -32.565 -20.564 1.00 69.46 75 GLU B O 1
ATOM 2876 N N . ASP B 2 76 ? -44.930 -31.267 -21.964 1.00 71.82 76 ASP B N 1
ATOM 2877 C CA . ASP B 2 76 ? -45.786 -32.345 -22.426 1.00 66.18 76 ASP B CA 1
ATOM 2878 C C . ASP B 2 76 ? -45.613 -32.655 -23.905 1.00 58.84 76 ASP B C 1
ATOM 2879 O O . ASP B 2 76 ? -45.717 -33.822 -24.291 1.00 55.00 76 ASP B O 1
ATOM 2884 N N . ILE B 2 77 ? -45.342 -31.646 -24.738 1.00 61.34 77 ILE B N 1
ATOM 2885 C CA . ILE B 2 77 ? -45.068 -31.899 -26.148 1.00 56.61 77 ILE B CA 1
ATOM 2886 C C . ILE B 2 77 ? -43.760 -32.660 -26.313 1.00 55.27 77 ILE B C 1
ATOM 2887 O O . ILE B 2 77 ? -43.608 -33.442 -27.258 1.00 54.72 77 ILE B O 1
ATOM 2892 N N . VAL B 2 78 ? -42.801 -32.452 -25.403 1.00 58.08 78 VAL B N 1
ATOM 2893 C CA . VAL B 2 78 ? -41.517 -33.146 -25.484 1.00 57.03 78 VAL B CA 1
ATOM 2894 C C . VAL B 2 78 ? -41.718 -34.656 -25.428 1.00 57.35 78 VAL B C 1
ATOM 2895 O O . VAL B 2 78 ? -40.982 -35.415 -26.073 1.00 56.91 78 VAL B O 1
ATOM 2899 N N . ALA B 2 79 ? -42.731 -35.117 -24.689 1.00 60.15 79 ALA B N 1
ATOM 2900 C CA . ALA B 2 79 ? -43.008 -36.548 -24.612 1.00 58.29 79 ALA B CA 1
ATOM 2901 C C . ALA B 2 79 ? -43.560 -37.090 -25.927 1.00 55.73 79 ALA B C 1
ATOM 2902 O O . ALA B 2 79 ? -43.287 -38.242 -26.288 1.00 54.91 79 ALA B O 1
ATOM 2904 N N . ALA B 2 80 ? -44.333 -36.281 -26.650 1.00 55.27 80 ALA B N 1
ATOM 2905 C CA . ALA B 2 80 ? -44.978 -36.709 -27.881 1.00 51.62 80 ALA B CA 1
ATOM 2906 C C . ALA B 2 80 ? -44.090 -36.570 -29.111 1.00 48.99 80 ALA B C 1
ATOM 2907 O O . ALA B 2 80 ? -44.461 -37.067 -30.180 1.00 48.71 80 ALA B O 1
ATOM 2909 N N . LEU B 2 81 ? -42.941 -35.914 -28.998 1.00 49.50 81 LEU B N 1
ATOM 2910 C CA . LEU B 2 81 ? -42.055 -35.797 -30.145 1.00 46.56 81 LEU B CA 1
ATOM 2911 C C . LEU B 2 81 ? -41.377 -37.135 -30.430 1.00 44.93 81 LEU B C 1
ATOM 2912 O O . LEU B 2 81 ? -40.953 -37.833 -29.497 1.00 45.78 81 LEU B O 1
ATOM 2917 N N . PRO B 2 82 ? -41.243 -37.524 -31.724 1.00 40.09 82 PRO B N 1
ATOM 2918 C CA . PRO B 2 82 ? -40.677 -38.806 -32.134 1.00 38.02 82 PRO B CA 1
ATOM 2919 C C . PRO B 2 82 ? -39.143 -38.864 -32.102 1.00 36.05 82 PRO B C 1
ATOM 2920 O O . PRO B 2 82 ? -38.503 -39.380 -33.018 1.00 35.19 82 PRO B O 1
ATOM 2924 N N . GLY B 2 83 ? -38.561 -38.343 -31.032 1.00 37.30 83 GLY B N 1
ATOM 2925 C CA . GLY B 2 83 ? -37.123 -38.369 -30.874 1.00 35.86 83 GLY B CA 1
ATOM 2926 C C . GLY B 2 83 ? -36.730 -37.816 -29.522 1.00 34.57 83 GLY B C 1
ATOM 2927 O O . GLY B 2 83 ? -37.545 -37.759 -28.600 1.00 34.50 83 GLY B O 1
ATOM 2928 N N . PHE B 2 84 ? -35.469 -37.399 -29.417 1.00 31.74 84 PHE B N 1
ATOM 2929 C CA . PHE B 2 84 ? -34.941 -36.817 -28.192 1.00 30.60 84 PHE B CA 1
ATOM 2930 C C . PHE B 2 84 ? -34.027 -35.654 -28.539 1.00 29.67 84 PHE B C 1
ATOM 2931 O O . PHE B 2 84 ? -33.249 -35.729 -29.493 1.00 29.73 84 PHE B O 1
ATOM 2939 N N . LEU B 2 85 ? -34.137 -34.576 -27.767 1.00 27.60 85 LEU B N 1
ATOM 2940 C CA . LEU B 2 85 ? -33.269 -33.425 -27.969 1.00 26.63 85 LEU B CA 1
ATOM 2941 C C . LEU B 2 85 ? -31.853 -33.732 -27.504 1.00 26.24 85 LEU B C 1
ATOM 2942 O O . LEU B 2 85 ? -31.643 -34.444 -26.520 1.00 26.14 85 LEU B O 1
ATOM 2947 N N . LEU B 2 86 ? -30.876 -33.186 -28.222 1.00 25.52 86 LEU B N 1
ATOM 2948 C CA . LEU B 2 86 ? -29.478 -33.400 -27.881 1.00 25.11 86 LEU B CA 1
ATOM 2949 C C . LEU B 2 86 ? -28.697 -32.150 -28.254 1.00 24.87 86 LEU B C 1
ATOM 2950 O O . LEU B 2 86 ? -28.746 -31.708 -29.405 1.00 25.19 86 LEU B O 1
ATOM 2955 N N . VAL B 2 87 ? -27.991 -31.582 -27.282 1.00 23.94 87 VAL B N 1
ATOM 2956 C CA . VAL B 2 87 ? -27.263 -30.333 -27.458 1.00 23.81 87 VAL B CA 1
ATOM 2957 C C . VAL B 2 87 ? -25.847 -30.534 -26.950 1.00 24.09 87 VAL B C 1
ATOM 2958 O O . VAL B 2 87 ? -25.655 -31.038 -25.839 1.00 24.32 87 VAL B O 1
ATOM 2962 N N . PHE B 2 88 ? -24.859 -30.134 -27.747 1.00 26.44 88 PHE B N 1
ATOM 2963 C CA . PHE B 2 88 ? -23.469 -30.335 -27.358 1.00 26.70 88 PHE B CA 1
ATOM 2964 C C . PHE B 2 88 ? -22.587 -29.310 -28.056 1.00 26.78 88 PHE B C 1
ATOM 2965 O O . PHE B 2 88 ? -23.038 -28.546 -28.912 1.00 26.81 88 PHE B O 1
ATOM 2973 N N . THR B 2 89 ? -21.316 -29.303 -27.665 1.00 29.03 89 THR B N 1
ATOM 2974 C CA . THR B 2 89 ? -20.304 -28.468 -28.288 1.00 29.23 89 THR B CA 1
ATOM 2975 C C . THR B 2 89 ? -19.621 -29.223 -29.423 1.00 29.34 89 THR B C 1
ATOM 2976 O O . THR B 2 89 ? -19.700 -30.449 -29.523 1.00 29.07 89 THR B O 1
ATOM 2980 N N . ALA B 2 90 ? -18.924 -28.466 -30.274 1.00 29.35 90 ALA B N 1
ATOM 2981 C CA . ALA B 2 90 ? -18.281 -29.053 -31.444 1.00 30.21 90 ALA B CA 1
ATOM 2982 C C . ALA B 2 90 ? -17.188 -30.045 -31.074 1.00 30.95 90 ALA B C 1
ATOM 2983 O O . ALA B 2 90 ? -16.875 -30.932 -31.875 1.00 30.94 90 ALA B O 1
ATOM 2985 N N . GLU B 2 91 ? -16.600 -29.922 -29.885 1.00 33.12 91 GLU B N 1
ATOM 2986 C CA . GLU B 2 91 ? -15.624 -30.902 -29.432 1.00 34.42 91 GLU B CA 1
ATOM 2987 C C . GLU B 2 91 ? -16.270 -32.148 -28.847 1.00 34.20 91 GLU B C 1
ATOM 2988 O O . GLU B 2 91 ? -15.557 -33.107 -28.529 1.00 34.13 91 GLU B O 1
ATOM 2994 N N . GLY B 2 92 ? -17.590 -32.156 -28.695 1.00 30.07 92 GLY B N 1
ATOM 2995 C CA . GLY B 2 92 ? -18.306 -33.338 -28.272 1.00 30.00 92 GLY B CA 1
ATOM 2996 C C . GLY B 2 92 ? -18.876 -33.291 -26.875 1.00 29.96 92 GLY B C 1
ATOM 2997 O O . GLY B 2 92 ? -19.522 -34.260 -26.464 1.00 30.39 92 GLY B O 1
ATOM 2998 N N . LYS B 2 93 ? -18.686 -32.203 -26.135 1.00 29.98 93 LYS B N 1
ATOM 2999 C CA . LYS B 2 93 ? -19.179 -32.119 -24.767 1.00 29.25 93 LYS B CA 1
ATOM 3000 C C . LYS B 2 93 ? -20.636 -31.681 -24.757 1.00 28.41 93 LYS B C 1
ATOM 3001 O O . LYS B 2 93 ? -21.002 -30.694 -25.403 1.00 27.98 93 LYS B O 1
ATOM 3007 N N . LEU B 2 94 ? -21.455 -32.416 -24.012 1.00 25.01 94 LEU B N 1
ATOM 3008 C CA . LEU B 2 94 ? -22.894 -32.228 -24.026 1.00 24.67 94 LEU B CA 1
ATOM 3009 C C . LEU B 2 94 ? -23.296 -30.997 -23.221 1.00 24.48 94 LEU B C 1
ATOM 3010 O O . LEU B 2 94 ? -22.571 -30.524 -22.342 1.00 24.72 94 LEU B O 1
ATOM 3015 N N . LEU B 2 95 ? -24.479 -30.475 -23.540 1.00 24.11 95 LEU B N 1
ATOM 3016 C CA . LEU B 2 95 ? -25.102 -29.407 -22.774 1.00 23.70 95 LEU B CA 1
ATOM 3017 C C . LEU B 2 95 ? -26.498 -29.740 -22.288 1.00 23.64 95 LEU B C 1
ATOM 3018 O O . LEU B 2 95 ? -26.941 -29.146 -21.299 1.00 23.25 95 LEU B O 1
ATOM 3023 N N . TYR B 2 96 ? -27.198 -30.659 -22.949 1.00 26.14 96 TYR B N 1
ATOM 3024 C CA . TYR B 2 96 ? -28.561 -30.997 -22.578 1.00 26.75 96 TYR B CA 1
ATOM 3025 C C . TYR B 2 96 ? -28.978 -32.266 -23.301 1.00 27.50 96 TYR B C 1
ATOM 3026 O O . TYR B 2 96 ? -28.638 -32.465 -24.468 1.00 27.82 96 TYR B O 1
ATOM 3035 N N . LEU B 2 97 ? -29.715 -33.112 -22.589 1.00 24.01 97 LEU B N 1
ATOM 3036 C CA . LEU B 2 97 ? -30.283 -34.339 -23.140 1.00 25.13 97 LEU B CA 1
ATOM 3037 C C . LEU B 2 97 ? -31.623 -34.537 -22.445 1.00 26.64 97 LEU B C 1
ATOM 3038 O O . LEU B 2 97 ? -31.658 -34.926 -21.275 1.00 26.78 97 LEU B O 1
ATOM 3043 N N . SER B 2 98 ? -32.707 -34.260 -23.163 1.00 28.97 98 SER B N 1
ATOM 3044 C CA . SER B 2 98 ? -34.034 -34.348 -22.571 1.00 31.25 98 SER B CA 1
ATOM 3045 C C . SER B 2 98 ? -34.302 -35.751 -22.034 1.00 33.25 98 SER B C 1
ATOM 3046 O O . SER B 2 98 ? -33.771 -36.748 -22.530 1.00 33.09 98 SER B O 1
ATOM 3049 N N . GLU B 2 99 ? -35.133 -35.807 -20.995 1.00 34.06 99 GLU B N 1
ATOM 3050 C CA . GLU B 2 99 ? -35.594 -37.036 -20.359 1.00 36.88 99 GLU B CA 1
ATOM 3051 C C . GLU B 2 99 ? -36.011 -38.089 -21.383 1.00 36.71 99 GLU B C 1
ATOM 3052 O O . GLU B 2 99 ? -35.770 -39.289 -21.199 1.00 37.36 99 GLU B O 1
ATOM 3058 N N . SER B 2 100 ? -36.606 -37.624 -22.485 1.00 38.00 100 SER B N 1
ATOM 3059 C CA . SER B 2 100 ? -37.249 -38.491 -23.466 1.00 37.65 100 SER B CA 1
ATOM 3060 C C . SER B 2 100 ? -36.358 -39.629 -23.948 1.00 36.95 100 SER B C 1
ATOM 3061 O O . SER B 2 100 ? -36.876 -40.631 -24.456 1.00 36.58 100 SER B O 1
ATOM 3064 N N . VAL B 2 101 ? -35.034 -39.504 -23.803 1.00 32.79 101 VAL B N 1
ATOM 3065 C CA . VAL B 2 101 ? -34.128 -40.554 -24.266 1.00 33.46 101 VAL B CA 1
ATOM 3066 C C . VAL B 2 101 ? -34.483 -41.897 -23.646 1.00 34.60 101 VAL B C 1
ATOM 3067 O O . VAL B 2 101 ? -34.240 -42.952 -24.247 1.00 35.03 101 VAL B O 1
ATOM 3071 N N . SER B 2 102 ? -35.112 -41.882 -22.466 1.00 30.38 102 SER B N 1
ATOM 3072 C CA . SER B 2 102 ? -35.484 -43.128 -21.805 1.00 33.55 102 SER B CA 1
ATOM 3073 C C . SER B 2 102 ? -36.395 -43.988 -22.672 1.00 35.78 102 SER B C 1
ATOM 3074 O O . SER B 2 102 ? -36.351 -45.221 -22.581 1.00 36.20 102 SER B O 1
ATOM 3077 N N . GLU B 2 103 ? -37.213 -43.368 -23.526 1.00 34.95 103 GLU B N 1
ATOM 3078 C CA . GLU B 2 103 ? -38.080 -44.145 -24.404 1.00 38.99 103 GLU B CA 1
ATOM 3079 C C . GLU B 2 103 ? -37.330 -44.725 -25.593 1.00 38.61 103 GLU B C 1
ATOM 3080 O O . GLU B 2 103 ? -37.691 -45.801 -26.080 1.00 39.11 103 GLU B O 1
ATOM 3086 N N . HIS B 2 104 ? -36.299 -44.036 -26.076 1.00 37.59 104 HIS B N 1
ATOM 3087 C CA . HIS B 2 104 ? -35.765 -44.328 -27.399 1.00 37.43 104 HIS B CA 1
ATOM 3088 C C . HIS B 2 104 ? -34.518 -45.194 -27.370 1.00 36.25 104 HIS B C 1
ATOM 3089 O O . HIS B 2 104 ? -34.346 -46.045 -28.246 1.00 36.67 104 HIS B O 1
ATOM 3096 N N . LEU B 2 105 ? -33.647 -45.004 -26.387 1.00 42.47 105 LEU B N 1
ATOM 3097 C CA . LEU B 2 105 ? -32.523 -45.903 -26.194 1.00 41.12 105 LEU B CA 1
ATOM 3098 C C . LEU B 2 105 ? -32.739 -46.871 -25.039 1.00 39.35 105 LEU B C 1
ATOM 3099 O O . LEU B 2 105 ? -31.983 -47.840 -24.912 1.00 38.53 105 LEU B O 1
ATOM 3104 N N . GLY B 2 106 ? -33.760 -46.646 -24.214 1.00 41.78 106 GLY B N 1
ATOM 3105 C CA . GLY B 2 106 ? -33.997 -47.479 -23.055 1.00 41.48 106 GLY B CA 1
ATOM 3106 C C . GLY B 2 106 ? -33.106 -47.186 -21.871 1.00 41.47 106 GLY B C 1
ATOM 3107 O O . GLY B 2 106 ? -33.098 -47.968 -20.914 1.00 42.97 106 GLY B O 1
ATOM 3108 N N . HIS B 2 107 ? -32.357 -46.087 -21.899 1.00 38.50 107 HIS B N 1
ATOM 3109 C CA . HIS B 2 107 ? -31.460 -45.726 -20.813 1.00 37.01 107 HIS B CA 1
ATOM 3110 C C . HIS B 2 107 ? -31.730 -44.281 -20.419 1.00 37.18 107 HIS B C 1
ATOM 3111 O O . HIS B 2 107 ? -31.964 -43.430 -21.283 1.00 36.88 107 HIS B O 1
ATOM 3118 N N . SER B 2 108 ? -31.702 -44.006 -19.116 1.00 33.15 108 SER B N 1
ATOM 3119 C CA . SER B 2 108 ? -31.985 -42.667 -18.620 1.00 32.56 108 SER B CA 1
ATOM 3120 C C . SER B 2 108 ? -30.815 -41.717 -18.861 1.00 32.31 108 SER B C 1
ATOM 3121 O O . SER B 2 108 ? -29.671 -42.126 -19.075 1.00 32.79 108 SER B O 1
ATOM 3124 N N . MET B 2 109 ? -31.129 -40.422 -18.836 1.00 29.89 109 MET B N 1
ATOM 3125 C CA . MET B 2 109 ? -30.086 -39.406 -18.837 1.00 29.24 109 MET B CA 1
ATOM 3126 C C . MET B 2 109 ? -29.123 -39.615 -17.676 1.00 28.50 109 MET B C 1
ATOM 3127 O O . MET B 2 109 ? -27.903 -39.546 -17.848 1.00 28.17 109 MET B O 1
ATOM 3132 N N . VAL B 2 110 ? -29.661 -39.925 -16.495 1.00 31.89 110 VAL B N 1
ATOM 3133 C CA . VAL B 2 110 ? -28.860 -40.267 -15.324 1.00 31.78 110 VAL B CA 1
ATOM 3134 C C . VAL B 2 110 ? -28.022 -41.519 -15.542 1.00 30.49 110 VAL B C 1
ATOM 3135 O O . VAL B 2 110 ? -27.123 -41.816 -14.744 1.00 30.89 110 VAL B O 1
ATOM 3139 N N . ASP B 2 111 ? -28.261 -42.243 -16.632 1.00 32.39 111 ASP B N 1
ATOM 3140 C CA . ASP B 2 111 ? -27.659 -43.546 -16.884 1.00 31.22 111 ASP B CA 1
ATOM 3141 C C . ASP B 2 111 ? -26.611 -43.521 -17.981 1.00 29.63 111 ASP B C 1
ATOM 3142 O O . ASP B 2 111 ? -25.588 -44.196 -17.865 1.00 29.45 111 ASP B O 1
ATOM 3147 N N . LEU B 2 112 ? -26.848 -42.764 -19.051 1.00 28.67 112 LEU B N 1
ATOM 3148 C CA . LEU B 2 112 ? -25.918 -42.728 -20.173 1.00 27.82 112 LEU B CA 1
ATOM 3149 C C . LEU B 2 112 ? -24.700 -41.878 -19.845 1.00 27.24 112 LEU B C 1
ATOM 3150 O O . LEU B 2 112 ? -23.561 -42.352 -19.894 1.00 26.55 112 LEU B O 1
ATOM 3155 N N . VAL B 2 113 ? -24.931 -40.607 -19.502 1.00 26.96 113 VAL B N 1
ATOM 3156 C CA . VAL B 2 113 ? -23.835 -39.671 -19.274 1.00 27.50 113 VAL B CA 1
ATOM 3157 C C . VAL B 2 113 ? -23.152 -39.871 -17.937 1.00 27.25 113 VAL B C 1
ATOM 3158 O O . VAL B 2 113 ? -22.219 -39.125 -17.616 1.00 26.78 113 VAL B O 1
ATOM 3162 N N . ALA B 2 114 ? -23.590 -40.845 -17.140 1.00 30.33 114 ALA B N 1
ATOM 3163 C CA . ALA B 2 114 ? -22.979 -41.049 -15.834 1.00 30.56 114 ALA B CA 1
ATOM 3164 C C . ALA B 2 114 ? -21.555 -41.579 -15.937 1.00 30.15 114 ALA B C 1
ATOM 3165 O O . ALA B 2 114 ? -20.789 -41.455 -14.977 1.00 30.16 114 ALA B O 1
ATOM 3167 N N . GLN B 2 115 ? -21.172 -42.147 -1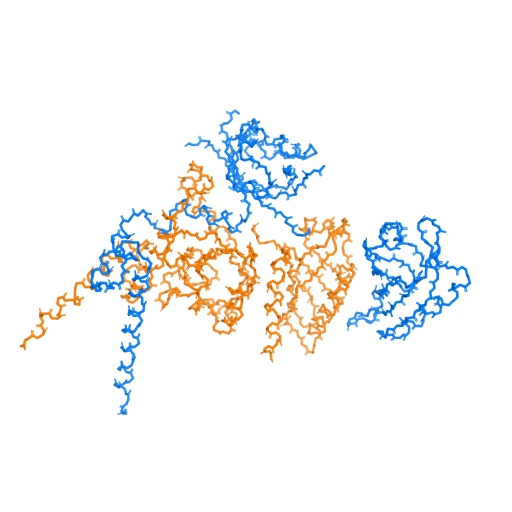7.079 1.00 29.72 115 GLN B N 1
ATOM 3168 C CA . GLN B 2 115 ? -19.805 -42.620 -17.244 1.00 29.22 115 GLN B CA 1
ATOM 3169 C C . GLN B 2 115 ? -18.869 -41.546 -17.779 1.00 29.41 115 GLN B C 1
ATOM 3170 O O . GLN B 2 115 ? -17.678 -41.552 -17.444 1.00 29.42 115 GLN B O 1
ATOM 3176 N N . GLY B 2 116 ? -19.375 -40.615 -18.583 1.00 28.54 116 GLY B N 1
ATOM 3177 C CA . GLY B 2 116 ? -18.506 -39.626 -19.188 1.00 28.38 116 GLY B CA 1
ATOM 3178 C C . GLY B 2 116 ? -19.244 -38.351 -19.530 1.00 28.07 116 GLY B C 1
ATOM 3179 O O . GLY B 2 116 ? -20.454 -38.225 -19.336 1.00 27.35 116 GLY B O 1
ATOM 3180 N N . ASP B 2 117 ? -18.484 -37.402 -20.066 1.00 26.39 117 ASP B N 1
ATOM 3181 C CA . ASP B 2 117 ? -18.971 -36.055 -20.319 1.00 26.25 117 ASP B CA 1
ATOM 3182 C C . ASP B 2 117 ? -19.494 -35.853 -21.732 1.00 25.81 117 ASP B C 1
ATOM 3183 O O . ASP B 2 117 ? -20.342 -34.979 -21.943 1.00 24.81 117 ASP B O 1
ATOM 3188 N N . SER B 2 118 ? -19.041 -36.651 -22.693 1.00 27.68 118 SER B N 1
ATOM 3189 C CA . SER B 2 118 ? -19.111 -36.271 -24.093 1.00 27.60 118 SER B CA 1
ATOM 3190 C C . SER B 2 118 ? -20.035 -37.180 -24.894 1.00 26.80 118 SER B C 1
ATOM 3191 O O . SER B 2 118 ? -20.383 -38.289 -24.475 1.00 26.38 118 SER B O 1
ATOM 3194 N N . ILE B 2 119 ? -20.422 -36.677 -26.072 1.00 25.86 119 ILE B N 1
ATOM 3195 C CA . ILE B 2 119 ? -21.263 -37.430 -26.999 1.00 25.99 119 ILE B CA 1
ATOM 3196 C C . ILE B 2 119 ? -20.627 -38.766 -27.335 1.00 26.21 119 ILE B C 1
ATOM 3197 O O . ILE B 2 119 ? -21.329 -39.749 -27.604 1.00 26.27 119 ILE B O 1
ATOM 3202 N N . TYR B 2 120 ? -19.299 -38.840 -27.299 1.00 25.92 120 TYR B N 1
ATOM 3203 C CA . TYR B 2 120 ? -18.604 -40.067 -27.657 1.00 27.04 120 TYR B CA 1
ATOM 3204 C C . TYR B 2 120 ? -18.640 -41.113 -26.548 1.00 28.04 120 TYR B C 1
ATOM 3205 O O . TYR B 2 120 ? -18.019 -42.170 -26.701 1.00 28.50 120 TYR B O 1
ATOM 3214 N N . ASP B 2 121 ? -19.350 -40.854 -25.447 1.00 27.15 121 ASP B N 1
ATOM 3215 C CA . ASP B 2 121 ? -19.597 -41.854 -24.412 1.00 27.54 121 ASP B CA 1
ATOM 3216 C C . ASP B 2 121 ? -20.948 -42.530 -24.563 1.00 26.63 121 ASP B C 1
ATOM 3217 O O . ASP B 2 121 ? -21.224 -43.505 -23.859 1.00 25.99 121 ASP B O 1
ATOM 3222 N N . ILE B 2 122 ? -21.793 -42.030 -25.454 1.00 32.20 122 ILE B N 1
ATOM 3223 C CA . ILE B 2 122 ? -23.114 -42.584 -25.677 1.00 31.51 122 ILE B CA 1
ATOM 3224 C C . ILE B 2 122 ? -23.195 -43.310 -27.010 1.00 31.26 122 ILE B C 1
ATOM 3225 O O . ILE B 2 122 ? -23.818 -44.369 -27.110 1.00 30.60 122 ILE B O 1
ATOM 3230 N N . ILE B 2 123 ? -22.569 -42.765 -28.037 1.00 29.71 123 ILE B N 1
ATOM 3231 C CA . ILE B 2 123 ? -22.664 -43.384 -29.343 1.00 30.33 123 ILE B CA 1
ATOM 3232 C C . ILE B 2 123 ? -21.673 -44.537 -29.444 1.00 31.15 123 ILE B C 1
ATOM 3233 O O . ILE B 2 123 ? -20.786 -44.717 -28.606 1.00 31.18 123 ILE B O 1
ATOM 3238 N N . ASP B 2 124 ? -21.873 -45.357 -30.468 1.00 34.55 124 ASP B N 1
ATOM 3239 C CA . ASP B 2 124 ? -21.017 -46.510 -30.690 1.00 35.29 124 ASP B CA 1
ATOM 3240 C C . ASP B 2 124 ? -19.632 -46.046 -31.141 1.00 34.90 124 ASP B C 1
ATOM 3241 O O . ASP B 2 124 ? -19.516 -45.162 -32.000 1.00 33.98 124 ASP B O 1
ATOM 3246 N N . PRO B 2 125 ? -18.565 -46.608 -30.568 1.00 31.13 125 PRO B N 1
ATOM 3247 C CA . PRO B 2 125 ? -17.204 -46.272 -31.017 1.00 31.48 125 PRO B CA 1
ATOM 3248 C C . PRO B 2 125 ? -16.928 -46.567 -32.489 1.00 31.18 125 PRO B C 1
ATOM 3249 O O . PRO B 2 125 ? -15.878 -46.147 -32.993 1.00 30.93 125 PRO B O 1
ATOM 3253 N N . ALA B 2 126 ? -17.814 -47.279 -33.189 1.00 31.93 126 ALA B N 1
ATOM 3254 C CA . ALA B 2 126 ? -17.617 -47.523 -34.611 1.00 31.73 126 ALA B CA 1
ATOM 3255 C C . ALA B 2 126 ? -17.971 -46.315 -35.468 1.00 31.57 126 ALA B C 1
ATOM 3256 O O . ALA B 2 126 ? -17.546 -46.250 -36.626 1.00 31.46 126 ALA B O 1
ATOM 3258 N N . ASP B 2 127 ? -18.733 -45.363 -34.929 1.00 32.62 127 ASP B N 1
ATOM 3259 C CA . ASP B 2 127 ? -19.163 -44.181 -35.666 1.00 32.43 127 ASP B CA 1
ATOM 3260 C C . ASP B 2 127 ? -18.358 -42.934 -35.316 1.00 32.16 127 ASP B C 1
ATOM 3261 O O . ASP B 2 127 ? -18.545 -41.892 -35.955 1.00 31.88 127 ASP B O 1
ATOM 3266 N N . HIS B 2 128 ? -17.448 -43.029 -34.342 1.00 29.74 128 HIS B N 1
ATOM 3267 C CA . HIS B 2 128 ? -16.765 -41.850 -33.817 1.00 30.08 128 HIS B CA 1
ATOM 3268 C C . HIS B 2 128 ? -16.087 -41.040 -34.909 1.00 30.19 128 HIS B C 1
ATOM 3269 O O . HIS B 2 128 ? -16.155 -39.806 -34.905 1.00 29.84 128 HIS B O 1
ATOM 3276 N N . LEU B 2 129 ? -15.408 -41.711 -35.838 1.00 31.40 129 LEU B N 1
ATOM 3277 C CA . LEU B 2 129 ? -14.819 -41.007 -36.970 1.00 33.12 129 LEU B CA 1
ATOM 3278 C C . LEU B 2 129 ? -15.871 -40.196 -37.708 1.00 34.14 129 LEU B C 1
ATOM 3279 O O . LEU B 2 129 ? -15.766 -38.968 -37.825 1.00 34.84 129 LEU B O 1
ATOM 3284 N N . THR B 2 130 ? -16.913 -40.880 -38.188 1.00 34.27 130 THR B N 1
ATOM 3285 C CA . THR B 2 130 ? -17.911 -40.229 -39.026 1.00 33.86 130 THR B CA 1
ATOM 3286 C C . THR B 2 130 ? -18.472 -38.997 -38.331 1.00 33.12 130 THR B C 1
ATOM 3287 O O . THR B 2 130 ? -18.438 -37.889 -38.880 1.00 32.43 130 THR B O 1
ATOM 3291 N N . VAL B 2 131 ? -18.948 -39.173 -37.094 1.00 32.11 131 VAL B N 1
ATOM 3292 C CA . VAL B 2 131 ? -19.457 -38.053 -36.306 1.00 32.50 131 VAL B CA 1
ATOM 3293 C C . VAL B 2 131 ? -18.455 -36.907 -36.299 1.00 33.51 131 VAL B C 1
ATOM 3294 O O . VAL B 2 131 ? -18.786 -35.766 -36.648 1.00 33.62 131 VAL B O 1
ATOM 3298 N N . ARG B 2 132 ? -17.202 -37.202 -35.938 1.00 31.22 132 ARG B N 1
ATOM 3299 C CA . ARG B 2 132 ? -16.196 -36.147 -35.882 1.00 32.27 132 ARG B CA 1
ATOM 3300 C C . ARG B 2 132 ? -16.117 -35.399 -37.204 1.00 33.65 132 ARG B C 1
ATOM 3301 O O . ARG B 2 132 ? -16.100 -34.161 -37.224 1.00 33.33 132 ARG B O 1
ATOM 3309 N N . GLN B 2 133 ? -16.116 -36.137 -38.319 1.00 34.53 133 GLN B N 1
ATOM 3310 C CA . GLN B 2 133 ? -16.073 -35.511 -39.636 1.00 36.95 133 GLN B CA 1
ATOM 3311 C C . GLN B 2 133 ? -17.108 -34.403 -39.749 1.00 36.81 133 GLN B C 1
ATOM 3312 O O . GLN B 2 133 ? -16.793 -33.275 -40.146 1.00 35.22 133 GLN B O 1
ATOM 3318 N N . GLN B 2 134 ? -18.354 -34.706 -39.373 1.00 34.85 134 GLN B N 1
ATOM 3319 C CA . GLN B 2 134 ? -19.446 -33.771 -39.601 1.00 35.34 134 GLN B CA 1
ATOM 3320 C C . GLN B 2 134 ? -19.399 -32.592 -38.642 1.00 35.28 134 GLN B C 1
ATOM 3321 O O . GLN B 2 134 ? -20.063 -31.580 -38.890 1.00 35.47 134 GLN B O 1
ATOM 3327 N N . LEU B 2 135 ? -18.637 -32.697 -37.556 1.00 33.07 135 LEU B N 1
ATOM 3328 C CA . LEU B 2 135 ? -18.549 -31.606 -36.598 1.00 33.15 135 LEU B CA 1
ATOM 3329 C C . LEU B 2 135 ? -17.372 -30.682 -36.864 1.00 35.55 135 LEU B C 1
ATOM 3330 O O . LEU B 2 135 ? -17.230 -29.669 -36.171 1.00 35.63 135 LEU B O 1
ATOM 3335 N N . THR B 2 136 ? -16.532 -30.999 -37.845 1.00 44.26 136 THR B N 1
ATOM 3336 C CA . THR B 2 136 ? -15.410 -30.148 -38.228 1.00 47.37 136 THR B CA 1
ATOM 3337 C C . THR B 2 136 ? -15.575 -29.520 -39.605 1.00 47.26 136 THR B C 1
ATOM 3338 O O . THR B 2 136 ? -15.214 -28.353 -39.786 1.00 47.11 136 THR B O 1
ATOM 3342 N N . MET B 2 137 ? -16.138 -30.260 -40.564 1.00 45.09 137 MET B N 1
ATOM 3343 C CA . MET B 2 137 ? -16.366 -29.794 -41.941 1.00 43.01 137 MET B CA 1
ATOM 3344 C C . MET B 2 137 ? -16.837 -28.342 -42.041 1.00 41.26 137 MET B C 1
ATOM 3345 O O . MET B 2 137 ? -16.204 -27.518 -42.703 1.00 40.14 137 MET B O 1
ATOM 3350 N N . LEU B 2 141 ? -19.565 -23.552 -41.237 1.00 61.91 141 LEU B N 1
ATOM 3351 C CA . LEU B 2 141 ? -20.133 -22.237 -41.518 1.00 63.05 141 LEU B CA 1
ATOM 3352 C C . LEU B 2 141 ? -21.558 -22.384 -42.045 1.00 63.49 141 LEU B C 1
ATOM 3353 O O . LEU B 2 141 ? -22.412 -21.529 -41.809 1.00 64.83 141 LEU B O 1
ATOM 3358 N N . ASP B 2 142 ? -21.804 -23.471 -42.771 1.00 63.53 142 ASP B N 1
ATOM 3359 C CA . ASP B 2 142 ? -23.133 -23.771 -43.297 1.00 60.72 142 ASP B CA 1
ATOM 3360 C C . ASP B 2 142 ? -23.998 -24.238 -42.134 1.00 57.58 142 ASP B C 1
ATOM 3361 O O . ASP B 2 142 ? -23.900 -25.385 -41.693 1.00 56.14 142 ASP B O 1
ATOM 3366 N N . ALA B 2 143 ? -24.863 -23.353 -41.639 1.00 57.71 143 ALA B N 1
ATOM 3367 C CA . ALA B 2 143 ? -25.593 -23.622 -40.403 1.00 55.14 143 ALA B CA 1
ATOM 3368 C C . ALA B 2 143 ? -26.666 -24.687 -40.603 1.00 52.99 143 ALA B C 1
ATOM 3369 O O . ALA B 2 143 ? -27.863 -24.416 -40.469 1.00 54.58 143 ALA B O 1
ATOM 3371 N N . ASP B 2 144 ? -26.232 -25.911 -40.905 1.00 50.30 144 ASP B N 1
ATOM 3372 C CA . ASP B 2 144 ? -27.089 -27.079 -41.076 1.00 45.97 144 ASP B CA 1
ATOM 3373 C C . ASP B 2 144 ? -26.205 -28.312 -41.135 1.00 43.12 144 ASP B C 1
ATOM 3374 O O . ASP B 2 144 ? -25.150 -28.286 -41.771 1.00 43.75 144 ASP B O 1
ATOM 3379 N N . ARG B 2 145 ? -26.637 -29.380 -40.471 1.00 38.18 145 ARG B N 1
ATOM 3380 C CA . ARG B 2 145 ? -25.853 -30.610 -40.439 1.00 34.37 145 ARG B CA 1
ATOM 3381 C C . ARG B 2 145 ? -26.784 -31.750 -40.072 1.00 31.81 145 ARG B C 1
ATOM 3382 O O . ARG B 2 145 ? -27.420 -31.708 -39.014 1.00 32.31 145 ARG B O 1
ATOM 3390 N N . LEU B 2 146 ? -26.863 -32.763 -40.929 1.00 32.08 146 LEU B N 1
ATOM 3391 C CA . LEU B 2 146 ? -27.661 -33.946 -40.640 1.00 29.78 146 LEU B CA 1
ATOM 3392 C C . LEU B 2 146 ? -26.838 -35.185 -40.949 1.00 28.52 146 LEU B C 1
ATOM 3393 O O . LEU B 2 146 ? -26.317 -35.329 -42.059 1.00 27.87 146 LEU B O 1
ATOM 3398 N N . PHE B 2 147 ? -26.736 -36.079 -39.971 1.00 30.93 147 PHE B N 1
ATOM 3399 C CA . PHE B 2 147 ? -25.930 -37.276 -40.124 1.00 29.82 147 PHE B CA 1
ATOM 3400 C C . PHE B 2 147 ? -26.556 -38.408 -39.322 1.00 28.98 147 PHE B C 1
ATOM 3401 O O . PHE B 2 147 ? -27.236 -38.181 -38.319 1.00 27.95 147 PHE B O 1
ATOM 3409 N N . ARG B 2 148 ? -26.315 -39.629 -39.780 1.00 32.20 148 ARG B N 1
ATOM 3410 C CA . ARG B 2 148 ? -26.929 -40.833 -39.241 1.00 32.97 148 ARG B CA 1
ATOM 3411 C C . ARG B 2 148 ? -25.912 -41.599 -38.406 1.00 33.64 148 ARG B C 1
ATOM 3412 O O . ARG B 2 148 ? -24.768 -41.783 -38.832 1.00 33.67 148 ARG B O 1
ATOM 3420 N N . CYS B 2 149 ? -26.336 -42.060 -37.229 1.00 35.25 149 CYS B N 1
ATOM 3421 C CA . CYS B 2 149 ? -25.401 -42.537 -36.218 1.00 35.53 149 CYS B CA 1
ATOM 3422 C C . CYS B 2 149 ? -26.058 -43.600 -35.346 1.00 35.79 149 CYS B C 1
ATOM 3423 O O . CYS B 2 149 ? -27.265 -43.547 -35.101 1.00 35.45 149 CYS B O 1
ATOM 3426 N N . ARG B 2 150 ? -25.259 -44.569 -34.887 1.00 34.59 150 ARG B N 1
ATOM 3427 C CA . ARG B 2 150 ? -25.722 -45.572 -33.932 1.00 36.25 150 ARG B CA 1
ATOM 3428 C C . ARG B 2 150 ? -25.375 -45.159 -32.506 1.00 36.95 150 ARG B C 1
ATOM 3429 O O . ARG B 2 150 ? -24.221 -44.835 -32.208 1.00 37.45 150 ARG B O 1
ATOM 3437 N N . PHE B 2 151 ? -26.374 -45.198 -31.630 1.00 36.85 151 PHE B N 1
ATOM 3438 C CA . PHE B 2 151 ? -26.230 -44.886 -30.216 1.00 37.81 151 PHE B CA 1
ATOM 3439 C C . PHE B 2 151 ? -26.218 -46.177 -29.412 1.00 38.91 151 PHE B C 1
ATOM 3440 O O . PHE B 2 151 ? -26.855 -47.161 -29.792 1.00 39.62 151 PHE B O 1
ATOM 3448 N N . ASN B 2 152 ? -25.507 -46.172 -28.287 1.00 41.53 152 ASN B N 1
ATOM 3449 C CA . ASN B 2 152 ? -25.578 -47.333 -27.411 1.00 43.13 152 ASN B CA 1
ATOM 3450 C C . ASN B 2 152 ? -26.987 -47.464 -26.840 1.00 44.60 152 ASN B C 1
ATOM 3451 O O . ASN B 2 152 ? -27.676 -46.468 -26.601 1.00 43.56 152 ASN B O 1
ATOM 3456 N N . THR B 2 153 ? -27.441 -48.702 -26.697 1.00 48.80 153 THR B N 1
ATOM 3457 C CA . THR B 2 153 ? -28.810 -48.980 -26.304 1.00 50.87 153 THR B CA 1
ATOM 3458 C C . THR B 2 153 ? -28.878 -49.464 -24.860 1.00 52.32 153 THR B C 1
ATOM 3459 O O . THR B 2 153 ? -27.898 -49.417 -24.108 1.00 52.03 153 THR B O 1
ATOM 3463 N N . SER B 2 154 ? -30.063 -49.915 -24.465 1.00 51.47 154 SER B N 1
ATOM 3464 C CA . SER B 2 154 ? -30.301 -50.503 -23.159 1.00 54.51 154 SER B CA 1
ATOM 3465 C C . SER B 2 154 ? -30.094 -52.010 -23.207 1.00 57.48 154 SER B C 1
ATOM 3466 O O . SER B 2 154 ? -30.153 -52.636 -24.268 1.00 56.33 154 SER B O 1
ATOM 3469 N N . LYS B 2 155 ? -29.837 -52.589 -22.033 1.00 58.68 155 LYS B N 1
ATOM 3470 C CA . LYS B 2 155 ? -29.898 -54.037 -21.889 1.00 62.25 155 LYS B CA 1
ATOM 3471 C C . LYS B 2 155 ? -31.334 -54.545 -21.875 1.00 66.98 155 LYS B C 1
ATOM 3472 O O . LYS B 2 155 ? -31.561 -55.728 -22.149 1.00 67.96 155 LYS B O 1
ATOM 3478 N N . SER B 2 156 ? -32.303 -53.675 -21.573 1.00 67.57 156 SER B N 1
ATOM 3479 C CA . SER B 2 156 ? -33.711 -54.053 -21.631 1.00 68.37 156 SER B CA 1
ATOM 3480 C C . SER B 2 156 ? -34.233 -54.091 -23.064 1.00 66.62 156 SER B C 1
ATOM 3481 O O . SER B 2 156 ? -35.182 -54.830 -23.356 1.00 64.40 156 SER B O 1
ATOM 3484 N N . LEU B 2 157 ? -33.627 -53.312 -23.965 1.00 67.62 157 LEU B N 1
ATOM 3485 C CA . LEU B 2 157 ? -33.982 -53.313 -25.376 1.00 68.73 157 LEU B CA 1
ATOM 3486 C C . LEU B 2 157 ? -32.963 -54.023 -26.257 1.00 70.17 157 LEU B C 1
ATOM 3487 O O . LEU B 2 157 ? -33.262 -54.283 -27.427 1.00 69.35 157 LEU B O 1
ATOM 3492 N N . ARG B 2 158 ? -31.767 -54.324 -25.740 1.00 70.88 158 ARG B N 1
ATOM 3493 C CA . ARG B 2 158 ? -30.870 -55.237 -26.444 1.00 74.62 158 ARG B CA 1
ATOM 3494 C C . ARG B 2 158 ? -31.434 -56.652 -26.448 1.00 77.97 158 ARG B C 1
ATOM 3495 O O . ARG B 2 158 ? -31.149 -57.434 -27.363 1.00 79.80 158 ARG B O 1
ATOM 3503 N N . ARG B 2 159 ? -32.223 -56.998 -25.426 1.00 87.69 159 ARG B N 1
ATOM 3504 C CA . ARG B 2 159 ? -32.907 -58.284 -25.384 1.00 84.49 159 ARG B CA 1
ATOM 3505 C C . ARG B 2 159 ? -34.033 -58.367 -26.404 1.00 83.04 159 ARG B C 1
ATOM 3506 O O . ARG B 2 159 ? -34.502 -59.469 -26.707 1.00 81.29 159 ARG B O 1
ATOM 3514 N N . GLN B 2 160 ? -34.478 -57.226 -26.933 1.00 79.45 160 GLN B N 1
ATOM 3515 C CA . GLN B 2 160 ? -35.621 -57.172 -27.831 1.00 78.88 160 GLN B CA 1
ATOM 3516 C C . GLN B 2 160 ? -35.316 -56.538 -29.182 1.00 81.60 160 GLN B C 1
ATOM 3517 O O . GLN B 2 160 ? -36.079 -56.758 -30.129 1.00 79.64 160 GLN B O 1
ATOM 3523 N N . SER B 2 161 ? -34.236 -55.766 -29.299 1.00 77.91 161 SER B N 1
ATOM 3524 C CA . SER B 2 161 ? -33.760 -55.240 -30.571 1.00 83.72 161 SER B CA 1
ATOM 3525 C C . SER B 2 161 ? -32.394 -55.840 -30.890 1.00 88.40 161 SER B C 1
ATOM 3526 O O . SER B 2 161 ? -31.657 -56.269 -29.997 1.00 91.54 161 SER B O 1
ATOM 3529 N N . SER B 2 162 ? -32.060 -55.862 -32.182 1.00 88.27 162 SER B N 1
ATOM 3530 C CA . SER B 2 162 ? -30.920 -56.623 -32.689 1.00 82.97 162 SER B CA 1
ATOM 3531 C C . SER B 2 162 ? -29.572 -55.940 -32.464 1.00 78.50 162 SER B C 1
ATOM 3532 O O . SER B 2 162 ? -28.575 -56.381 -33.048 1.00 78.05 162 SER B O 1
ATOM 3535 N N . GLY B 2 163 ? -29.508 -54.901 -31.652 1.00 79.87 163 GLY B N 1
ATOM 3536 C CA . GLY B 2 163 ? -28.247 -54.243 -31.364 1.00 72.85 163 GLY B CA 1
ATOM 3537 C C . GLY B 2 163 ? -28.476 -52.791 -30.979 1.00 68.37 163 GLY B C 1
ATOM 3538 O O . GLY B 2 163 ? -29.535 -52.436 -30.462 1.00 68.95 163 GLY B O 1
ATOM 3539 N N . ASN B 2 164 ? -27.458 -51.974 -31.245 1.00 59.94 164 ASN B N 1
ATOM 3540 C CA . ASN B 2 164 ? -27.513 -50.553 -30.927 1.00 53.30 164 ASN B CA 1
ATOM 3541 C C . ASN B 2 164 ? -28.298 -49.788 -31.985 1.00 48.73 164 ASN B C 1
ATOM 3542 O O . ASN B 2 164 ? -28.161 -50.035 -33.187 1.00 48.15 164 ASN B O 1
ATOM 3547 N N . LYS B 2 165 ? -29.104 -48.833 -31.522 1.00 44.98 165 LYS B N 1
ATOM 3548 C CA . LYS B 2 165 ? -30.104 -48.192 -32.365 1.00 41.70 165 LYS B CA 1
ATOM 3549 C C . LYS B 2 165 ? -29.477 -47.255 -33.386 1.00 38.95 165 LYS B C 1
ATOM 3550 O O . LYS B 2 165 ? -28.523 -46.534 -33.091 1.00 39.39 165 LYS B O 1
ATOM 3556 N N . LEU B 2 166 ? -30.032 -47.263 -34.594 1.00 38.80 166 LEU B N 1
ATOM 3557 C CA . LEU B 2 166 ? -29.751 -46.206 -35.551 1.00 36.23 166 LEU B CA 1
ATOM 3558 C C . LEU B 2 166 ? -30.534 -44.958 -35.168 1.00 34.26 166 LEU B C 1
ATOM 3559 O O . LEU B 2 166 ? -31.671 -45.045 -34.699 1.00 34.05 166 LEU B O 1
ATOM 3564 N N . VAL B 2 167 ? -29.920 -43.792 -35.352 1.00 32.52 167 VAL B N 1
ATOM 3565 C CA . VAL B 2 167 ? -30.568 -42.516 -35.061 1.00 31.28 167 VAL B CA 1
ATOM 3566 C C . VAL B 2 167 ? -30.171 -41.508 -36.129 1.00 30.25 167 VAL B C 1
ATOM 3567 O O . VAL B 2 167 ? -28.980 -41.293 -36.375 1.00 30.75 167 VAL B O 1
ATOM 3571 N N . LEU B 2 168 ? -31.166 -40.893 -36.763 1.00 29.87 168 LEU B N 1
ATOM 3572 C CA . LEU B 2 168 ? -30.919 -39.724 -37.592 1.00 28.71 168 LEU B CA 1
ATOM 3573 C C . LEU B 2 168 ? -30.709 -38.516 -36.693 1.00 28.46 168 LEU B C 1
ATOM 3574 O O . LEU B 2 168 ? -31.468 -38.303 -35.744 1.00 28.13 168 LEU B O 1
ATOM 3579 N N . ILE B 2 169 ? -29.676 -37.732 -36.985 1.00 28.01 169 ILE B N 1
ATOM 3580 C CA . ILE B 2 169 ? -29.337 -36.546 -36.207 1.00 28.03 169 ILE B CA 1
ATOM 3581 C C . ILE B 2 169 ? -29.433 -35.346 -37.141 1.00 28.49 169 ILE B C 1
ATOM 3582 O O . ILE B 2 169 ? -28.599 -35.189 -38.039 1.00 28.30 169 ILE B O 1
ATOM 3587 N N . ARG B 2 170 ? -30.439 -34.497 -36.931 1.00 28.39 170 ARG B N 1
ATOM 3588 C CA . ARG B 2 170 ? -30.647 -33.290 -37.727 1.00 29.53 170 ARG B CA 1
ATOM 3589 C C . ARG B 2 170 ? -30.470 -32.073 -36.835 1.00 30.35 170 ARG B C 1
ATOM 3590 O O . ARG B 2 170 ? -31.224 -31.892 -35.874 1.00 30.14 170 ARG B O 1
ATOM 3598 N N . GLY B 2 171 ? -29.494 -31.234 -37.158 1.00 29.43 171 GLY B N 1
ATOM 3599 C CA . GLY B 2 171 ? -29.264 -30.065 -36.344 1.00 31.70 171 GLY B CA 1
ATOM 3600 C C . GLY B 2 171 ? -28.441 -29.019 -37.059 1.00 33.51 171 GLY B C 1
ATOM 3601 O O . GLY B 2 171 ? -28.144 -29.135 -38.249 1.00 32.21 171 GLY B O 1
ATOM 3602 N N . ARG B 2 172 ? -28.071 -27.988 -36.304 1.00 34.13 172 ARG B N 1
ATOM 3603 C CA . ARG B 2 172 ? -27.329 -26.859 -36.839 1.00 37.50 172 ARG B CA 1
ATOM 3604 C C . ARG B 2 172 ? -26.432 -26.288 -35.751 1.00 37.05 172 ARG B C 1
ATOM 3605 O O . ARG B 2 172 ? -26.756 -26.348 -34.562 1.00 36.40 172 ARG B O 1
ATOM 3613 N N . PHE B 2 173 ? -25.299 -25.734 -36.172 1.00 36.91 173 PHE B N 1
ATOM 3614 C CA . PHE B 2 173 ? -24.410 -25.053 -35.245 1.00 37.46 173 PHE B CA 1
ATOM 3615 C C . PHE B 2 173 ? -24.922 -23.634 -35.034 1.00 39.58 173 PHE B C 1
ATOM 3616 O O . PHE B 2 173 ? -25.216 -22.924 -36.002 1.00 40.67 173 PHE B O 1
ATOM 3624 N N . HIS B 2 174 ? -25.040 -23.226 -33.775 1.00 40.10 174 HIS B N 1
ATOM 3625 C CA . HIS B 2 174 ? -25.702 -21.978 -33.422 1.00 42.21 174 HIS B CA 1
ATOM 3626 C C . HIS B 2 174 ? -24.696 -20.872 -33.128 1.00 42.07 174 HIS B C 1
ATOM 3627 O O . HIS B 2 174 ? -23.495 -21.103 -32.970 1.00 42.67 174 HIS B O 1
ATOM 3634 N N . ALA B 2 175 ? -25.213 -19.648 -33.057 1.00 43.50 175 ALA B N 1
ATOM 3635 C CA . ALA B 2 175 ? -24.402 -18.494 -32.692 1.00 44.64 175 ALA B CA 1
ATOM 3636 C C . ALA B 2 175 ? -23.954 -18.649 -31.245 1.00 45.80 175 ALA B C 1
ATOM 3637 O O . ALA B 2 175 ? -24.776 -18.608 -30.323 1.00 47.33 175 ALA B O 1
ATOM 3639 N N . HIS B 2 176 ? -22.654 -18.839 -31.045 1.00 48.16 176 HIS B N 1
ATOM 3640 C CA . HIS B 2 176 ? -22.125 -19.043 -29.710 1.00 47.29 176 HIS B CA 1
ATOM 3641 C C . HIS B 2 176 ? -22.179 -17.748 -28.897 1.00 44.28 176 HIS B C 1
ATOM 3642 O O . HIS B 2 176 ? -22.101 -16.649 -29.452 1.00 44.25 176 HIS B O 1
ATOM 3649 N N . PRO B 2 177 ? -22.315 -17.854 -27.577 1.00 46.37 177 PRO B N 1
ATOM 3650 C CA . PRO B 2 177 ? -22.321 -16.663 -26.726 1.00 45.95 177 PRO B CA 1
ATOM 3651 C C . PRO B 2 177 ? -20.907 -16.174 -26.476 1.00 45.26 177 PRO B C 1
ATOM 3652 O O . PRO B 2 177 ? -19.940 -16.928 -26.661 1.00 45.00 177 PRO B O 1
ATOM 3656 N N . PRO B 2 178 ? -20.736 -14.923 -26.050 1.00 45.90 178 PRO B N 1
ATOM 3657 C CA . PRO B 2 178 ? -19.388 -14.449 -25.707 1.00 44.81 178 PRO B CA 1
ATOM 3658 C C . PRO B 2 178 ? -18.874 -15.179 -24.476 1.00 44.23 178 PRO B C 1
ATOM 3659 O O . PRO B 2 178 ? -19.532 -15.209 -23.434 1.00 43.61 178 PRO B O 1
ATOM 3663 N N . GLY B 2 179 ? -17.707 -15.790 -24.610 1.00 43.24 179 GLY B N 1
ATOM 3664 C CA . GLY B 2 179 ? -17.133 -16.528 -23.506 1.00 44.40 179 GLY B CA 1
ATOM 3665 C C . GLY B 2 179 ? -15.724 -16.964 -23.831 1.00 45.29 179 GLY B C 1
ATOM 3666 O O . GLY B 2 179 ? -15.162 -16.595 -24.864 1.00 45.39 179 GLY B O 1
ATOM 3667 N N . ALA B 2 180 ? -15.158 -17.765 -22.930 1.00 43.92 180 ALA B N 1
ATOM 3668 C CA . ALA B 2 180 ? -13.797 -18.267 -23.085 1.00 45.20 180 ALA B CA 1
ATOM 3669 C C . ALA B 2 180 ? -13.749 -19.632 -23.761 1.00 45.20 180 ALA B C 1
ATOM 3670 O O . ALA B 2 180 ? -12.991 -19.819 -24.716 1.00 44.57 180 ALA B O 1
ATOM 3672 N N . TYR B 2 181 ? -14.549 -20.590 -23.287 1.00 41.91 181 TYR B N 1
ATOM 3673 C CA . TYR B 2 181 ? -14.662 -21.887 -23.946 1.00 41.50 181 TYR B CA 1
ATOM 3674 C C . TYR B 2 181 ? -15.660 -21.875 -25.088 1.00 39.12 181 TYR B C 1
ATOM 3675 O O . TYR B 2 181 ? -15.536 -22.677 -26.020 1.00 38.70 181 TYR B O 1
ATOM 3684 N N . TRP B 2 182 ? -16.664 -21.005 -25.021 1.00 42.62 182 TRP B N 1
ATOM 3685 C CA . TRP B 2 182 ? -17.540 -20.816 -26.164 1.00 41.40 182 TRP B CA 1
ATOM 3686 C C . TRP B 2 182 ? -16.795 -20.210 -27.345 1.00 42.27 182 TRP B C 1
ATOM 3687 O O . TRP B 2 182 ? -17.238 -20.362 -28.489 1.00 41.62 182 TRP B O 1
ATOM 3698 N N . ALA B 2 183 ? -15.678 -19.533 -27.090 1.00 44.57 183 ALA B N 1
ATOM 3699 C CA . ALA B 2 183 ? -14.845 -19.022 -28.166 1.00 46.40 183 ALA B CA 1
ATOM 3700 C C . ALA B 2 183 ? -14.241 -20.175 -28.955 1.00 46.89 183 ALA B C 1
ATOM 3701 O O . ALA B 2 183 ? -13.687 -21.118 -28.378 1.00 47.73 183 ALA B O 1
ATOM 3703 N N . GLY B 2 184 ? -14.372 -20.111 -30.278 1.00 46.71 184 GLY B N 1
ATOM 3704 C CA . GLY B 2 184 ? -13.889 -21.175 -31.131 1.00 44.53 184 GLY B CA 1
ATOM 3705 C C . GLY B 2 184 ? -14.610 -22.498 -30.990 1.00 42.54 184 GLY B C 1
ATOM 3706 O O . GLY B 2 184 ? -14.231 -23.467 -31.661 1.00 41.72 184 GLY B O 1
ATOM 3707 N N . ASN B 2 185 ? -15.631 -22.584 -30.143 1.00 40.48 185 ASN B N 1
ATOM 3708 C CA . ASN B 2 185 ? -16.384 -23.824 -29.951 1.00 39.34 185 ASN B CA 1
ATOM 3709 C C . ASN B 2 185 ? -17.873 -23.503 -30.014 1.00 38.09 185 ASN B C 1
ATOM 3710 O O . ASN B 2 185 ? -18.467 -23.096 -29.000 1.00 38.38 185 ASN B O 1
ATOM 3715 N N . PRO B 2 186 ? -18.507 -23.669 -31.170 1.00 38.40 186 PRO B N 1
ATOM 3716 C CA . PRO B 2 186 ? -19.950 -23.438 -31.272 1.00 36.40 186 PRO B CA 1
ATOM 3717 C C . PRO B 2 186 ? -20.739 -24.590 -30.661 1.00 34.20 186 PRO B C 1
ATOM 3718 O O . PRO B 2 186 ? -20.205 -25.649 -30.331 1.00 33.05 186 PRO B O 1
ATOM 3722 N N . VAL B 2 187 ? -22.042 -24.364 -30.524 1.00 32.34 187 VAL B N 1
ATOM 3723 C CA . VAL B 2 187 ? -22.939 -25.292 -29.847 1.00 32.22 187 VAL B CA 1
ATOM 3724 C C . VAL B 2 187 ? -23.899 -25.875 -30.874 1.00 32.15 187 VAL B C 1
ATOM 3725 O O . VAL B 2 187 ? -24.572 -25.131 -31.599 1.00 33.61 187 VAL B O 1
ATOM 3729 N N . PHE B 2 188 ? -23.967 -27.202 -30.932 1.00 32.73 188 PHE B N 1
ATOM 3730 C CA . PHE B 2 188 ? -24.791 -27.908 -31.904 1.00 30.71 188 PHE B CA 1
ATOM 3731 C C . PHE B 2 188 ? -26.071 -28.381 -31.229 1.00 29.07 188 PHE B C 1
ATOM 3732 O O . PHE B 2 188 ? -26.022 -29.187 -30.294 1.00 28.57 188 PHE B O 1
ATOM 3740 N N . THR B 2 189 ? -27.210 -27.885 -31.705 1.00 31.25 189 THR B N 1
ATOM 3741 C CA . THR B 2 189 ? -28.523 -28.286 -31.217 1.00 30.76 189 THR B CA 1
ATOM 3742 C C . THR B 2 189 ? -29.176 -29.165 -32.273 1.00 29.99 189 THR B C 1
ATOM 3743 O O . THR B 2 189 ? -29.147 -28.831 -33.461 1.00 30.07 189 THR B O 1
ATOM 3747 N N . ALA B 2 190 ? -29.755 -30.288 -31.851 1.00 28.66 190 ALA B N 1
ATOM 3748 C CA . ALA B 2 190 ? -30.195 -31.281 -32.818 1.00 28.28 190 ALA B CA 1
ATOM 3749 C C . ALA B 2 190 ? -31.417 -32.036 -32.324 1.00 28.11 190 ALA B C 1
ATOM 3750 O O . ALA B 2 190 ? -31.581 -32.273 -31.125 1.00 27.45 190 ALA B O 1
ATOM 3752 N N . PHE B 2 191 ? -32.269 -32.410 -33.276 1.00 30.84 191 PHE B N 1
ATOM 3753 C CA . PHE B 2 191 ? -33.317 -33.402 -33.078 1.00 31.28 191 PHE B CA 1
ATOM 3754 C C . PHE B 2 191 ? -32.809 -34.753 -33.562 1.00 31.36 191 PHE B C 1
ATOM 3755 O O . PHE B 2 191 ? -32.307 -34.867 -34.684 1.00 30.68 191 PHE B O 1
ATOM 3763 N N . CYS B 2 192 ? -32.933 -35.770 -32.720 1.00 28.12 192 CYS B N 1
ATOM 3764 C CA . CYS B 2 192 ? -32.361 -37.080 -33.003 1.00 29.13 192 CYS B CA 1
ATOM 3765 C C . CYS B 2 192 ? -33.462 -38.121 -32.904 1.00 29.38 192 CYS B C 1
ATOM 3766 O O . CYS B 2 192 ? -33.990 -38.374 -31.817 1.00 29.59 192 CYS B O 1
ATOM 3769 N N . ALA B 2 193 ? -33.810 -38.719 -34.036 1.00 29.18 193 ALA B N 1
ATOM 3770 C CA . ALA B 2 193 ? -34.879 -39.691 -34.032 1.00 29.99 193 ALA B CA 1
ATOM 3771 C C . ALA B 2 193 ? -34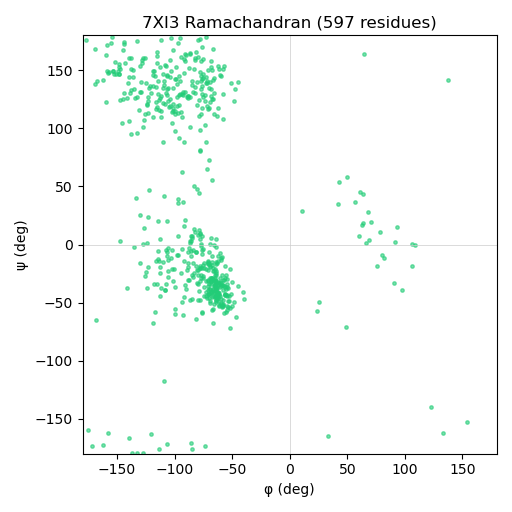.353 -41.059 -34.438 1.00 30.52 193 ALA B C 1
ATOM 3772 O O . ALA B 2 193 ? -33.452 -41.152 -35.279 1.00 29.79 193 ALA B O 1
ATOM 3774 N N . PRO B 2 194 ? -34.885 -42.129 -33.862 1.00 28.79 194 PRO B N 1
ATOM 3775 C CA . PRO B 2 194 ? -34.483 -43.473 -34.281 1.00 31.05 194 PRO B CA 1
ATOM 3776 C C . PRO B 2 194 ? -35.128 -43.873 -35.599 1.00 33.62 194 PRO B C 1
ATOM 3777 O O . PRO B 2 194 ? -36.273 -43.523 -35.893 1.00 33.69 194 PRO B O 1
ATOM 3781 N N . LEU B 2 195 ? -34.367 -44.622 -36.401 1.00 33.04 195 LEU B N 1
ATOM 3782 C CA . LEU B 2 195 ? -34.830 -45.082 -37.705 1.00 36.01 195 LEU B CA 1
ATOM 3783 C C . LEU B 2 195 ? -35.170 -46.562 -37.743 1.00 39.40 195 LEU B C 1
ATOM 3784 O O . LEU B 2 195 ? -35.724 -47.028 -38.747 1.00 39.05 195 LEU B O 1
ATOM 3789 N N . GLU B 2 196 ? -34.839 -47.311 -36.696 1.00 46.35 196 GLU B N 1
ATOM 3790 C CA . GLU B 2 196 ? -35.215 -48.710 -36.577 1.00 51.48 196 GLU B CA 1
ATOM 3791 C C . GLU B 2 196 ? -36.441 -48.795 -35.673 1.00 55.98 196 GLU B C 1
ATOM 3792 O O . GLU B 2 196 ? -36.299 -48.773 -34.440 1.00 55.07 196 GLU B O 1
ATOM 3798 N N . PRO B 2 197 ? -37.668 -48.876 -36.230 1.00 57.07 197 PRO B N 1
ATOM 3799 C CA . PRO B 2 197 ? -38.937 -48.743 -35.496 1.00 58.20 197 PRO B CA 1
ATOM 3800 C C . PRO B 2 197 ? -39.159 -49.795 -34.405 1.00 60.08 197 PRO B C 1
ATOM 3801 O O . PRO B 2 197 ? -38.315 -50.664 -34.179 1.00 61.39 197 PRO B O 1
ATOM 3805 N N . LEU B 2 214 ? -43.557 -35.984 -36.236 1.00 54.82 214 LEU B N 1
ATOM 3806 C CA . LEU B 2 214 ? -44.219 -34.713 -36.497 1.00 54.92 214 LEU B CA 1
ATOM 3807 C C . LEU B 2 214 ? -43.233 -33.718 -37.123 1.00 53.37 214 LEU B C 1
ATOM 3808 O O . LEU B 2 214 ? -43.607 -32.944 -38.007 1.00 56.51 214 LEU B O 1
ATOM 3813 N N . PHE B 2 215 ? -41.975 -33.742 -36.664 1.00 50.27 215 PHE B N 1
ATOM 3814 C CA . PHE B 2 215 ? -40.869 -33.113 -37.382 1.00 45.46 215 PHE B CA 1
ATOM 3815 C C . PHE B 2 215 ? -40.162 -34.065 -38.327 1.00 41.42 215 PHE B C 1
ATOM 3816 O O . PHE B 2 215 ? -39.377 -33.608 -39.165 1.00 43.08 215 PHE B O 1
ATOM 3824 N N . LEU B 2 216 ? -40.402 -35.366 -38.197 1.00 46.47 216 LEU B N 1
ATOM 3825 C CA . LEU B 2 216 ? -39.642 -36.383 -38.918 1.00 40.93 216 LEU B CA 1
ATOM 3826 C C . LEU B 2 216 ? -40.358 -36.679 -40.230 1.00 39.59 216 LEU B C 1
ATOM 3827 O O . LEU B 2 216 ? -41.201 -37.575 -40.318 1.00 40.84 216 LEU B O 1
ATOM 3832 N N . ALA B 2 217 ? -40.025 -35.912 -41.265 1.00 36.64 217 ALA B N 1
ATOM 3833 C CA . ALA B 2 217 ? -40.691 -36.052 -42.555 1.00 33.87 217 ALA B CA 1
ATOM 3834 C C . ALA B 2 217 ? -40.447 -37.434 -43.149 1.00 33.27 217 ALA B C 1
ATOM 3835 O O . ALA B 2 217 ? -39.304 -37.802 -43.435 1.00 32.00 217 ALA B O 1
ATOM 3837 N N . MET B 2 218 ? -41.522 -38.202 -43.331 1.00 31.32 218 MET B N 1
ATOM 3838 C CA . MET B 2 218 ? -41.426 -39.493 -44.002 1.00 32.47 218 MET B CA 1
ATOM 3839 C C . MET B 2 218 ? -42.666 -39.760 -44.841 1.00 30.34 218 MET B C 1
ATOM 3840 O O . MET B 2 218 ? -43.792 -39.621 -44.354 1.00 30.36 218 MET B O 1
ATOM 3845 N N . PHE B 2 219 ? -42.450 -40.147 -46.095 1.00 35.26 219 PHE B N 1
ATOM 3846 C CA . PHE B 2 219 ? -43.421 -40.905 -46.868 1.00 32.35 219 PHE B CA 1
ATOM 3847 C C . PHE B 2 219 ? -42.804 -42.261 -47.183 1.00 31.24 219 PHE B C 1
ATOM 3848 O O . PHE B 2 219 ? -41.625 -42.349 -47.533 1.00 29.59 219 PHE B O 1
ATOM 3856 N N . GLN B 2 220 ? -43.584 -43.322 -47.016 1.00 36.72 220 GLN B N 1
ATOM 3857 C CA . GLN B 2 220 ? -43.089 -44.683 -47.156 1.00 36.45 220 GLN B CA 1
ATOM 3858 C C . GLN B 2 220 ? -43.617 -45.291 -48.449 1.00 35.22 220 GLN B C 1
ATOM 3859 O O . GLN B 2 220 ? -44.669 -44.888 -48.956 1.00 34.69 220 GLN B O 1
ATOM 3865 N N . SER B 2 221 ? 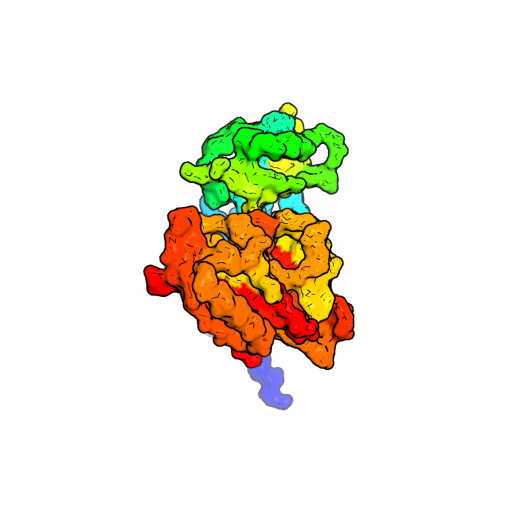-42.879 -46.262 -48.989 1.00 37.05 221 SER B N 1
ATOM 3866 C CA . SER B 2 221 ? -43.221 -46.836 -50.285 1.00 36.51 221 SER B CA 1
ATOM 3867 C C . SER B 2 221 ? -42.942 -48.334 -50.302 1.00 35.92 221 SER B C 1
ATOM 3868 O O . SER B 2 221 ? -42.123 -48.848 -49.536 1.00 35.71 221 SER B O 1
ATOM 3871 N N . ARG B 2 222 ? -43.642 -49.028 -51.198 1.00 35.16 222 ARG B N 1
ATOM 3872 C CA . ARG B 2 222 ? -43.494 -50.461 -51.420 1.00 35.27 222 ARG B CA 1
ATOM 3873 C C . ARG B 2 222 ? -43.162 -50.694 -52.885 1.00 33.78 222 ARG B C 1
ATOM 3874 O O . ARG B 2 222 ? -43.960 -50.342 -53.765 1.00 35.25 222 ARG B O 1
ATOM 3882 N N . HIS B 2 223 ? -42.010 -51.315 -53.130 1.00 36.04 223 HIS B N 1
ATOM 3883 C CA . HIS B 2 223 ? -41.479 -51.573 -54.458 1.00 34.16 223 HIS B CA 1
ATOM 3884 C C . HIS B 2 223 ? -41.332 -53.071 -54.693 1.00 33.15 223 HIS B C 1
ATOM 3885 O O . HIS B 2 223 ? -41.073 -53.848 -53.761 1.00 33.11 223 HIS B O 1
ATOM 3892 N N . ALA B 2 224 ? -41.481 -53.455 -55.960 1.00 34.32 224 ALA B N 1
ATOM 3893 C CA . ALA B 2 224 ? -41.212 -54.808 -56.416 1.00 33.49 224 ALA B CA 1
ATOM 3894 C C . ALA B 2 224 ? -39.729 -54.969 -56.736 1.00 32.90 224 ALA B C 1
ATOM 3895 O O . ALA B 2 224 ? -38.920 -54.055 -56.555 1.00 33.04 224 ALA B O 1
ATOM 3897 N N . LYS B 2 225 ? -39.370 -56.138 -57.247 1.00 43.93 225 LYS B N 1
ATOM 3898 C CA . LYS B 2 225 ? -37.973 -56.492 -57.495 1.00 43.61 225 LYS B CA 1
ATOM 3899 C C . LYS B 2 225 ? -37.324 -55.690 -58.624 1.00 42.50 225 LYS B C 1
ATOM 3900 O O . LYS B 2 225 ? -36.177 -55.996 -58.987 1.00 42.67 225 LYS B O 1
ATOM 3906 N N . ASP B 2 226 ? -37.991 -54.694 -59.202 1.00 37.01 226 ASP B N 1
ATOM 3907 C CA . ASP B 2 226 ? -37.364 -53.799 -60.164 1.00 35.30 226 ASP B CA 1
ATOM 3908 C C . ASP B 2 226 ? -37.620 -52.343 -59.799 1.00 34.08 226 ASP B C 1
ATOM 3909 O O . ASP B 2 226 ? -37.604 -51.465 -60.666 1.00 33.75 226 ASP B O 1
ATOM 3914 N N . LEU B 2 227 ? -37.858 -52.088 -58.514 1.00 31.71 227 LEU B N 1
ATOM 3915 C CA . LEU B 2 227 ? -38.131 -50.753 -57.992 1.00 31.27 227 LEU B CA 1
ATOM 3916 C C . LEU B 2 227 ? -39.219 -50.055 -58.801 1.00 30.80 227 LEU B C 1
ATOM 3917 O O . LEU B 2 227 ? -39.024 -48.989 -59.384 1.00 31.03 227 LEU B O 1
ATOM 3922 N N . ALA B 2 228 ? -40.371 -50.702 -58.856 1.00 29.89 228 ALA B N 1
ATOM 3923 C CA . ALA B 2 228 ? -41.581 -50.089 -59.370 1.00 29.13 228 ALA B CA 1
ATOM 3924 C C . ALA B 2 228 ? -42.526 -49.857 -58.204 1.00 28.61 228 ALA B C 1
ATOM 3925 O O . ALA B 2 228 ? -42.681 -50.725 -57.338 1.00 28.17 228 ALA B O 1
ATOM 3927 N N . LEU B 2 229 ? -43.156 -48.687 -58.184 1.00 27.33 229 LEU B N 1
ATOM 3928 C CA . LEU B 2 229 ? -43.945 -48.300 -57.024 1.00 27.70 229 LEU B CA 1
ATOM 3929 C C . LEU B 2 229 ? -45.246 -49.084 -56.939 1.00 27.85 229 LEU B C 1
ATOM 3930 O O . LEU B 2 229 ? -46.279 -48.652 -57.460 1.00 27.98 229 LEU B O 1
ATOM 3935 N N . LEU B 2 230 ? -45.198 -50.242 -56.278 1.00 29.80 230 LEU B N 1
ATOM 3936 C CA . LEU B 2 230 ? -46.422 -50.982 -56.004 1.00 29.94 230 LEU B CA 1
ATOM 3937 C C . LEU B 2 230 ? -47.349 -50.201 -55.087 1.00 29.98 230 LEU B C 1
ATOM 3938 O O . LEU B 2 230 ? -48.575 -50.294 -55.218 1.00 29.86 230 LEU B O 1
ATOM 3943 N N . ASP B 2 231 ? -46.792 -49.429 -54.157 1.00 29.82 231 ASP B N 1
ATOM 3944 C CA . ASP B 2 231 ? -47.634 -48.589 -53.315 1.00 30.95 231 ASP B CA 1
ATOM 3945 C C . ASP B 2 231 ? -46.777 -47.476 -52.728 1.00 31.77 231 ASP B C 1
ATOM 3946 O O . ASP B 2 231 ? -45.548 -47.551 -52.734 1.00 31.90 231 ASP B O 1
ATOM 3951 N N . VAL B 2 232 ? -47.441 -46.435 -52.226 1.00 30.45 232 VAL B N 1
ATOM 3952 C CA . VAL B 2 232 ? -46.751 -45.339 -51.556 1.00 31.02 232 VAL B CA 1
ATOM 3953 C C . VAL B 2 232 ? -47.671 -44.774 -50.483 1.00 31.85 232 VAL B C 1
ATOM 3954 O O . VAL B 2 232 ? -48.896 -44.915 -50.552 1.00 31.53 232 VAL B O 1
ATOM 3958 N N . SER B 2 233 ? -47.066 -44.159 -49.470 1.00 31.11 233 SER B N 1
ATOM 3959 C CA . SER B 2 233 ? -47.831 -43.446 -48.459 1.00 32.93 233 SER B CA 1
ATOM 3960 C C . SER B 2 233 ? -48.466 -42.207 -49.070 1.00 33.96 233 SER B C 1
ATOM 3961 O O . SER B 2 233 ? -47.957 -41.635 -50.035 1.00 33.77 233 SER B O 1
ATOM 3964 N N . GLU B 2 234 ? -49.583 -41.781 -48.491 1.00 33.70 234 GLU B N 1
ATOM 3965 C CA . GLU B 2 234 ? -50.316 -40.663 -49.068 1.00 35.54 234 GLU B CA 1
ATOM 3966 C C . GLU B 2 234 ? -49.745 -39.305 -48.681 1.00 36.70 234 GLU B C 1
ATOM 3967 O O . GLU B 2 234 ? -50.208 -38.286 -49.205 1.00 37.26 234 GLU B O 1
ATOM 3973 N N . SER B 2 235 ? -48.755 -39.262 -47.791 1.00 36.17 235 SER B N 1
ATOM 3974 C CA . SER B 2 235 ? -48.059 -38.010 -47.516 1.00 37.88 235 SER B CA 1
ATOM 3975 C C . SER B 2 235 ? -47.091 -37.617 -48.629 1.00 37.72 235 SER B C 1
ATOM 3976 O O . SER B 2 235 ? -46.490 -36.539 -48.547 1.00 37.80 235 SER B O 1
ATOM 3979 N N . VAL B 2 236 ? -46.931 -38.459 -49.658 1.00 32.38 236 VAL B N 1
ATOM 3980 C CA . VAL B 2 236 ? -46.028 -38.148 -50.764 1.00 32.25 236 VAL B CA 1
ATOM 3981 C C . VAL B 2 236 ? -46.484 -36.891 -51.489 1.00 32.74 236 VAL B C 1
ATOM 3982 O O . VAL B 2 236 ? -45.656 -36.090 -51.945 1.00 31.96 236 VAL B O 1
ATOM 3986 N N . LEU B 2 237 ? -47.802 -36.686 -51.582 1.00 32.83 237 LEU B N 1
ATOM 3987 C CA . LEU B 2 237 ? -48.358 -35.504 -52.235 1.00 34.01 237 LEU B CA 1
ATOM 3988 C C . LEU B 2 237 ? -47.797 -34.217 -51.647 1.00 33.89 237 LEU B C 1
ATOM 3989 O O . LEU B 2 237 ? -47.685 -33.206 -52.351 1.00 33.62 237 LEU B O 1
ATOM 3994 N N . ILE B 2 238 ? -47.429 -34.242 -50.366 1.00 36.32 238 ILE B N 1
ATOM 3995 C CA . ILE B 2 238 ? -46.907 -33.050 -49.711 1.00 35.56 238 ILE B CA 1
ATOM 3996 C C . ILE B 2 238 ? -45.486 -32.763 -50.168 1.00 35.05 238 ILE B C 1
ATOM 3997 O O . ILE B 2 238 ? -45.084 -31.601 -50.305 1.00 33.88 238 ILE B O 1
ATOM 4002 N N . TYR B 2 239 ? -44.698 -33.812 -50.396 1.00 31.67 239 TYR B N 1
ATOM 4003 C CA . TYR B 2 239 ? -43.280 -33.662 -50.679 1.00 31.70 239 TYR B CA 1
ATOM 4004 C C . TYR B 2 239 ? -42.918 -33.920 -52.131 1.00 30.59 239 TYR B C 1
ATOM 4005 O O . TYR B 2 239 ? -41.759 -33.715 -52.505 1.00 30.84 239 TYR B O 1
ATOM 4014 N N . LEU B 2 240 ? -43.861 -34.364 -52.955 1.00 29.76 240 LEU B N 1
ATOM 4015 C CA . LEU B 2 240 ? -43.603 -34.545 -54.377 1.00 29.16 240 LEU B CA 1
ATOM 4016 C C . LEU B 2 240 ? -44.639 -33.904 -55.287 1.00 29.35 240 LEU B C 1
ATOM 4017 O O . LEU B 2 240 ? -44.359 -33.744 -56.479 1.00 29.29 240 LEU B O 1
ATOM 4022 N N . GLY B 2 241 ? -45.814 -33.529 -54.782 1.00 32.08 241 GLY B N 1
ATOM 4023 C CA . GLY B 2 241 ? -46.871 -33.006 -55.621 1.00 32.95 241 GLY B CA 1
ATOM 4024 C C . GLY B 2 241 ? -47.681 -34.049 -56.359 1.00 33.41 241 GLY B C 1
ATOM 4025 O O . GLY B 2 241 ? -48.702 -33.702 -56.967 1.00 34.48 241 GLY B O 1
ATOM 4026 N N . PHE B 2 242 ? -47.262 -35.311 -56.331 1.00 31.45 242 PHE B N 1
ATOM 4027 C CA . PHE B 2 242 ? -47.995 -36.396 -56.962 1.00 30.45 242 PHE B CA 1
ATOM 4028 C C . PHE B 2 242 ? -48.937 -37.034 -55.950 1.00 30.70 242 PHE B C 1
ATOM 4029 O O . PHE B 2 242 ? -48.526 -37.350 -54.830 1.00 30.44 242 PHE B O 1
ATOM 4037 N N . GLU B 2 243 ? -50.198 -37.215 -56.338 1.00 32.34 243 GLU B N 1
ATOM 4038 C CA . GLU B 2 243 ? -51.076 -38.075 -55.559 1.00 33.76 243 GLU B CA 1
ATOM 4039 C C . GLU B 2 243 ? -50.616 -39.524 -55.686 1.00 32.50 243 GLU B C 1
ATOM 4040 O O . GLU B 2 243 ? -49.916 -39.898 -56.631 1.00 32.79 243 GLU B O 1
ATOM 4046 N N . ARG B 2 244 ? -51.005 -40.348 -54.707 1.00 31.91 244 ARG B N 1
ATOM 4047 C CA . ARG B 2 244 ? -50.653 -41.762 -54.784 1.00 30.13 244 ARG B CA 1
ATOM 4048 C C . ARG B 2 244 ? -51.210 -42.384 -56.055 1.00 28.62 244 ARG B C 1
ATOM 4049 O O . ARG B 2 244 ? -50.649 -43.355 -56.574 1.00 28.24 244 ARG B O 1
ATOM 4057 N N . SER B 2 245 ? -52.295 -41.811 -56.585 1.00 34.24 245 SER B N 1
ATOM 4058 C CA . SER B 2 245 ? -52.938 -42.351 -57.778 1.00 32.74 245 SER B CA 1
ATOM 4059 C C . SER B 2 245 ? -52.023 -42.278 -58.992 1.00 31.09 245 SER B C 1
ATOM 4060 O O . SER B 2 245 ? -52.022 -43.184 -59.830 1.00 30.50 245 SER B O 1
ATOM 4063 N N . GLU B 2 246 ? -51.244 -41.209 -59.112 1.00 32.38 246 GLU B N 1
ATOM 4064 C CA . GLU B 2 246 ? -50.439 -40.995 -60.304 1.00 31.13 246 GLU B CA 1
ATOM 4065 C C . GLU B 2 246 ? -49.087 -41.690 -60.254 1.00 29.79 246 GLU B C 1
ATOM 4066 O O . GLU B 2 246 ? -48.362 -41.667 -61.255 1.00 29.25 246 GLU B O 1
ATOM 4072 N N . LEU B 2 247 ? -48.731 -42.304 -59.126 1.00 28.82 247 LEU B N 1
ATOM 4073 C CA . LEU B 2 247 ? -47.403 -42.877 -58.948 1.00 27.57 247 LEU B CA 1
ATOM 4074 C C . LEU B 2 247 ? -47.371 -44.395 -59.015 1.00 26.68 247 LEU B C 1
ATOM 4075 O O . LEU B 2 247 ? -46.306 -44.959 -59.289 1.00 26.42 247 LEU B O 1
ATOM 4080 N N . LEU B 2 248 ? -48.494 -45.066 -58.758 1.00 26.39 248 LEU B N 1
ATOM 4081 C CA . LEU B 2 248 ? -48.521 -46.523 -58.765 1.00 25.92 248 LEU B CA 1
ATOM 4082 C C . LEU B 2 248 ? -47.917 -47.073 -60.049 1.00 25.86 248 LEU B C 1
ATOM 4083 O O . LEU B 2 248 ? -48.135 -46.535 -61.137 1.00 26.06 248 LEU B O 1
ATOM 4088 N N . CYS B 2 249 ? -47.129 -48.137 -59.902 1.00 30.74 249 CYS B N 1
ATOM 4089 C CA . CYS B 2 249 ? -46.510 -48.896 -60.987 1.00 30.72 249 CYS B CA 1
ATOM 4090 C C . CYS B 2 249 ? -45.573 -48.072 -61.859 1.00 30.47 249 CYS B C 1
ATOM 4091 O O . CYS B 2 249 ? -45.092 -48.577 -62.877 1.00 30.44 249 CYS B O 1
ATOM 4094 N N . LYS B 2 250 ? -45.281 -46.832 -61.489 1.00 27.31 250 LYS B N 1
ATOM 4095 C CA . LYS B 2 250 ? -44.258 -46.089 -62.205 1.00 27.43 250 LYS B CA 1
ATOM 4096 C C . LYS B 2 250 ? -42.877 -46.554 -61.759 1.00 27.37 250 LYS B C 1
ATOM 4097 O O . LYS B 2 250 ? -42.678 -46.954 -60.609 1.00 27.14 250 LYS B O 1
ATOM 4103 N N . SER B 2 251 ? -41.919 -46.505 -62.687 1.00 30.91 251 SER B N 1
ATOM 4104 C CA . SER B 2 251 ? -40.564 -46.971 -62.416 1.00 31.07 251 SER B CA 1
ATOM 4105 C C . SER B 2 251 ? -39.819 -45.950 -61.567 1.00 30.84 251 SER B C 1
ATOM 4106 O O . SER B 2 251 ? -39.788 -44.759 -61.895 1.00 30.87 251 SER B O 1
ATOM 4109 N N . TRP B 2 252 ? -39.208 -46.422 -60.478 1.00 31.68 252 TRP B N 1
ATOM 4110 C CA . TRP B 2 252 ? -38.529 -45.508 -59.567 1.00 31.15 252 TRP B CA 1
ATOM 4111 C C . TRP B 2 252 ? -37.347 -44.836 -60.254 1.00 30.50 252 TRP B C 1
ATOM 4112 O O . TRP B 2 252 ? -37.063 -43.659 -60.004 1.00 30.14 252 TRP B O 1
ATOM 4123 N N . TYR B 2 253 ? -36.665 -45.554 -61.152 1.00 31.88 253 TYR B N 1
ATOM 4124 C CA . TYR B 2 253 ? -35.614 -44.933 -61.952 1.00 31.95 253 TYR B CA 1
ATOM 4125 C C . TYR B 2 253 ? -36.156 -43.844 -62.861 1.00 32.18 253 TYR B C 1
ATOM 4126 O O . TYR B 2 253 ? -35.374 -43.045 -63.388 1.00 32.08 253 TYR B O 1
ATOM 4135 N N . GLY B 2 254 ? -37.471 -43.808 -63.068 1.00 34.58 254 GLY B N 1
ATOM 4136 C CA . GLY B 2 254 ? -38.133 -42.737 -63.780 1.00 35.52 254 GLY B CA 1
ATOM 4137 C C . GLY B 2 254 ? -38.452 -41.527 -62.939 1.00 36.07 254 GLY B C 1
ATOM 4138 O O . GLY B 2 254 ? -38.951 -40.529 -63.466 1.00 36.66 254 GLY B O 1
ATOM 4139 N N . LEU B 2 255 ? -38.184 -41.590 -61.635 1.00 29.40 255 LEU B N 1
ATOM 4140 C CA . LEU B 2 255 ? -38.331 -40.448 -60.746 1.00 29.21 255 LEU B CA 1
ATOM 4141 C C . LEU B 2 255 ? -36.991 -39.874 -60.309 1.00 29.35 255 LEU B C 1
ATOM 4142 O O . LEU B 2 255 ? -36.963 -38.833 -59.643 1.00 29.06 255 LEU B O 1
ATOM 4147 N N . LEU B 2 256 ? -35.888 -40.514 -60.682 1.00 30.77 256 LEU B N 1
ATOM 4148 C CA . LEU B 2 256 ? -34.552 -40.167 -60.223 1.00 31.24 256 LEU B CA 1
ATOM 4149 C C . LEU B 2 256 ? -33.926 -39.084 -61.095 1.00 32.17 256 LEU B C 1
ATOM 4150 O O . LEU B 2 256 ? -34.371 -38.807 -62.211 1.00 32.43 256 LEU B O 1
ATOM 4155 N N . HIS B 2 257 ? -32.870 -38.474 -60.563 1.00 34.00 257 HIS B N 1
ATOM 4156 C CA . HIS B 2 257 ? -32.039 -37.517 -61.283 1.00 34.84 257 HIS B CA 1
ATOM 4157 C C . HIS B 2 257 ? -30.889 -38.260 -61.951 1.00 35.30 257 HIS B C 1
ATOM 4158 O O . HIS B 2 257 ? -30.226 -39.072 -61.295 1.00 35.05 257 HIS B O 1
ATOM 4165 N N . PRO B 2 258 ? -30.636 -38.018 -63.240 1.00 36.63 258 PRO B N 1
ATOM 4166 C CA . PRO B 2 258 ? -29.654 -38.837 -63.974 1.00 37.67 258 PRO B CA 1
ATOM 4167 C C . PRO B 2 258 ? -28.269 -38.874 -63.350 1.00 38.70 258 PRO B C 1
ATOM 4168 O O . PRO B 2 258 ? -27.487 -39.776 -63.678 1.00 39.16 258 PRO B O 1
ATOM 4172 N N . GLU B 2 259 ? -27.933 -37.927 -62.470 1.00 39.04 259 GLU B N 1
ATOM 4173 C CA . GLU B 2 259 ? -26.639 -37.979 -61.795 1.00 40.07 259 GLU B CA 1
ATOM 4174 C C . GLU B 2 259 ? -26.609 -39.081 -60.746 1.00 39.84 259 GLU B C 1
ATOM 4175 O O . GLU B 2 259 ? -25.604 -39.788 -60.609 1.00 40.33 259 GLU B O 1
ATOM 4181 N N . ASP B 2 260 ? -27.696 -39.240 -59.995 1.00 35.47 260 ASP B N 1
ATOM 4182 C CA . ASP B 2 260 ? -27.775 -40.273 -58.973 1.00 35.00 260 ASP B CA 1
ATOM 4183 C C . ASP B 2 260 ? -28.050 -41.657 -59.546 1.00 35.16 260 ASP B C 1
ATOM 4184 O O . ASP B 2 260 ? -28.313 -42.584 -58.772 1.00 35.39 260 ASP B O 1
ATOM 4189 N N . LEU B 2 261 ? -28.007 -41.812 -60.872 1.00 36.15 261 LEU B N 1
ATOM 4190 C CA . LEU B 2 261 ? -28.305 -43.096 -61.499 1.00 36.33 261 LEU B CA 1
ATOM 4191 C C . LEU B 2 261 ? -27.433 -44.211 -60.932 1.00 36.60 261 LEU B C 1
ATOM 4192 O O . LEU B 2 261 ? -27.941 -45.216 -60.426 1.00 36.44 261 LEU B O 1
ATOM 4197 N N . ALA B 2 262 ? -26.110 -44.033 -60.996 1.00 35.28 262 ALA B N 1
ATOM 4198 C CA . ALA B 2 262 ? -25.189 -45.100 -60.615 1.00 35.61 262 ALA B CA 1
ATOM 4199 C C . ALA B 2 262 ? -25.341 -45.490 -59.146 1.00 36.06 262 ALA B C 1
ATOM 4200 O O . ALA B 2 262 ? -25.282 -46.678 -58.808 1.00 36.10 262 ALA B O 1
ATOM 4202 N N . GLN B 2 263 ? -25.525 -44.505 -58.259 1.00 35.25 263 GLN B N 1
ATOM 4203 C CA . GLN B 2 263 ? -25.697 -44.800 -56.836 1.00 35.59 263 GLN B CA 1
ATOM 4204 C C . GLN B 2 263 ? -26.890 -45.724 -56.610 1.00 34.84 263 GLN B C 1
ATOM 4205 O O . GLN B 2 263 ? -26.771 -46.777 -55.963 1.00 34.81 263 GLN B O 1
ATOM 4211 N N . ALA B 2 264 ? -28.049 -45.350 -57.155 1.00 34.18 264 ALA B N 1
ATOM 4212 C CA . ALA B 2 264 ? -29.245 -46.167 -56.991 1.00 33.84 264 ALA B CA 1
ATOM 4213 C C . ALA B 2 264 ? -29.084 -47.523 -57.662 1.00 33.75 264 ALA B C 1
ATOM 4214 O O . ALA B 2 264 ? -29.561 -48.536 -57.142 1.00 33.56 264 ALA B O 1
ATOM 4216 N N . SER B 2 265 ? -28.398 -47.571 -58.806 1.00 33.38 265 SER B N 1
ATOM 4217 C CA . SER B 2 265 ? -28.239 -48.844 -59.503 1.00 34.55 265 SER B CA 1
ATOM 4218 C C . SER B 2 265 ? -27.386 -49.815 -58.695 1.00 35.52 265 SER B C 1
ATOM 4219 O O . SER B 2 265 ? -27.732 -50.996 -58.566 1.00 35.94 265 SER B O 1
ATOM 4222 N N . SER B 2 266 ? -26.278 -49.338 -58.125 1.00 37.25 266 SER B N 1
ATOM 4223 C CA . SER B 2 266 ? -25.429 -50.228 -57.339 1.00 38.10 266 SER B CA 1
ATOM 4224 C C . SER B 2 266 ? -26.110 -50.636 -56.036 1.00 39.05 266 SER B C 1
ATOM 4225 O O . SER B 2 266 ? -25.985 -51.790 -55.600 1.00 39.41 266 SER B O 1
ATOM 4228 N N . GLN B 2 267 ? -26.838 -49.711 -55.398 1.00 37.14 267 GLN B N 1
ATOM 4229 C CA . GLN B 2 267 ? -27.609 -50.091 -54.216 1.00 37.85 267 GLN B CA 1
ATOM 4230 C C . GLN B 2 267 ? -28.706 -51.092 -54.556 1.00 37.69 267 GLN B C 1
ATOM 4231 O O . GLN B 2 267 ? -29.049 -51.944 -53.728 1.00 37.67 267 GLN B O 1
ATOM 4237 N N . HIS B 2 268 ? -29.258 -51.015 -55.767 1.00 36.91 268 HIS B N 1
ATOM 4238 C CA . HIS B 2 268 ? -30.271 -51.972 -56.192 1.00 37.76 268 HIS B CA 1
ATOM 4239 C C . HIS B 2 268 ? -29.655 -53.341 -56.439 1.00 38.91 268 HIS B C 1
ATOM 4240 O O . HIS B 2 268 ? -30.265 -54.371 -56.128 1.00 38.66 268 HIS B O 1
ATOM 4247 N N . TYR B 2 269 ? -28.452 -53.365 -57.015 1.00 38.36 269 TYR B N 1
ATOM 4248 C CA . TYR B 2 269 ? -27.706 -54.614 -57.140 1.00 40.80 269 TYR B CA 1
ATOM 4249 C C . TYR B 2 269 ? -27.476 -55.252 -55.776 1.00 42.08 269 TYR B C 1
ATOM 4250 O O . TYR B 2 269 ? -27.779 -56.433 -55.570 1.00 41.01 269 TYR B O 1
ATOM 4259 N N . ARG B 2 270 ? -26.925 -54.478 -54.833 1.00 43.74 270 ARG B N 1
ATOM 4260 C CA . ARG B 2 270 ? -26.694 -54.986 -53.481 1.00 46.95 270 ARG B CA 1
ATOM 4261 C C . ARG B 2 270 ? -27.987 -55.507 -52.859 1.00 48.44 270 ARG B C 1
ATOM 4262 O O . ARG B 2 270 ? -28.001 -56.570 -52.225 1.00 48.66 270 ARG B O 1
ATOM 4270 N N . LEU B 2 271 ? -29.087 -54.771 -53.045 1.00 41.80 271 LEU B N 1
ATOM 4271 C CA . LEU B 2 271 ? -30.383 -55.177 -52.514 1.00 43.78 271 LEU B CA 1
ATOM 4272 C C . LEU B 2 271 ? -30.877 -56.477 -53.132 1.00 46.29 271 LEU B C 1
ATOM 4273 O O . LEU B 2 271 ? -31.704 -57.167 -52.526 1.00 45.57 271 LEU B O 1
ATOM 4278 N N . LEU B 2 272 ? -30.386 -56.827 -54.315 1.00 41.86 272 LEU B N 1
ATOM 4279 C CA . LEU B 2 272 ? -30.780 -58.043 -55.020 1.00 47.67 272 LEU B CA 1
ATOM 4280 C C . LEU B 2 272 ? -29.588 -59.000 -55.002 1.00 49.70 272 LEU B C 1
ATOM 4281 O O . LEU B 2 272 ? -28.768 -59.012 -55.920 1.00 50.38 272 LEU B O 1
ATOM 4286 N N . ALA B 2 273 ? -29.506 -59.812 -53.951 1.00 55.28 273 ALA B N 1
ATOM 4287 C CA . ALA B 2 273 ? -28.418 -60.763 -53.766 1.00 57.85 273 ALA B CA 1
ATOM 4288 C C . ALA B 2 273 ? -29.000 -62.146 -53.510 1.00 61.65 273 ALA B C 1
ATOM 4289 O O . ALA B 2 273 ? -30.220 -62.333 -53.466 1.00 61.27 273 ALA B O 1
ATOM 4291 N N . GLU B 2 274 ? -28.110 -63.122 -53.311 1.00 69.58 274 GLU B N 1
ATOM 4292 C CA . GLU B 2 274 ? -28.531 -64.492 -53.043 1.00 73.62 274 GLU B CA 1
ATOM 4293 C C . GLU B 2 274 ? -28.915 -64.640 -51.575 1.00 76.02 274 GLU B C 1
ATOM 4294 O O . GLU B 2 274 ? -28.509 -65.598 -50.907 1.00 72.81 274 GLU B O 1
ATOM 4300 N N . SER B 2 275 ? -29.720 -63.697 -51.087 1.00 68.22 275 SER B N 1
ATOM 4301 C CA . SER B 2 275 ? -30.290 -63.702 -49.746 1.00 72.66 275 SER B CA 1
ATOM 4302 C C . SER B 2 275 ? -31.199 -62.491 -49.616 1.00 76.73 275 SER B C 1
ATOM 4303 O O . SER B 2 275 ? -31.288 -61.678 -50.540 1.00 81.32 275 SER B O 1
ATOM 4306 N N . GLY B 2 276 ? -31.886 -62.367 -48.488 1.00 79.04 276 GLY B N 1
ATOM 4307 C CA . GLY B 2 276 ? -32.684 -61.183 -48.252 1.00 76.21 276 GLY B CA 1
ATOM 4308 C C . GLY B 2 276 ? -32.260 -60.427 -47.012 1.00 73.00 276 GLY B C 1
ATOM 4309 O O . GLY B 2 276 ? -31.147 -60.619 -46.509 1.00 72.82 276 GLY B O 1
ATOM 4310 N N . ASP B 2 277 ? -33.142 -59.549 -46.528 1.00 73.27 277 ASP B N 1
ATOM 4311 C CA . ASP B 2 277 ? -32.981 -58.874 -45.238 1.00 70.49 277 ASP B CA 1
ATOM 4312 C C . ASP B 2 277 ? -31.752 -57.965 -45.220 1.00 66.06 277 ASP B C 1
ATOM 4313 O O . ASP B 2 277 ? -31.000 -57.931 -44.243 1.00 69.84 277 ASP B O 1
ATOM 4318 N N . ILE B 2 278 ? -31.550 -57.210 -46.300 1.00 64.84 278 ILE B N 1
ATOM 4319 C CA . ILE B 2 278 ? -30.420 -56.295 -46.428 1.00 57.78 278 ILE B CA 1
ATOM 4320 C C . ILE B 2 278 ? -30.942 -54.865 -46.412 1.00 52.20 278 ILE B C 1
ATOM 4321 O O . ILE B 2 278 ? -31.849 -54.518 -47.180 1.00 51.47 278 ILE B O 1
ATOM 4326 N N . GLN B 2 279 ? -30.376 -54.041 -45.531 1.00 52.14 279 GLN B N 1
ATOM 4327 C CA . GLN B 2 279 ? -30.617 -52.607 -45.574 1.00 46.68 279 GLN B CA 1
ATOM 4328 C C . GLN B 2 279 ? -29.804 -51.983 -46.701 1.00 41.97 279 GLN B C 1
ATOM 4329 O O . GLN B 2 279 ? -28.657 -52.369 -46.952 1.00 42.81 279 GLN B O 1
ATOM 4335 N N . ALA B 2 280 ? -30.411 -51.022 -47.389 1.00 41.93 280 ALA B N 1
ATOM 4336 C CA . ALA B 2 280 ? -29.753 -50.289 -48.460 1.00 37.31 280 ALA B CA 1
ATOM 4337 C C . ALA B 2 280 ? -29.980 -48.807 -48.221 1.00 34.34 280 ALA B C 1
ATOM 4338 O O . ALA B 2 280 ? -31.124 -48.340 -48.243 1.00 33.35 280 ALA B O 1
ATOM 4340 N N . GLU B 2 281 ? -28.901 -48.076 -47.977 1.00 35.06 281 GLU B N 1
ATOM 4341 C CA . GLU B 2 281 ? -28.972 -46.644 -47.749 1.00 32.53 281 GLU B CA 1
ATOM 4342 C C . GLU B 2 281 ? -28.598 -45.908 -49.026 1.00 31.34 281 GLU B C 1
ATOM 4343 O O . GLU B 2 281 ? -27.706 -46.336 -49.765 1.00 31.11 281 GLU B O 1
ATOM 4349 N N . MET B 2 282 ? -29.283 -44.798 -49.281 1.00 31.92 282 MET B N 1
ATOM 4350 C CA . MET B 2 282 ? -28.960 -43.978 -50.436 1.00 31.05 282 MET B CA 1
ATOM 4351 C C . MET B 2 282 ? -29.570 -42.602 -50.224 1.00 30.33 282 MET B C 1
ATOM 4352 O O . MET B 2 282 ? -30.672 -42.482 -49.682 1.00 29.88 282 MET B O 1
ATOM 4357 N N . VAL B 2 283 ? -28.840 -41.572 -50.632 1.00 31.75 283 VAL B N 1
ATOM 4358 C CA . VAL B 2 283 ? -29.372 -40.220 -50.722 1.00 31.86 283 VAL B CA 1
ATOM 4359 C C . VAL B 2 283 ? -29.513 -39.902 -52.200 1.00 31.87 283 VAL B C 1
ATOM 4360 O O . VAL B 2 283 ? -28.530 -39.951 -52.950 1.00 31.93 283 VAL B O 1
ATOM 4364 N N . VAL B 2 284 ? -30.738 -39.597 -52.626 1.00 30.92 284 VAL B N 1
ATOM 4365 C CA . VAL B 2 284 ? -31.057 -39.389 -54.028 1.00 30.87 284 VAL B CA 1
ATOM 4366 C C . VAL B 2 284 ? -31.884 -38.117 -54.157 1.00 30.70 284 VAL B C 1
ATOM 4367 O O . VAL B 2 284 ? -32.255 -37.483 -53.169 1.00 30.28 284 VAL B O 1
ATOM 4371 N N . ARG B 2 285 ? -32.156 -37.743 -55.404 1.00 32.39 285 ARG B N 1
ATOM 4372 C CA . ARG B 2 285 ? -33.130 -36.711 -55.726 1.00 32.77 285 ARG B CA 1
ATOM 4373 C C . ARG B 2 285 ? -34.295 -37.337 -56.480 1.00 32.81 285 ARG B C 1
ATOM 4374 O O . ARG B 2 285 ? -34.102 -38.226 -57.315 1.00 32.99 285 ARG B O 1
ATOM 4382 N N . LEU B 2 286 ? -35.504 -36.884 -56.172 1.00 28.80 286 LEU B N 1
ATOM 4383 C CA . LEU B 2 286 ? -36.685 -37.268 -56.927 1.00 29.25 286 LEU B CA 1
ATOM 4384 C C . LEU B 2 286 ? -37.287 -36.024 -57.565 1.00 30.41 286 LEU B C 1
ATOM 4385 O O . LEU B 2 286 ? -37.173 -34.920 -57.027 1.00 31.05 286 LEU B O 1
ATOM 4390 N N . GLN B 2 287 ? -37.911 -36.192 -58.725 1.00 29.07 287 GLN B N 1
ATOM 4391 C CA . GLN B 2 287 ? -38.530 -35.063 -59.404 1.00 30.61 287 GLN B CA 1
ATOM 4392 C C . GLN B 2 287 ? -39.964 -34.907 -58.917 1.00 30.50 287 GLN B C 1
ATOM 4393 O O . GLN B 2 287 ? -40.738 -35.869 -58.929 1.00 29.86 287 GLN B O 1
ATOM 4399 N N . ALA B 2 288 ? -40.310 -33.698 -58.483 1.00 30.80 288 ALA B N 1
ATOM 4400 C CA . ALA B 2 288 ? -41.650 -33.426 -57.991 1.00 32.21 288 ALA B CA 1
ATOM 4401 C C . ALA B 2 288 ? -42.613 -33.265 -59.163 1.00 33.37 288 ALA B C 1
ATOM 4402 O O . ALA B 2 288 ? -42.221 -33.314 -60.332 1.00 33.47 288 ALA B O 1
ATOM 4404 N N . LYS B 2 289 ? -43.896 -33.075 -58.845 1.00 31.38 289 LYS B N 1
ATOM 4405 C CA . LYS B 2 289 ? -44.898 -32.886 -59.891 1.00 33.72 289 LYS B CA 1
ATOM 4406 C C . LYS B 2 289 ? -44.534 -31.711 -60.784 1.00 35.39 289 LYS B C 1
ATOM 4407 O O . LYS B 2 289 ? -44.358 -31.860 -61.998 1.00 35.26 289 LYS B O 1
ATOM 4413 N N . HIS B 2 290 ? -44.405 -30.533 -60.194 1.00 36.93 290 HIS B N 1
ATOM 4414 C CA . HIS B 2 290 ? -44.085 -29.346 -60.967 1.00 39.01 290 HIS B CA 1
ATOM 4415 C C . HIS B 2 290 ? -42.612 -29.271 -61.357 1.00 38.00 290 HIS B C 1
ATOM 4416 O O . HIS B 2 290 ? -42.221 -28.322 -62.042 1.00 39.13 290 HIS B O 1
ATOM 4423 N N . GLY B 2 291 ? -41.793 -30.239 -60.954 1.00 35.86 291 GLY B N 1
ATOM 4424 C CA . GLY B 2 291 ? -40.462 -30.395 -61.500 1.00 33.96 291 GLY B CA 1
ATOM 4425 C C . GLY B 2 291 ? -39.303 -29.982 -60.617 1.00 32.74 291 GLY B C 1
ATOM 4426 O O . GLY B 2 291 ? -38.152 -30.113 -61.047 1.00 33.31 291 GLY B O 1
ATOM 4427 N N . GLY B 2 292 ? -39.553 -29.507 -59.400 1.00 35.19 292 GLY B N 1
ATOM 4428 C CA . GLY B 2 292 ? -38.460 -29.232 -58.485 1.00 32.43 292 GLY B CA 1
ATOM 4429 C C . GLY B 2 292 ? -37.917 -30.533 -57.916 1.00 30.34 292 GLY B C 1
ATOM 4430 O O . GLY B 2 292 ? -38.657 -31.482 -57.670 1.00 30.39 292 GLY B O 1
ATOM 4431 N N . TRP B 2 293 ? -36.602 -30.579 -57.723 1.00 33.36 293 TRP B N 1
ATOM 4432 C CA . TRP B 2 293 ? -35.949 -31.786 -57.232 1.00 32.58 293 TRP B CA 1
ATOM 4433 C C . TRP B 2 293 ? -35.900 -31.794 -55.711 1.00 31.92 293 TRP B C 1
ATOM 4434 O O . TRP B 2 293 ? -35.419 -30.842 -55.087 1.00 32.29 293 TRP B O 1
ATOM 4445 N N . THR B 2 294 ? -36.393 -32.886 -55.128 1.00 30.98 294 THR B N 1
ATOM 4446 C CA . THR B 2 294 ? -36.527 -33.061 -53.690 1.00 30.03 294 THR B CA 1
ATOM 4447 C C . THR B 2 294 ? -35.490 -34.062 -53.205 1.00 29.45 294 THR B C 1
ATOM 4448 O O . THR B 2 294 ? -35.365 -35.153 -53.774 1.00 29.19 294 THR B O 1
ATOM 4452 N N . TRP B 2 295 ? -34.757 -33.690 -52.159 1.00 30.12 295 TRP B N 1
ATOM 4453 C CA . TRP B 2 295 ? -33.706 -34.534 -51.607 1.00 30.51 295 TRP B CA 1
ATOM 4454 C C . TRP B 2 295 ? -34.320 -35.600 -50.709 1.00 30.80 295 TRP B C 1
ATOM 4455 O O . TRP B 2 295 ? -34.960 -35.274 -49.704 1.00 30.81 295 TRP B O 1
ATOM 4466 N N . ILE B 2 296 ? -34.108 -36.869 -51.051 1.00 27.53 296 ILE B N 1
ATOM 4467 C CA . ILE B 2 296 ? -34.699 -37.996 -50.339 1.00 28.31 296 ILE B CA 1
ATOM 4468 C C . ILE B 2 296 ? -33.584 -38.914 -49.856 1.00 29.16 296 ILE B C 1
ATOM 4469 O O . ILE B 2 296 ? -32.876 -39.522 -50.669 1.00 29.30 296 ILE B O 1
ATOM 4474 N N . TYR B 2 297 ? -33.417 -38.999 -48.539 1.00 28.01 297 TYR B N 1
ATOM 4475 C CA . TYR B 2 297 ? -32.671 -40.081 -47.912 1.00 28.96 297 TYR B CA 1
ATOM 4476 C C . TYR B 2 297 ? -33.542 -41.327 -47.906 1.00 30.24 297 TYR B C 1
ATOM 4477 O O . TYR B 2 297 ? -34.608 -41.340 -47.284 1.00 30.20 297 TYR B O 1
ATOM 4486 N N . CYS B 2 298 ? -33.101 -42.370 -48.599 1.00 28.76 298 CYS B N 1
ATOM 4487 C CA . CYS B 2 298 ? -33.939 -43.530 -48.862 1.00 30.48 298 CYS B CA 1
ATOM 4488 C C . CYS B 2 298 ? -33.331 -44.753 -48.190 1.00 31.27 298 CYS B C 1
ATOM 4489 O O . CYS B 2 298 ? -32.220 -45.171 -48.537 1.00 31.13 298 CYS B O 1
ATOM 4492 N N . MET B 2 299 ? -34.059 -45.316 -47.227 1.00 30.87 299 MET B N 1
ATOM 4493 C CA . MET B 2 299 ? -33.686 -46.557 -46.555 1.00 33.02 299 MET B CA 1
ATOM 4494 C C . 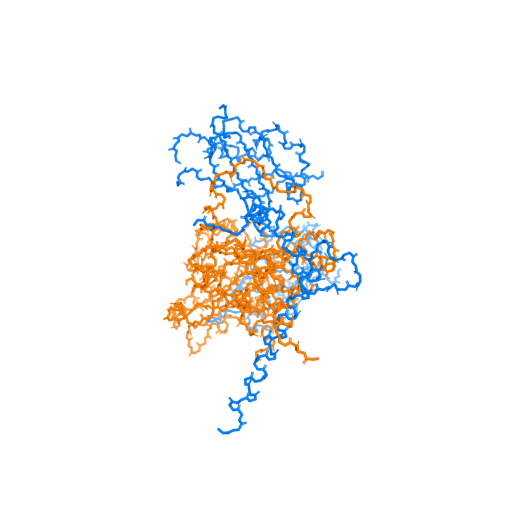MET B 2 299 ? -34.541 -47.675 -47.138 1.00 34.95 299 MET B C 1
ATOM 4495 O O . MET B 2 299 ? -35.727 -47.784 -46.823 1.00 35.62 299 MET B O 1
ATOM 4500 N N . LEU B 2 300 ? -33.947 -48.502 -47.991 1.00 34.06 300 LEU B N 1
ATOM 4501 C CA . LEU B 2 300 ? -34.635 -49.661 -48.543 1.00 37.20 300 LEU B CA 1
ATOM 4502 C C . LEU B 2 300 ? -34.244 -50.900 -47.751 1.00 40.56 300 LEU B C 1
ATOM 4503 O O . LEU B 2 300 ? -33.053 -51.180 -47.578 1.00 39.99 300 LEU B O 1
ATOM 4508 N N . TYR B 2 301 ? -35.242 -51.638 -47.270 1.00 43.06 301 TYR B N 1
ATOM 4509 C CA . TYR B 2 301 ? -34.981 -52.940 -46.684 1.00 47.93 301 TYR B CA 1
ATOM 4510 C C . TYR B 2 301 ? -35.884 -53.985 -47.331 1.00 48.68 301 TYR B C 1
ATOM 4511 O O . TYR B 2 301 ? -36.911 -53.670 -47.950 1.00 48.79 301 TYR B O 1
ATOM 4520 N N . SER B 2 302 ? -35.452 -55.241 -47.220 1.00 55.03 302 SER B N 1
ATOM 4521 C CA . SER B 2 302 ? -36.175 -56.382 -47.771 1.00 57.69 302 SER B CA 1
ATOM 4522 C C . SER B 2 302 ? -36.948 -57.047 -46.636 1.00 60.49 302 SER B C 1
ATOM 4523 O O . SER B 2 302 ? -36.347 -57.621 -45.721 1.00 60.42 302 SER B O 1
ATOM 4526 N N . GLU B 2 303 ? -38.280 -56.956 -46.690 1.00 62.55 303 GLU B N 1
ATOM 4527 C CA . GLU B 2 303 ? -39.136 -57.624 -45.715 1.00 68.55 303 GLU B CA 1
ATOM 4528 C C . GLU B 2 303 ? -39.339 -59.076 -46.137 1.00 70.56 303 GLU B C 1
ATOM 4529 O O . GLU B 2 303 ? -40.472 -59.570 -46.180 1.00 71.18 303 GLU B O 1
ATOM 4535 N N . GLY B 2 304 ? -38.241 -59.771 -46.427 1.00 68.41 304 GLY B N 1
ATOM 4536 C CA . GLY B 2 304 ? -38.291 -61.120 -46.935 1.00 71.85 304 GLY B CA 1
ATOM 4537 C C . GLY B 2 304 ? -37.302 -61.336 -48.063 1.00 74.30 304 GLY B C 1
ATOM 4538 O O . GLY B 2 304 ? -37.083 -60.459 -48.907 1.00 73.06 304 GLY B O 1
ATOM 4539 N N . PRO B 2 305 ? -36.674 -62.513 -48.094 1.00 77.27 305 PRO B N 1
ATOM 4540 C CA . PRO B 2 305 ? -35.733 -62.825 -49.182 1.00 77.06 305 PRO B CA 1
ATOM 4541 C C . PRO B 2 305 ? -36.483 -63.039 -50.488 1.00 75.11 305 PRO B C 1
ATOM 4542 O O . PRO B 2 305 ? -37.287 -63.966 -50.613 1.00 77.52 305 PRO B O 1
ATOM 4546 N N . GLU B 2 306 ? -36.221 -62.164 -51.458 1.00 67.57 306 GLU B N 1
ATOM 4547 C CA . GLU B 2 306 ? -36.930 -62.166 -52.738 1.00 62.98 306 GLU B CA 1
ATOM 4548 C C . GLU B 2 306 ? -38.438 -62.040 -52.529 1.00 58.36 306 GLU B C 1
ATOM 4549 O O . GLU B 2 306 ? -39.239 -62.648 -53.242 1.00 56.08 306 GLU B O 1
ATOM 4555 N N . GLY B 2 307 ? -38.824 -61.244 -51.533 1.00 62.20 307 GLY B N 1
ATOM 4556 C CA . GLY B 2 307 ? -40.210 -60.938 -51.277 1.00 59.66 307 GLY B CA 1
ATOM 4557 C C . GLY B 2 307 ? -40.537 -59.498 -51.620 1.00 57.73 307 GLY B C 1
ATOM 4558 O O . GLY B 2 307 ? -40.443 -59.074 -52.777 1.00 59.24 307 GLY B O 1
ATOM 4559 N N . PRO B 2 308 ? -40.935 -58.716 -50.620 1.00 56.28 308 PRO B N 1
ATOM 4560 C CA . PRO B 2 308 ? -41.265 -57.308 -50.850 1.00 53.65 308 PRO B CA 1
ATOM 4561 C C . PRO B 2 308 ? -40.073 -56.383 -50.633 1.00 50.68 308 PRO B C 1
ATOM 4562 O O . PRO B 2 308 ? -39.099 -56.723 -49.958 1.00 49.67 308 PRO B O 1
ATOM 4566 N N . ILE B 2 309 ? -40.171 -55.191 -51.223 1.00 45.57 309 ILE B N 1
ATOM 4567 C CA . ILE B 2 309 ? -39.223 -54.107 -50.977 1.00 41.87 309 ILE B CA 1
ATOM 4568 C C . ILE B 2 309 ? -39.968 -52.992 -50.255 1.00 40.05 309 ILE B C 1
ATOM 4569 O O . ILE B 2 309 ? -40.996 -52.515 -50.749 1.00 39.15 309 ILE B O 1
ATOM 4574 N N . THR B 2 310 ? -39.468 -52.573 -49.086 1.00 45.74 310 THR B N 1
ATOM 4575 C CA . THR B 2 310 ? -40.090 -51.487 -48.332 1.00 42.99 310 THR B CA 1
ATOM 4576 C C . THR B 2 310 ? -39.076 -50.376 -48.093 1.00 40.62 310 THR B C 1
ATOM 4577 O O . THR B 2 310 ? -37.985 -50.624 -47.566 1.00 39.33 310 THR B O 1
ATOM 4581 N N . ALA B 2 311 ? -39.447 -49.149 -48.462 1.00 38.58 311 ALA B N 1
ATOM 4582 C CA . ALA B 2 311 ? -38.532 -48.014 -48.463 1.00 37.24 311 ALA B CA 1
ATOM 4583 C C . ALA B 2 311 ? -39.083 -46.899 -47.587 1.00 36.19 311 ALA B C 1
ATOM 4584 O O . ALA B 2 311 ? -40.210 -46.434 -47.795 1.00 35.39 311 ALA B O 1
ATOM 4586 N N . ASN B 2 312 ? -38.285 -46.481 -46.609 1.00 34.27 312 ASN B N 1
ATOM 4587 C CA . ASN B 2 312 ? -38.532 -45.263 -45.856 1.00 32.90 312 ASN B CA 1
ATOM 4588 C C . ASN B 2 312 ? -37.868 -44.101 -46.586 1.00 31.38 312 ASN B C 1
ATOM 4589 O O . ASN B 2 312 ? -36.672 -44.151 -46.887 1.00 30.48 312 ASN B O 1
ATOM 4594 N N . ASN B 2 313 ? -38.640 -43.062 -46.878 1.00 30.50 313 ASN B N 1
ATOM 4595 C CA . ASN B 2 313 ? -38.123 -41.878 -47.547 1.00 30.22 313 ASN B CA 1
ATOM 4596 C C . ASN B 2 313 ? -38.117 -40.718 -46.568 1.00 29.07 313 ASN B C 1
ATOM 4597 O O . ASN B 2 313 ? -39.097 -40.501 -45.851 1.00 29.72 313 ASN B O 1
ATOM 4602 N N . TYR B 2 314 ? -37.018 -39.977 -46.542 1.00 30.77 314 TYR B N 1
ATOM 4603 C CA . TYR B 2 314 ? -36.846 -38.864 -45.614 1.00 28.78 314 TYR B CA 1
ATOM 4604 C C . TYR B 2 314 ? -36.470 -37.632 -46.422 1.00 27.80 314 TYR B C 1
ATOM 4605 O O . TYR B 2 314 ? -35.335 -37.562 -46.942 1.00 27.32 314 TYR B O 1
ATOM 4614 N N . PRO B 2 315 ? -37.368 -36.668 -46.591 1.00 29.43 315 PRO B N 1
ATOM 4615 C CA . PRO B 2 315 ? -36.987 -35.426 -47.270 1.00 29.29 315 PRO B CA 1
ATOM 4616 C C . PRO B 2 315 ? -36.028 -34.609 -46.423 1.00 29.44 315 PRO B C 1
ATOM 4617 O O . PRO B 2 315 ? -36.175 -34.503 -45.203 1.00 29.50 315 PRO B O 1
ATOM 4621 N N . ILE B 2 316 ? -35.037 -34.026 -47.092 1.00 30.24 316 ILE B N 1
ATOM 4622 C CA . ILE B 2 316 ? -33.983 -33.256 -46.447 1.00 30.54 316 ILE B CA 1
ATOM 4623 C C . ILE B 2 316 ? -33.616 -32.079 -47.343 1.00 30.98 316 ILE B C 1
ATOM 4624 O O . ILE B 2 316 ? -34.091 -31.952 -48.473 1.00 30.63 316 ILE B O 1
ATOM 4629 N N . SER B 2 317 ? -32.774 -31.201 -46.810 1.00 31.71 317 SER B N 1
ATOM 4630 C CA . SER B 2 317 ? -32.241 -30.071 -47.551 1.00 32.86 317 SER B CA 1
ATOM 4631 C C . SER B 2 317 ? -30.887 -30.434 -48.146 1.00 33.84 317 SER B C 1
ATOM 4632 O O . SER B 2 317 ? -30.229 -31.388 -47.724 1.00 33.70 317 SER B O 1
ATOM 4635 N N . ASP B 2 318 ? -30.479 -29.649 -49.142 1.00 33.90 318 ASP B N 1
ATOM 4636 C CA . ASP B 2 318 ? -29.227 -29.913 -49.845 1.00 35.22 318 ASP B CA 1
ATOM 4637 C C . ASP B 2 318 ? -28.031 -29.953 -48.898 1.00 35.02 318 ASP B C 1
ATOM 4638 O O . ASP B 2 318 ? -27.102 -30.745 -49.100 1.00 34.37 318 ASP B O 1
ATOM 4643 N N . THR B 2 319 ? -28.035 -29.117 -47.856 1.00 36.08 319 THR B N 1
ATOM 4644 C CA . THR B 2 319 ? -26.980 -29.192 -46.846 1.00 36.90 319 THR B CA 1
ATOM 4645 C C . THR B 2 319 ? -27.004 -30.545 -46.145 1.00 37.37 319 THR B C 1
ATOM 4646 O O . THR B 2 319 ? -25.968 -31.208 -45.991 1.00 37.52 319 THR B O 1
ATOM 4650 N N . GLU B 2 320 ? -28.193 -30.961 -45.705 1.00 34.27 320 GLU B N 1
ATOM 4651 C CA . GLU B 2 320 ? -28.344 -32.229 -45.006 1.00 34.25 320 GLU B CA 1
ATOM 4652 C C . GLU B 2 320 ? -28.026 -33.400 -45.928 1.00 33.54 320 GLU B C 1
ATOM 4653 O O . GLU B 2 320 ? -27.406 -34.387 -45.505 1.00 33.68 320 GLU B O 1
ATOM 4659 N N . ALA B 2 321 ? -28.438 -33.303 -47.193 1.00 32.91 321 ALA B N 1
ATOM 4660 C CA . ALA B 2 321 ? -28.089 -34.334 -48.163 1.00 33.53 321 ALA B CA 1
ATOM 4661 C C . ALA B 2 321 ? -26.580 -34.433 -48.336 1.00 33.91 321 ALA B C 1
ATOM 4662 O O . ALA B 2 321 ? -26.027 -35.537 -48.392 1.00 34.46 321 ALA B O 1
ATOM 4664 N N . TRP B 2 322 ? -25.894 -33.291 -48.400 1.00 36.35 322 TRP B N 1
ATOM 4665 C CA . TRP B 2 322 ? -24.442 -33.306 -48.549 1.00 37.35 322 TRP B CA 1
ATOM 4666 C C . TRP B 2 322 ? -23.776 -33.949 -47.338 1.00 36.56 322 TRP B C 1
ATOM 4667 O O . TRP B 2 322 ? -22.861 -34.772 -47.480 1.00 36.79 322 TRP B O 1
ATOM 4678 N N . SER B 2 323 ? -24.234 -33.594 -46.136 1.00 35.69 323 SER B N 1
ATOM 4679 C CA . SER B 2 323 ? -23.668 -34.182 -44.924 1.00 34.17 323 SER B CA 1
ATOM 4680 C C . SER B 2 323 ? -23.842 -35.700 -44.915 1.00 32.97 323 SER B C 1
ATOM 4681 O O . SER B 2 323 ? -22.881 -36.451 -44.689 1.00 32.24 323 SER B O 1
ATOM 4684 N N . LEU B 2 324 ? -25.070 -36.172 -45.163 1.00 30.94 324 LEU B N 1
ATOM 4685 C CA . LEU B 2 324 ? -25.329 -37.609 -45.143 1.00 31.23 324 LEU B CA 1
ATOM 4686 C C . LEU B 2 324 ? -24.570 -38.332 -46.254 1.00 32.22 324 LEU B C 1
ATOM 4687 O O . LEU B 2 324 ? -24.154 -39.488 -46.081 1.00 31.68 324 LEU B O 1
ATOM 4692 N N . ARG B 2 325 ? -24.365 -37.672 -47.396 1.00 29.12 325 ARG B N 1
ATOM 4693 C CA . ARG B 2 325 ? -23.547 -38.278 -48.437 1.00 31.45 325 ARG B CA 1
ATOM 4694 C C . ARG B 2 325 ? -22.104 -38.418 -47.990 1.00 32.37 325 ARG B C 1
ATOM 4695 O O . ARG B 2 325 ? -21.466 -39.432 -48.278 1.00 32.35 325 ARG B O 1
ATOM 4703 N N . GLN B 2 326 ? -21.564 -37.408 -47.306 1.00 32.48 326 GLN B N 1
ATOM 4704 C CA . GLN B 2 326 ? -20.204 -37.537 -46.790 1.00 34.60 326 GLN B CA 1
ATOM 4705 C C . GLN B 2 326 ? -20.104 -38.709 -45.820 1.00 35.01 326 GLN B C 1
ATOM 4706 O O . GLN B 2 326 ? -19.150 -39.500 -45.878 1.00 34.58 326 GLN B O 1
ATOM 4712 N N . GLN B 2 327 ? -21.089 -38.831 -44.923 1.00 32.89 327 GLN B N 1
ATOM 4713 C CA . GLN B 2 327 ? -21.221 -40.024 -44.084 1.00 35.42 327 GLN B CA 1
ATOM 4714 C C . GLN B 2 327 ? -21.091 -41.311 -44.888 1.00 37.06 327 GLN B C 1
ATOM 4715 O O . GLN B 2 327 ? -20.204 -42.135 -44.636 1.00 37.79 327 GLN B O 1
ATOM 4721 N N . LEU B 2 328 ? -22.004 -41.516 -45.835 1.00 36.05 328 LEU B N 1
ATOM 4722 C CA . LEU B 2 328 ? -22.053 -42.804 -46.516 1.00 38.21 328 LEU B CA 1
ATOM 4723 C C . LEU B 2 328 ? -20.816 -43.035 -47.377 1.00 39.90 328 LEU B C 1
ATOM 4724 O O . LEU B 2 328 ? -20.382 -44.182 -47.540 1.00 41.33 328 LEU B O 1
ATOM 4729 N N . ASN B 2 329 ? -20.225 -41.965 -47.917 1.00 41.54 329 ASN B N 1
ATOM 4730 C CA . ASN B 2 329 ? -18.993 -42.102 -48.687 1.00 42.42 329 ASN B CA 1
ATOM 4731 C C . ASN B 2 329 ? -17.863 -42.606 -47.805 1.00 42.75 329 ASN B C 1
ATOM 4732 O O . ASN B 2 329 ? -17.144 -43.545 -48.169 1.00 42.86 329 ASN B O 1
ATOM 4737 N N . SER B 2 330 ? -17.699 -41.996 -46.627 1.00 44.54 330 SER B N 1
ATOM 4738 C CA . SER B 2 330 ? -16.676 -42.464 -45.697 1.00 45.56 330 SER B CA 1
ATOM 4739 C C . SER B 2 330 ? -16.952 -43.892 -45.243 1.00 45.70 330 SER B C 1
ATOM 4740 O O . SER B 2 330 ? -16.018 -44.667 -45.003 1.00 44.84 330 SER B O 1
ATOM 4743 N N . GLU B 2 331 ? -18.229 -44.260 -45.111 1.00 40.75 331 GLU B N 1
ATOM 4744 C CA . GLU B 2 331 ? -18.554 -45.606 -44.650 1.00 45.31 331 GLU B CA 1
ATOM 4745 C C . GLU B 2 331 ? -18.201 -46.655 -45.698 1.00 49.70 331 GLU B C 1
ATOM 4746 O O . GLU B 2 331 ? -17.559 -47.665 -45.385 1.00 50.24 331 GLU B O 1
ATOM 4752 N N . ASP B 2 332 ? -18.622 -46.438 -46.947 1.00 50.47 332 ASP B N 1
ATOM 4753 C CA . ASP B 2 332 ? -18.242 -47.354 -48.020 1.00 55.13 332 ASP B CA 1
ATOM 4754 C C . ASP B 2 332 ? -16.737 -47.355 -48.251 1.00 57.42 332 ASP B C 1
ATOM 4755 O O . ASP B 2 332 ? -16.184 -48.352 -48.731 1.00 58.22 332 ASP B O 1
ATOM 4760 N N . THR B 2 333 ? -16.060 -46.250 -47.926 1.00 53.31 333 THR B N 1
ATOM 4761 C CA . THR B 2 333 ? -14.604 -46.218 -48.031 1.00 54.30 333 THR B CA 1
ATOM 4762 C C . THR B 2 333 ? -13.956 -47.154 -47.018 1.00 55.96 333 THR B C 1
ATOM 4763 O O . THR B 2 333 ? -12.975 -47.840 -47.333 1.00 52.69 333 THR B O 1
ATOM 4767 N N . GLN B 2 334 ? -14.502 -47.214 -45.806 1.00 51.93 334 GLN B N 1
ATOM 4768 C CA . GLN B 2 334 ? -13.925 -48.000 -44.727 1.00 59.93 334 GLN B CA 1
ATOM 4769 C C . GLN B 2 334 ? -14.481 -49.417 -44.658 1.00 63.10 334 GLN B C 1
ATOM 4770 O O . GLN B 2 334 ? -14.310 -50.085 -43.633 1.00 63.51 334 GLN B O 1
ATOM 4776 N N . ALA B 2 335 ? -15.142 -49.888 -45.710 1.00 63.45 335 ALA B N 1
ATOM 4777 C CA . ALA B 2 335 ? -15.667 -51.247 -45.726 1.00 64.23 335 ALA B CA 1
ATOM 4778 C C . ALA B 2 335 ? -14.555 -52.251 -46.030 1.00 64.68 335 ALA B C 1
ATOM 4779 O O . ALA B 2 335 ? -13.511 -51.894 -46.581 1.00 63.29 335 ALA B O 1
#

Nearest PDB structures (foldseek):
  7xi3-assembly1_A  TM=1.003E+00  e=1.162E-60  Mus musculus
  4zp4-assembly2_C  TM=7.407E-01  e=7.809E-42  Mus musculus
  5sy5-assembly4_A  TM=7.136E-01  e=4.933E-42  Mus musculus
  5sy5-assembly4_E  TM=7.052E-01  e=3.116E-42  Mus musculus
  5sy5-assembly4_C  TM=6.837E-01  e=8.271E-42  Mus musculus

Secondary structure (DSSP, 8-state):
---TTHHHHHHHHHHHHHHHHHHHHHTTS-TTTTT-SS---HHHHHHHHHHHTTSS-----SS-TTHHHHHHHHHS-SEEEEEETTT-BEEEE-TTHHHHH---HHHHSSSBTTTTB-GGGHHHHHHHH--S---TTEEEEEEEEE-----EEEEEEEEEEE-----SSEEEEEEEE------EEEEEE-TTSBEEEE-TTHHHHTS--GGGTTTSBGGGGB-GGGHHHHHHHHHHHHHTTTPPEEEEEEEE-TTS-EEEEEEEEEEEE-TTT--EEEEEEEEEE--/---TTTHHHHHHHHHHHHHHHHTTSSS-TTTTTS--HHHHHHHHHHHHHHHHHHHTS----S-SSSS-SSSHHHHHHHSSSEEEEEETTSBEEEE-TTHHHHTS--HHHHTTS-SBGGGTB-TTSHHHHHHHHH---S-EEEEEEEP--HHHHTTSSSSEEEEEEEEEE-PPSSSSSTT--EEEEEEEES----S--EEEEE-TT-BEEEE-TTHHHHHS--HHHHTT-BGGGTB-GGGHHHHHHHHHHHSBSB----EEEEEEEE-SSS-EEEEEEEEEESSTTS-EEEEEEEE-HHHHHHHHHHHHHHHHT-